Protein AF-A0A1R1Y8M7-F1 (afdb_monomer_lite)

Sequence (628 aa):
MVMDAGKHRSWEFLSMAFDELSNLIESTKLHPQLQSWLAENIANSFAEAFLSSASDVQLNKKPINNNQILTMYQDSESEVVLDIYGILTGHNLQEIHSSLVQTPLSSSGENLNSFKSLSGNVACCLCPLFRFMQTCEKINNCGSLADIDAVLECGVILPSTYPASNNGLEMYQNLPEDYVDNISQHHSSFQTIVCTSLFLVGNWLRELINAFCSQPDEDLLAKCLLRLNQLAKIENSISSITSKIQFDPQELGVATPIGNISSKSIISFQDSYKSSNENYQVSINDIQAEKSITNGSNLDQIISKPNKSRKRVSGGGSSSGSNIWKRYRRELNTSVYGFISSSSLQPDFSQNSNESPSMKISAEALVLILNELYLFAHSDKLGSISMDSEKINTWISDLVIGLMSHLKAVIGFENADESDIIEYTNKDEIIKIILQLLMSFIGSDFSSHLTKISHSNSKVVLKGILIHSKTADLATIESLSVEVLAIRAFDYLFQFTEYFEANSNAIQLIQFLETILSLSNSKSISEIFDNLSGVDKSYIDAKKNLGQVSRQYLKARGSSLLKSEVEFLIQLFIESDINCPYIIIDTLVNDVLENYGEVNSDNDSYYFTLTDDTVAIYLKVSLNNIYT

Organism: NCBI:txid133412

InterPro domains:
  IPR029448 Fanconi anaemia protein FANCD2 [PF14631] (10-340)
  IPR029448 Fanconi anaemia protein FANCD2 [PTHR32086] (12-623)

Structure (mmCIF, N/CA/C/O backbone):
data_AF-A0A1R1Y8M7-F1
#
_entry.id   AF-A0A1R1Y8M7-F1
#
loop_
_atom_site.group_PDB
_atom_site.id
_atom_site.type_symbol
_atom_site.label_atom_id
_atom_site.label_alt_id
_atom_site.label_comp_id
_atom_site.label_asym_id
_atom_site.label_entity_id
_atom_site.label_seq_id
_atom_site.pdbx_PDB_ins_code
_atom_site.Cartn_x
_atom_site.Cartn_y
_atom_site.Cartn_z
_atom_site.occupancy
_atom_site.B_iso_or_equiv
_atom_site.auth_seq_id
_atom_site.auth_comp_id
_atom_site.auth_asym_id
_atom_site.auth_atom_id
_atom_site.pdbx_PDB_model_num
ATOM 1 N N . MET A 1 1 ? 32.542 -9.947 -21.924 1.00 48.72 1 MET A N 1
ATOM 2 C CA . MET A 1 1 ? 33.067 -10.320 -20.583 1.00 48.72 1 MET A CA 1
ATOM 3 C C . MET A 1 1 ? 32.010 -10.954 -19.670 1.00 48.72 1 MET A C 1
ATOM 5 O O . MET A 1 1 ? 32.138 -12.143 -19.422 1.00 48.72 1 MET A O 1
ATOM 9 N N . VAL A 1 2 ? 30.950 -10.253 -19.223 1.00 55.00 2 VAL A N 1
ATOM 10 C CA . VAL A 1 2 ? 29.876 -10.860 -18.383 1.00 55.00 2 VAL A CA 1
ATOM 11 C C . VAL A 1 2 ? 29.165 -12.014 -19.109 1.00 55.00 2 VAL A C 1
ATOM 13 O O . VAL A 1 2 ? 28.995 -13.094 -18.553 1.00 55.00 2 VAL A O 1
ATOM 16 N N . MET A 1 3 ? 28.857 -11.840 -20.397 1.00 57.09 3 MET A N 1
ATOM 17 C CA . MET A 1 3 ? 28.227 -12.890 -21.212 1.00 57.09 3 MET A CA 1
ATOM 18 C C . MET A 1 3 ? 29.165 -14.025 -21.648 1.00 57.09 3 MET A C 1
ATOM 20 O O . MET A 1 3 ? 28.694 -15.101 -22.011 1.00 57.09 3 MET A O 1
ATOM 24 N N . ASP A 1 4 ? 30.484 -13.809 -21.619 1.00 57.69 4 ASP A N 1
ATOM 25 C CA . ASP A 1 4 ? 31.464 -14.858 -21.943 1.00 57.69 4 ASP A CA 1
ATOM 26 C C . ASP A 1 4 ? 31.751 -15.766 -20.739 1.00 57.69 4 ASP A C 1
ATOM 28 O O . ASP A 1 4 ? 32.244 -16.879 -20.913 1.00 57.69 4 ASP A O 1
ATOM 32 N N . ALA A 1 5 ? 31.419 -15.308 -19.525 1.00 51.19 5 ALA A N 1
ATOM 33 C CA . ALA A 1 5 ? 31.598 -16.052 -18.281 1.00 51.19 5 ALA A CA 1
ATOM 34 C C . ALA A 1 5 ? 30.489 -17.097 -18.028 1.00 51.19 5 ALA A C 1
ATOM 36 O O . ALA A 1 5 ? 30.691 -18.038 -17.260 1.00 51.19 5 ALA A O 1
ATOM 37 N N . GLY A 1 6 ? 29.328 -16.967 -18.681 1.00 50.41 6 GLY A N 1
ATOM 38 C CA . GLY A 1 6 ? 28.206 -17.898 -18.557 1.00 50.41 6 GLY A CA 1
ATOM 39 C C . GLY A 1 6 ? 28.245 -19.034 -19.586 1.00 50.41 6 GLY A C 1
ATOM 40 O O . GLY A 1 6 ? 28.404 -18.805 -20.784 1.00 50.41 6 GLY A O 1
ATOM 41 N N . LYS A 1 7 ? 28.003 -20.283 -19.154 1.00 49.56 7 LYS A N 1
ATOM 42 C CA . LYS A 1 7 ? 27.686 -21.400 -20.079 1.00 49.56 7 LYS A CA 1
ATOM 43 C C . LYS A 1 7 ? 26.343 -21.203 -20.803 1.00 49.56 7 LYS A C 1
ATOM 45 O O . LYS A 1 7 ? 26.103 -21.848 -21.821 1.00 49.56 7 LYS A O 1
ATOM 50 N N . HIS A 1 8 ? 25.488 -20.319 -20.286 1.00 60.22 8 HIS A N 1
ATOM 51 C CA . HIS A 1 8 ? 24.160 -20.007 -20.804 1.00 60.22 8 HIS A CA 1
ATOM 52 C C . HIS A 1 8 ? 24.171 -18.610 -21.435 1.00 60.22 8 HIS A C 1
ATOM 54 O O . HIS A 1 8 ? 24.313 -17.610 -20.742 1.00 60.22 8 HIS A O 1
ATOM 60 N N . ARG A 1 9 ? 24.050 -18.550 -22.765 1.00 73.44 9 ARG A N 1
ATOM 61 C CA . ARG A 1 9 ? 23.925 -17.300 -23.526 1.00 73.44 9 ARG A CA 1
ATOM 62 C C . ARG A 1 9 ? 22.449 -16.923 -23.632 1.00 73.44 9 ARG A C 1
ATOM 64 O O . ARG A 1 9 ? 21.823 -17.215 -24.650 1.00 73.44 9 ARG A O 1
ATOM 71 N N . SER A 1 10 ? 21.898 -16.323 -22.581 1.00 83.88 10 SER A N 1
ATOM 72 C CA . SER A 1 10 ? 20.491 -15.919 -22.550 1.00 83.88 10 SER A CA 1
ATOM 73 C C . SER A 1 10 ? 20.299 -14.523 -21.960 1.00 83.88 10 SER A C 1
ATOM 75 O O . SER A 1 10 ? 21.119 -14.062 -21.160 1.00 83.88 10 SER A O 1
ATOM 77 N N . TRP A 1 11 ? 19.221 -13.854 -22.368 1.00 85.50 11 TRP A N 1
ATOM 78 C CA . TRP A 1 11 ? 18.853 -12.535 -21.847 1.00 85.50 11 TRP A CA 1
ATOM 79 C C . TRP A 1 11 ? 18.488 -12.591 -20.363 1.00 85.50 11 TRP A C 1
ATOM 81 O O . TRP A 1 11 ? 18.834 -11.691 -19.606 1.00 85.50 11 TRP A O 1
ATOM 91 N N . GLU A 1 12 ? 17.895 -13.693 -19.912 1.00 85.88 12 GLU A N 1
ATOM 92 C CA . GLU A 1 12 ? 17.520 -13.902 -18.515 1.00 85.88 12 GLU A CA 1
ATOM 93 C C . GLU A 1 12 ? 18.746 -13.983 -17.594 1.00 85.88 12 GLU A C 1
ATOM 95 O O . GLU A 1 12 ? 18.716 -13.479 -16.473 1.00 85.88 12 GLU A O 1
ATOM 100 N N . PHE A 1 13 ? 19.849 -14.575 -18.068 1.00 85.44 13 PHE A N 1
ATOM 101 C CA . PHE A 1 13 ? 21.110 -14.584 -17.322 1.00 85.44 13 PHE A CA 1
ATOM 102 C C . PHE A 1 13 ? 21.704 -13.177 -17.205 1.00 85.44 13 PHE A C 1
ATOM 104 O O . PHE A 1 13 ? 22.183 -12.797 -16.140 1.00 85.44 13 PHE A O 1
ATOM 111 N N . LEU A 1 14 ? 21.662 -12.395 -18.287 1.00 86.38 14 LEU A N 1
ATOM 112 C CA . LEU A 1 14 ? 22.160 -11.020 -18.279 1.00 86.38 14 LEU A CA 1
ATOM 113 C C . LEU A 1 14 ? 21.315 -10.122 -17.363 1.00 86.38 14 LEU A C 1
ATOM 115 O O . LEU A 1 14 ? 21.852 -9.359 -16.570 1.00 86.38 14 LEU A O 1
ATOM 119 N N . SER A 1 15 ? 19.997 -10.279 -17.438 1.00 89.12 15 SER A N 1
ATOM 120 C CA . SER A 1 15 ? 19.012 -9.661 -16.555 1.00 89.12 15 SER A CA 1
ATOM 121 C C . SER A 1 15 ? 19.308 -9.956 -15.075 1.00 89.12 15 SER A C 1
ATOM 123 O O . SER A 1 15 ? 19.438 -9.026 -14.281 1.00 89.12 15 SER A O 1
ATOM 125 N N . MET A 1 16 ? 19.556 -11.225 -14.722 1.00 88.56 16 MET A N 1
ATOM 126 C CA . MET A 1 16 ? 19.988 -11.614 -13.373 1.00 88.56 16 MET A CA 1
ATOM 127 C C . MET A 1 16 ? 21.328 -10.973 -12.979 1.00 88.56 16 MET A C 1
ATOM 129 O O . MET A 1 16 ? 21.484 -10.504 -11.855 1.00 88.56 16 MET A O 1
ATOM 133 N N . ALA A 1 17 ? 22.299 -10.932 -13.896 1.00 89.00 17 ALA A N 1
ATOM 134 C CA . ALA A 1 17 ? 23.603 -10.337 -13.628 1.00 89.00 17 ALA A CA 1
ATOM 135 C C . ALA A 1 17 ? 23.507 -8.834 -13.326 1.00 89.00 17 ALA A C 1
ATOM 137 O O . ALA A 1 17 ? 24.224 -8.358 -12.451 1.00 89.00 17 ALA A O 1
ATOM 138 N N . PHE A 1 18 ? 22.627 -8.090 -14.001 1.00 91.25 18 PHE A N 1
ATOM 139 C CA . PHE A 1 18 ? 22.403 -6.674 -13.700 1.00 91.25 18 PHE A CA 1
ATOM 140 C C . PHE A 1 18 ? 21.795 -6.458 -12.311 1.00 91.25 18 PHE A C 1
ATOM 142 O O . PHE A 1 18 ? 22.246 -5.568 -11.590 1.00 91.25 18 PHE A O 1
ATOM 149 N N . ASP A 1 19 ? 20.839 -7.291 -11.896 1.00 91.56 19 ASP A N 1
ATOM 150 C CA . ASP A 1 19 ? 20.269 -7.217 -10.545 1.00 91.56 19 ASP A CA 1
ATOM 151 C C . ASP A 1 19 ? 21.324 -7.527 -9.467 1.00 91.56 19 ASP A C 1
ATOM 153 O O . ASP A 1 19 ? 21.472 -6.770 -8.508 1.00 91.56 19 ASP A O 1
ATOM 157 N N . GLU A 1 20 ? 22.134 -8.574 -9.653 1.00 90.44 20 GLU A N 1
ATOM 158 C CA . GLU A 1 20 ? 23.220 -8.909 -8.720 1.00 90.44 20 GLU A CA 1
ATOM 159 C C . GLU A 1 20 ? 24.315 -7.839 -8.680 1.00 90.44 20 GLU A C 1
ATOM 161 O O . GLU A 1 20 ? 24.830 -7.512 -7.611 1.00 90.44 20 GLU A O 1
ATOM 166 N N . LEU A 1 21 ? 24.663 -7.251 -9.827 1.00 90.81 21 LEU A N 1
ATOM 167 C CA . LEU A 1 21 ? 25.599 -6.132 -9.877 1.00 90.81 21 LEU A CA 1
ATOM 168 C C . LEU A 1 21 ? 25.033 -4.907 -9.152 1.00 90.81 21 LEU A C 1
ATOM 170 O O . LEU A 1 21 ? 25.763 -4.266 -8.402 1.00 90.81 21 LEU A O 1
ATOM 174 N N . SER A 1 22 ? 23.742 -4.614 -9.312 1.00 91.25 22 SER A N 1
ATOM 175 C CA . SER A 1 22 ? 23.077 -3.527 -8.582 1.00 91.25 22 SER A CA 1
ATOM 176 C C . SER A 1 22 ? 23.178 -3.747 -7.074 1.00 91.25 22 SER A C 1
ATOM 178 O O . SER A 1 22 ? 23.638 -2.865 -6.352 1.00 91.25 22 SER A O 1
ATOM 180 N N . ASN A 1 23 ? 22.841 -4.955 -6.612 1.00 90.12 23 ASN A N 1
ATOM 181 C CA . ASN A 1 23 ? 22.922 -5.334 -5.202 1.00 90.12 23 ASN A CA 1
ATOM 182 C C . ASN A 1 23 ? 24.360 -5.276 -4.674 1.00 90.12 23 ASN A C 1
ATOM 184 O O . ASN A 1 23 ? 24.592 -4.835 -3.548 1.00 90.12 23 ASN A O 1
ATOM 188 N N . LEU A 1 24 ? 25.343 -5.700 -5.472 1.00 90.38 24 LEU A N 1
ATOM 189 C CA . LEU A 1 24 ? 26.756 -5.645 -5.108 1.00 90.38 24 LEU A CA 1
ATOM 190 C C . LEU A 1 24 ? 27.216 -4.201 -4.899 1.00 90.38 24 LEU A C 1
ATOM 192 O O . LEU A 1 24 ? 27.862 -3.916 -3.892 1.00 90.38 24 LEU A O 1
ATOM 196 N N . ILE A 1 25 ? 26.897 -3.299 -5.829 1.00 88.69 25 ILE A N 1
ATOM 197 C CA . ILE A 1 25 ? 27.296 -1.893 -5.721 1.00 88.69 25 ILE A CA 1
ATOM 198 C C . ILE A 1 25 ? 26.567 -1.219 -4.540 1.00 88.69 25 ILE A C 1
ATOM 200 O O . ILE A 1 25 ? 27.191 -0.468 -3.796 1.00 88.69 25 ILE A O 1
ATOM 204 N N . GLU A 1 26 ? 25.285 -1.517 -4.324 1.00 86.44 26 GLU A N 1
ATOM 205 C CA . GLU A 1 26 ? 24.487 -0.937 -3.234 1.00 86.44 26 GLU A CA 1
ATOM 206 C C . GLU A 1 26 ? 24.944 -1.418 -1.843 1.00 86.44 26 GLU A C 1
ATOM 208 O O . GLU A 1 26 ? 25.043 -0.630 -0.903 1.00 86.44 26 GLU A O 1
ATOM 213 N N . SER A 1 27 ? 25.269 -2.708 -1.702 1.00 85.00 27 SER A N 1
ATOM 214 C CA . SER A 1 27 ? 25.636 -3.312 -0.411 1.00 85.00 27 SER A CA 1
ATOM 215 C C . SER A 1 27 ? 27.119 -3.191 -0.054 1.00 85.00 27 SER A C 1
ATOM 217 O O . SER A 1 27 ? 27.472 -3.260 1.127 1.00 85.00 27 SER A O 1
ATOM 219 N N . THR A 1 28 ? 28.010 -3.021 -1.038 1.00 82.06 28 THR A N 1
ATOM 220 C CA . THR A 1 28 ? 29.462 -3.048 -0.810 1.00 82.06 28 THR A CA 1
ATOM 221 C C . THR A 1 28 ? 30.151 -1.743 -1.196 1.00 82.06 28 THR A C 1
ATOM 223 O O . THR A 1 28 ? 29.872 -1.122 -2.218 1.00 82.06 28 THR A O 1
ATOM 226 N N . LYS A 1 29 ? 31.138 -1.334 -0.389 1.00 82.25 29 LYS A N 1
ATOM 227 C CA . LYS A 1 29 ? 32.028 -0.212 -0.719 1.00 82.25 29 LYS A CA 1
ATOM 228 C C . LYS A 1 29 ? 33.089 -0.674 -1.717 1.00 82.25 29 LYS A C 1
ATOM 230 O O . LYS A 1 29 ? 34.192 -1.054 -1.324 1.00 82.25 29 LYS A O 1
ATOM 235 N N . LEU A 1 30 ? 32.739 -0.682 -3.001 1.00 86.38 30 LEU A N 1
ATOM 236 C CA . LEU A 1 30 ? 33.687 -0.960 -4.080 1.00 86.38 30 LEU A CA 1
ATOM 237 C C . LEU A 1 30 ? 34.687 0.191 -4.252 1.00 86.38 30 LEU A C 1
ATOM 239 O O . LEU A 1 30 ? 34.450 1.328 -3.848 1.00 86.38 30 LEU A O 1
ATOM 243 N N . HIS A 1 31 ? 35.828 -0.110 -4.872 1.00 88.25 31 HIS A N 1
ATOM 244 C CA . HIS A 1 31 ? 36.810 0.913 -5.210 1.00 88.25 31 HIS A CA 1
ATOM 245 C C . HIS A 1 31 ? 36.239 1.864 -6.285 1.00 88.25 31 HIS A C 1
ATOM 247 O O . HIS A 1 31 ? 35.747 1.358 -7.299 1.00 88.25 31 HIS A O 1
ATOM 253 N N . PRO A 1 32 ? 36.368 3.200 -6.147 1.00 86.19 32 PRO A N 1
ATOM 254 C CA . PRO A 1 32 ? 35.756 4.169 -7.065 1.00 86.19 32 PRO A CA 1
ATOM 255 C C . PRO A 1 32 ? 36.098 3.933 -8.539 1.00 86.19 32 PRO A C 1
ATOM 257 O O . PRO A 1 32 ? 35.230 3.978 -9.395 1.00 86.19 32 PRO A O 1
ATOM 260 N N . GLN A 1 33 ? 37.346 3.561 -8.841 1.00 88.19 33 GLN A N 1
ATOM 261 C CA . GLN A 1 33 ? 37.761 3.263 -10.219 1.00 88.19 33 GLN A CA 1
ATOM 262 C C . GLN A 1 33 ? 36.979 2.101 -10.857 1.00 88.19 33 GLN A C 1
ATOM 264 O O . GLN A 1 33 ? 36.711 2.127 -12.054 1.00 88.19 33 GLN A O 1
ATOM 269 N N . LEU A 1 34 ? 36.617 1.076 -10.075 1.00 88.00 34 LEU A N 1
ATOM 270 C CA . LEU A 1 34 ? 35.799 -0.031 -10.574 1.00 88.00 34 LEU A CA 1
ATOM 271 C C . LEU A 1 34 ? 34.347 0.418 -10.777 1.00 88.00 34 LEU A C 1
ATOM 273 O O . LEU A 1 34 ? 33.723 0.005 -11.747 1.00 88.00 34 LEU A O 1
ATOM 277 N N . GLN A 1 35 ? 33.830 1.275 -9.893 1.00 85.69 35 GLN A N 1
ATOM 278 C CA . GLN A 1 35 ? 32.482 1.840 -10.009 1.00 85.69 35 GLN A CA 1
ATOM 279 C C . GLN A 1 35 ? 32.350 2.723 -11.254 1.00 85.69 35 GLN A C 1
ATOM 281 O O . GLN A 1 35 ? 31.434 2.507 -12.042 1.00 85.69 35 GLN A O 1
ATOM 286 N N . SER A 1 36 ? 33.298 3.637 -11.490 1.00 87.12 36 SER A N 1
ATOM 287 C CA . SER A 1 36 ? 33.320 4.467 -12.701 1.00 87.12 36 SER A CA 1
ATOM 288 C C . SER A 1 36 ? 33.437 3.612 -13.961 1.00 87.12 36 SER A C 1
ATOM 290 O O . SER A 1 36 ? 32.686 3.813 -14.909 1.00 87.12 36 SER A O 1
ATOM 292 N N . TRP A 1 37 ? 34.298 2.586 -13.952 1.00 89.44 37 TRP A N 1
ATOM 293 C CA . TRP A 1 37 ? 34.417 1.670 -15.087 1.00 89.44 37 TRP A CA 1
ATOM 294 C C . TRP A 1 37 ? 33.102 0.932 -15.379 1.00 89.44 37 TRP A C 1
ATOM 296 O O . TRP A 1 37 ? 32.697 0.828 -16.536 1.00 89.44 37 TRP A O 1
ATOM 306 N N . LEU A 1 38 ? 32.418 0.437 -14.344 1.00 87.88 38 LEU A N 1
ATOM 307 C CA . LEU A 1 38 ? 31.121 -0.229 -14.477 1.00 87.88 38 LEU A CA 1
ATOM 308 C C . LEU A 1 38 ? 30.035 0.719 -15.007 1.00 87.88 38 LEU A C 1
ATOM 310 O O . LEU A 1 38 ? 29.249 0.318 -15.867 1.00 87.88 38 LEU A O 1
ATOM 314 N N . ALA A 1 39 ? 30.020 1.966 -14.538 1.00 86.75 39 ALA A N 1
ATOM 315 C CA . ALA A 1 39 ? 29.084 2.977 -15.011 1.00 86.75 39 ALA A CA 1
ATOM 316 C C . ALA A 1 39 ? 29.302 3.284 -16.506 1.00 86.75 39 ALA A C 1
ATOM 318 O O . ALA A 1 39 ? 28.395 3.122 -17.320 1.00 86.75 39 ALA A O 1
ATOM 319 N N . GLU A 1 40 ? 30.539 3.608 -16.889 1.00 86.06 40 GLU A N 1
ATOM 320 C CA . GLU A 1 40 ? 30.893 3.995 -18.259 1.00 86.06 40 GLU A CA 1
ATOM 321 C C . GLU A 1 40 ? 30.686 2.873 -19.285 1.00 86.06 40 GLU A C 1
ATOM 323 O O . GLU A 1 40 ? 30.288 3.139 -20.416 1.00 86.06 40 GLU A O 1
ATOM 328 N N . ASN A 1 41 ? 30.963 1.618 -18.913 1.00 83.50 41 ASN A N 1
ATOM 329 C CA . ASN A 1 41 ? 30.991 0.501 -19.865 1.00 83.50 41 ASN A CA 1
ATOM 330 C C . ASN A 1 41 ? 29.706 -0.336 -19.882 1.00 83.50 41 ASN A C 1
ATOM 332 O O . ASN A 1 41 ? 29.523 -1.130 -20.804 1.00 83.50 41 ASN A O 1
ATOM 336 N N . ILE A 1 42 ? 28.854 -0.226 -18.857 1.00 83.19 42 ILE A N 1
ATOM 337 C CA . ILE A 1 42 ? 27.639 -1.042 -18.736 1.00 83.19 42 ILE A CA 1
ATOM 338 C C . ILE A 1 42 ? 26.416 -0.160 -18.477 1.00 83.19 42 ILE A C 1
ATOM 340 O O . ILE A 1 42 ? 25.465 -0.237 -19.248 1.00 83.19 42 ILE A O 1
ATOM 344 N N . ALA A 1 43 ? 26.419 0.685 -17.442 1.00 82.25 43 ALA A N 1
ATOM 345 C CA . ALA A 1 43 ? 25.233 1.475 -17.085 1.00 82.25 43 ALA A CA 1
ATOM 346 C C . ALA A 1 43 ? 24.800 2.435 -18.205 1.00 82.25 43 ALA A C 1
ATOM 348 O O . ALA A 1 43 ? 23.628 2.458 -18.576 1.00 82.25 43 ALA A O 1
ATOM 349 N N . ASN A 1 44 ? 25.757 3.148 -18.806 1.00 85.06 44 ASN A N 1
ATOM 350 C CA . ASN A 1 44 ? 25.484 4.143 -19.848 1.00 85.06 44 ASN A CA 1
ATOM 351 C C . ASN A 1 44 ? 24.886 3.541 -21.133 1.00 85.06 44 ASN A C 1
ATOM 353 O O . ASN A 1 44 ? 24.290 4.262 -21.929 1.00 85.06 44 ASN A O 1
ATOM 357 N N . SER A 1 45 ? 24.974 2.217 -21.318 1.00 87.12 45 SER A N 1
ATOM 358 C CA . SER A 1 45 ? 24.350 1.528 -22.457 1.00 87.12 45 SER A CA 1
ATOM 359 C C . SER A 1 45 ? 22.819 1.468 -22.379 1.00 87.12 45 SER A C 1
ATOM 361 O O . SER A 1 45 ? 22.176 1.138 -23.372 1.00 87.12 45 SER A O 1
ATOM 363 N N . PHE A 1 46 ? 22.212 1.792 -21.227 1.00 91.69 46 PHE A N 1
ATOM 364 C CA . PHE A 1 46 ? 20.758 1.750 -21.047 1.00 91.69 46 PHE A CA 1
ATOM 365 C C . PHE A 1 46 ? 20.020 2.688 -22.007 1.00 91.69 46 PHE A C 1
ATOM 367 O O . PHE A 1 46 ? 19.101 2.246 -22.700 1.00 91.69 46 PHE A O 1
ATOM 374 N N . ALA A 1 47 ? 20.422 3.962 -22.054 1.00 88.56 47 ALA A N 1
ATOM 375 C CA . ALA A 1 47 ? 19.748 4.969 -22.868 1.00 88.56 47 ALA A CA 1
ATOM 376 C C . ALA A 1 47 ? 19.829 4.616 -24.361 1.00 88.56 47 ALA A C 1
ATOM 378 O O . ALA A 1 47 ? 18.811 4.619 -25.043 1.00 88.56 47 ALA A O 1
ATOM 379 N N . GLU A 1 48 ? 21.009 4.205 -24.835 1.00 86.88 48 GLU A N 1
ATOM 380 C CA . GLU A 1 48 ? 21.225 3.753 -26.217 1.00 86.88 48 GLU A CA 1
ATOM 381 C C . GLU A 1 48 ? 20.484 2.452 -26.559 1.00 86.88 48 GLU A C 1
ATOM 383 O O . GLU A 1 48 ? 20.230 2.173 -27.728 1.00 86.88 48 GLU A O 1
ATOM 388 N N . ALA A 1 49 ? 20.187 1.607 -25.569 1.00 87.19 49 ALA A N 1
ATOM 389 C CA . ALA A 1 49 ? 19.491 0.346 -25.792 1.00 87.19 49 ALA A CA 1
ATOM 390 C C . ALA A 1 49 ? 17.966 0.520 -25.817 1.00 87.19 49 ALA A C 1
ATOM 392 O O . ALA A 1 49 ? 17.302 -0.031 -26.691 1.00 87.19 49 ALA A O 1
ATOM 393 N N . PHE A 1 50 ? 17.395 1.235 -24.846 1.00 90.62 50 PHE A N 1
ATOM 394 C CA . PHE A 1 50 ? 15.954 1.180 -24.573 1.00 90.62 50 PHE A CA 1
ATOM 395 C C . PHE A 1 50 ? 15.201 2.486 -24.818 1.00 90.62 50 PHE A C 1
ATOM 397 O O . PHE A 1 50 ? 13.973 2.451 -24.919 1.00 90.62 50 PHE A O 1
ATOM 404 N N . LEU A 1 51 ? 15.895 3.619 -24.914 1.00 90.19 51 LEU A N 1
ATOM 405 C CA . LEU A 1 51 ? 15.264 4.921 -25.089 1.00 90.19 51 LEU A CA 1
ATOM 406 C C . LEU A 1 51 ? 15.352 5.370 -26.551 1.00 90.19 51 LEU A C 1
ATOM 408 O O . LEU A 1 51 ? 16.307 5.082 -27.264 1.00 90.19 51 LEU A O 1
ATOM 412 N N . SER A 1 52 ? 14.322 6.062 -27.025 1.00 85.12 52 SER A N 1
ATOM 413 C CA . SER A 1 52 ? 14.270 6.642 -28.370 1.00 85.12 52 SER A CA 1
ATOM 414 C C . SER A 1 52 ? 13.824 8.097 -28.294 1.00 85.12 52 SER A C 1
ATOM 416 O O . SER A 1 52 ? 13.089 8.474 -27.385 1.00 85.12 52 SER A O 1
ATOM 418 N N . SER A 1 53 ? 14.243 8.927 -29.253 1.00 83.25 53 SER A N 1
ATOM 419 C CA . SER A 1 53 ? 13.722 10.294 -29.354 1.00 83.25 53 SER A CA 1
ATOM 420 C C . SER A 1 53 ? 12.267 10.268 -29.823 1.00 83.25 53 SER A C 1
ATOM 422 O O . SER A 1 53 ? 11.949 9.616 -30.823 1.00 83.25 53 SER A O 1
ATOM 424 N N . ALA A 1 54 ? 11.394 11.029 -29.157 1.00 74.19 54 ALA A N 1
ATOM 425 C CA . ALA A 1 54 ? 9.994 11.177 -29.561 1.00 74.19 54 ALA A CA 1
ATOM 426 C C . ALA A 1 54 ? 9.861 11.647 -31.024 1.00 74.19 54 ALA A C 1
ATOM 428 O O . ALA A 1 54 ? 9.007 11.162 -31.769 1.00 74.19 54 ALA A O 1
ATOM 429 N N . SER A 1 55 ? 10.767 12.527 -31.465 1.00 71.44 55 SER A N 1
ATOM 430 C CA . SER A 1 55 ? 10.805 13.046 -32.838 1.00 71.44 55 SER A CA 1
ATOM 431 C C . SER A 1 55 ? 11.137 11.964 -33.871 1.00 71.44 55 SE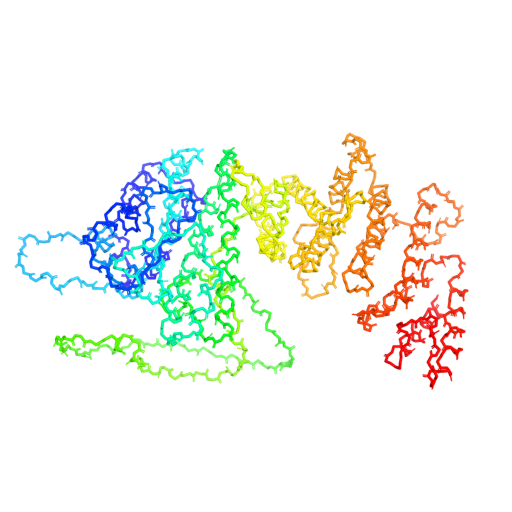R A C 1
ATOM 433 O O . SER A 1 55 ? 10.548 11.934 -34.952 1.00 71.44 55 SER A O 1
ATOM 435 N N . ASP A 1 56 ? 12.056 11.046 -33.557 1.00 70.12 56 ASP A N 1
ATOM 436 C CA . ASP A 1 56 ? 12.440 9.969 -34.479 1.00 70.12 56 ASP A CA 1
ATOM 437 C C . ASP A 1 56 ? 11.334 8.921 -34.648 1.00 70.12 56 ASP A C 1
ATOM 439 O O . ASP A 1 56 ? 11.175 8.367 -35.741 1.00 70.12 56 ASP A O 1
ATOM 443 N N . VAL A 1 57 ? 10.537 8.692 -33.598 1.00 67.31 57 VAL A N 1
ATOM 444 C CA . VAL A 1 57 ? 9.345 7.836 -33.658 1.00 67.31 57 VAL A CA 1
ATOM 445 C C . VAL A 1 57 ? 8.248 8.497 -34.498 1.00 67.31 57 VAL A C 1
ATOM 447 O O . VAL A 1 57 ? 7.691 7.856 -35.387 1.00 67.31 57 VAL A O 1
ATOM 450 N N . GLN A 1 58 ? 7.981 9.791 -34.292 1.00 62.34 58 GLN A N 1
ATOM 451 C CA . GLN A 1 58 ? 6.965 10.538 -35.049 1.00 62.34 58 GLN A CA 1
ATOM 452 C C . GLN A 1 58 ? 7.295 10.674 -36.549 1.00 62.34 58 GLN A C 1
ATOM 454 O O . GLN A 1 58 ? 6.392 10.697 -37.385 1.00 62.34 58 GLN A O 1
ATOM 459 N N . LEU A 1 59 ? 8.581 10.736 -36.916 1.00 54.62 59 LEU A N 1
ATOM 460 C CA . LEU A 1 59 ? 9.042 10.907 -38.301 1.00 54.62 59 LEU A CA 1
ATOM 461 C C . LEU A 1 59 ? 9.087 9.606 -39.134 1.00 54.62 59 LEU A C 1
ATOM 463 O O . LEU A 1 59 ? 9.578 9.637 -40.264 1.00 54.62 59 LEU A O 1
ATOM 467 N N . ASN A 1 60 ? 8.564 8.476 -38.635 1.00 54.00 60 ASN A N 1
ATOM 468 C CA . ASN A 1 60 ? 8.439 7.211 -39.383 1.00 54.00 60 ASN A CA 1
ATOM 469 C C . ASN A 1 60 ? 9.760 6.689 -40.002 1.00 54.00 60 ASN A C 1
ATOM 471 O O . ASN A 1 60 ? 9.761 6.095 -41.082 1.00 54.00 60 ASN A O 1
ATOM 475 N N . LYS A 1 61 ? 10.911 6.869 -39.333 1.00 49.75 61 LYS A N 1
ATOM 476 C CA . LYS A 1 61 ? 12.174 6.230 -39.773 1.00 49.75 61 LYS A CA 1
ATOM 477 C C . LYS A 1 61 ? 12.223 4.724 -39.468 1.00 49.75 61 LYS A C 1
ATOM 479 O O . LYS A 1 61 ? 13.029 4.012 -40.065 1.00 49.75 61 LYS A O 1
ATOM 484 N N . LYS A 1 62 ? 11.357 4.233 -38.575 1.00 47.44 62 LYS A N 1
ATOM 485 C CA . LYS A 1 62 ? 11.110 2.807 -38.308 1.00 47.44 62 LYS A CA 1
ATOM 486 C C . LYS A 1 62 ? 9.703 2.456 -38.828 1.00 47.44 62 LYS A C 1
ATOM 488 O O . LYS A 1 62 ? 8.794 3.258 -38.628 1.00 47.44 62 LYS A O 1
ATOM 493 N N . PRO A 1 63 ? 9.494 1.321 -39.525 1.00 44.59 63 PRO A N 1
ATOM 494 C CA . PRO A 1 63 ? 8.175 0.949 -40.029 1.00 44.59 63 PRO A CA 1
ATOM 495 C C . PRO A 1 63 ? 7.243 0.649 -38.850 1.00 44.59 63 PRO A C 1
ATOM 497 O O . PRO A 1 63 ? 7.304 -0.427 -38.260 1.00 44.59 63 PRO A O 1
ATOM 500 N N . ILE A 1 64 ? 6.397 1.616 -38.500 1.00 50.50 64 ILE A N 1
ATOM 501 C CA . ILE A 1 64 ? 5.319 1.439 -37.532 1.00 50.50 64 ILE A CA 1
ATOM 502 C C . ILE A 1 64 ? 4.287 0.524 -38.192 1.00 50.50 64 ILE A C 1
ATOM 504 O O . ILE A 1 64 ? 3.587 0.926 -39.121 1.00 50.50 64 ILE A O 1
ATOM 508 N N . ASN A 1 65 ? 4.205 -0.731 -37.750 1.00 49.38 65 ASN A N 1
ATOM 509 C CA . ASN A 1 65 ? 3.029 -1.536 -38.047 1.00 49.38 65 ASN A CA 1
ATOM 510 C C . ASN A 1 65 ? 1.844 -0.910 -37.305 1.00 49.38 65 ASN A C 1
ATOM 512 O O . ASN A 1 65 ? 1.905 -0.704 -36.093 1.00 49.38 65 ASN A O 1
ATOM 516 N N . ASN A 1 66 ? 0.811 -0.574 -38.080 1.00 49.09 66 ASN A N 1
ATOM 517 C CA . ASN A 1 66 ? -0.431 0.063 -37.656 1.00 49.09 66 ASN A CA 1
ATOM 518 C C . ASN A 1 66 ? -0.924 -0.507 -36.317 1.00 49.09 66 ASN A C 1
ATOM 520 O O . ASN A 1 66 ? -1.031 -1.728 -36.194 1.00 49.09 66 ASN A O 1
ATOM 524 N N . ASN A 1 67 ? -1.251 0.394 -35.381 1.00 58.66 67 ASN A N 1
ATOM 525 C CA . ASN A 1 67 ? -1.831 0.176 -34.046 1.00 58.66 67 ASN A CA 1
ATOM 526 C C . ASN A 1 67 ? -0.835 0.382 -32.884 1.00 58.66 67 ASN A C 1
ATOM 528 O O . ASN A 1 67 ? -0.572 -0.540 -32.112 1.00 58.66 67 ASN A O 1
ATOM 532 N N . GLN A 1 68 ? -0.339 1.611 -32.698 1.00 63.91 68 GLN A N 1
ATOM 533 C CA . GLN A 1 68 ? 0.403 2.029 -31.497 1.00 63.91 68 GLN A CA 1
ATOM 534 C C . GLN A 1 68 ? -0.253 3.258 -30.858 1.00 63.91 68 GLN A C 1
ATOM 536 O O . GLN A 1 68 ? -0.740 4.138 -31.563 1.00 63.91 68 GLN A O 1
ATOM 541 N N . ILE A 1 69 ? -0.257 3.306 -29.530 1.00 62.84 69 ILE A N 1
ATOM 542 C CA . ILE A 1 69 ? -0.637 4.472 -28.734 1.00 62.84 69 ILE A CA 1
ATOM 543 C C . ILE A 1 69 ? 0.599 4.925 -27.968 1.00 62.84 69 ILE A C 1
ATOM 545 O O . ILE A 1 69 ? 1.262 4.112 -27.328 1.00 62.84 69 ILE A O 1
ATOM 549 N N . LEU A 1 70 ? 0.882 6.222 -27.981 1.00 61.72 70 LEU A N 1
ATOM 550 C CA . LEU A 1 70 ? 1.816 6.826 -27.046 1.00 61.72 70 LEU A CA 1
ATOM 551 C C . LEU A 1 70 ? 1.024 7.385 -25.868 1.00 61.72 70 LEU A C 1
ATOM 553 O O . LEU A 1 70 ? 0.348 8.411 -25.956 1.00 61.72 70 LEU A O 1
ATOM 557 N N . THR A 1 71 ? 1.116 6.677 -24.748 1.00 61.84 71 THR A N 1
ATOM 558 C CA . THR A 1 71 ? 0.678 7.193 -23.456 1.00 61.84 71 THR A CA 1
ATOM 559 C C . THR A 1 71 ? 1.795 8.082 -22.918 1.00 61.84 71 THR A C 1
ATOM 561 O O . THR A 1 71 ? 2.815 7.601 -22.413 1.00 61.84 71 THR A O 1
ATOM 564 N N . MET A 1 72 ? 1.622 9.388 -23.096 1.00 56.69 72 MET A N 1
ATOM 565 C CA . MET A 1 72 ? 2.433 10.427 -22.477 1.00 56.69 72 MET A CA 1
ATOM 566 C C . MET A 1 72 ? 1.968 10.562 -21.053 1.00 56.69 72 MET A C 1
ATOM 568 O O . MET A 1 72 ? 1.006 11.244 -20.751 1.00 56.69 72 MET A O 1
ATOM 572 N N . TYR A 1 73 ? 2.657 9.885 -20.166 1.00 56.59 73 TYR A N 1
ATOM 573 C CA . TYR A 1 73 ? 2.347 9.902 -18.752 1.00 56.59 73 TYR A CA 1
ATOM 574 C C . TYR A 1 73 ? 2.745 11.224 -18.047 1.00 56.59 73 TYR A C 1
ATOM 576 O O . TYR A 1 73 ? 2.824 11.239 -16.820 1.00 56.59 73 TYR A O 1
ATOM 584 N N . GLN A 1 74 ? 3.016 12.304 -18.795 1.00 54.66 74 GLN A N 1
ATOM 585 C CA . GLN A 1 74 ? 3.290 13.675 -18.335 1.00 54.66 74 GLN A CA 1
ATOM 586 C C . GLN A 1 74 ? 3.125 14.685 -19.491 1.00 54.66 74 GLN A C 1
ATOM 588 O O . GLN A 1 74 ? 2.813 14.271 -20.611 1.00 54.66 74 GLN A O 1
ATOM 593 N N . ASP A 1 75 ? 3.270 15.985 -19.187 1.00 51.81 75 ASP A N 1
ATOM 594 C CA . ASP A 1 75 ? 3.034 17.130 -20.080 1.00 51.81 75 ASP A CA 1
ATOM 595 C C . ASP A 1 75 ? 3.599 16.944 -21.500 1.00 51.81 75 ASP A C 1
ATOM 597 O O . ASP A 1 75 ? 4.557 16.213 -21.739 1.00 51.81 75 ASP A O 1
ATOM 601 N N . SER A 1 76 ? 2.954 17.610 -22.458 1.00 52.44 76 SER A N 1
ATOM 602 C CA . SER A 1 76 ? 2.934 17.369 -23.911 1.00 52.44 76 SER A CA 1
ATOM 603 C C . SER A 1 76 ? 4.271 17.336 -24.683 1.00 52.44 76 SER A C 1
ATOM 605 O O . SER A 1 76 ? 4.239 17.258 -25.910 1.00 52.44 76 SER A O 1
ATOM 607 N N . GLU A 1 77 ? 5.431 17.362 -24.024 1.00 56.81 77 GLU A N 1
ATOM 608 C CA . GLU A 1 77 ? 6.753 17.537 -24.644 1.00 56.81 77 GLU A CA 1
ATOM 609 C C . GLU A 1 77 ? 7.838 16.593 -24.082 1.00 56.81 77 GLU A C 1
ATOM 611 O O . GLU A 1 77 ? 8.987 16.991 -23.923 1.00 56.81 77 GLU A O 1
ATOM 616 N N . SER A 1 78 ? 7.524 15.322 -23.796 1.00 65.69 78 SER A N 1
ATOM 617 C CA . SER A 1 78 ? 8.588 14.355 -23.462 1.00 65.69 78 SER A CA 1
ATOM 618 C C . SER A 1 78 ? 9.534 14.168 -24.656 1.00 65.69 78 SER A C 1
ATOM 620 O O . SER A 1 78 ? 9.124 13.701 -25.722 1.00 65.69 78 SER A O 1
ATOM 622 N N . GLU A 1 79 ? 10.808 14.525 -24.485 1.00 76.12 79 GLU A N 1
ATOM 623 C CA . GLU A 1 79 ? 11.840 14.368 -25.520 1.00 76.12 79 GLU A CA 1
ATOM 624 C C . GLU A 1 79 ? 12.188 12.892 -25.773 1.00 76.12 79 GLU A C 1
ATOM 626 O O . GLU A 1 79 ? 12.620 12.515 -26.872 1.00 76.12 79 GLU A O 1
ATOM 631 N N . VAL A 1 80 ? 11.970 12.049 -24.759 1.00 84.69 80 VAL A N 1
ATOM 632 C CA . VAL A 1 80 ? 12.424 10.662 -24.704 1.00 84.69 80 VAL A CA 1
ATOM 633 C C . VAL A 1 80 ? 11.246 9.715 -24.488 1.00 84.69 80 VAL A C 1
ATOM 635 O O . VAL A 1 80 ? 10.393 9.929 -23.630 1.00 84.69 80 VAL A O 1
ATOM 638 N N . VAL A 1 81 ? 11.209 8.632 -25.262 1.00 86.81 81 VAL A N 1
ATOM 639 C CA . VAL A 1 81 ? 10.147 7.624 -25.205 1.00 86.81 81 VAL A CA 1
ATOM 640 C C . VAL A 1 81 ? 10.703 6.214 -25.052 1.00 86.81 81 VAL A C 1
ATOM 642 O O . VAL A 1 81 ? 11.741 5.861 -25.616 1.00 86.81 81 VAL A O 1
ATOM 645 N N . LEU A 1 82 ? 9.966 5.390 -24.311 1.00 90.00 82 LEU A N 1
ATOM 646 C CA . LEU A 1 82 ? 10.211 3.968 -24.123 1.00 90.00 82 LEU A CA 1
ATOM 647 C C . LEU A 1 82 ? 9.265 3.153 -25.013 1.00 90.00 82 LEU A C 1
ATOM 649 O O . LEU A 1 82 ? 8.057 3.073 -24.767 1.00 90.00 82 LEU A O 1
ATOM 653 N N . ASP A 1 83 ? 9.824 2.520 -26.042 1.00 88.06 83 ASP A N 1
ATOM 654 C CA . ASP A 1 83 ? 9.068 1.737 -27.023 1.00 88.06 83 ASP A CA 1
ATOM 655 C C . ASP A 1 83 ? 8.863 0.277 -26.584 1.00 88.06 83 ASP A C 1
ATOM 657 O O . ASP A 1 83 ? 9.515 -0.646 -27.080 1.00 88.06 83 ASP A O 1
ATOM 661 N N . ILE A 1 84 ? 7.949 0.053 -25.633 1.00 89.75 84 ILE A N 1
ATOM 662 C CA . ILE A 1 84 ? 7.642 -1.292 -25.113 1.00 89.75 84 ILE A CA 1
ATOM 663 C C . ILE A 1 84 ? 7.127 -2.213 -26.220 1.00 89.75 84 ILE A C 1
ATOM 665 O O . ILE A 1 84 ? 7.519 -3.382 -26.296 1.00 89.75 84 ILE A O 1
ATOM 669 N N . TYR A 1 85 ? 6.273 -1.695 -27.102 1.00 85.19 85 TYR A N 1
ATOM 670 C CA . TYR A 1 85 ? 5.733 -2.479 -28.204 1.00 85.19 85 TYR A CA 1
ATOM 671 C C . TYR A 1 85 ? 6.829 -2.908 -29.196 1.00 85.19 85 TYR A C 1
ATOM 673 O O . TYR A 1 85 ? 6.888 -4.080 -29.581 1.00 85.19 85 TYR A O 1
ATOM 681 N N . GLY A 1 86 ? 7.746 -2.009 -29.562 1.00 83.00 86 GLY A N 1
ATOM 682 C CA . GLY A 1 86 ? 8.896 -2.306 -30.421 1.00 83.00 86 GLY A CA 1
ATOM 683 C C . GLY A 1 86 ? 9.910 -3.263 -29.793 1.00 83.00 86 GLY A C 1
ATOM 684 O O . GLY A 1 86 ? 10.485 -4.100 -30.498 1.00 83.00 86 GLY A O 1
ATOM 685 N N . ILE A 1 87 ? 10.094 -3.205 -28.468 1.00 87.31 87 ILE A N 1
ATOM 686 C CA . ILE A 1 87 ? 10.909 -4.173 -27.717 1.00 87.31 87 ILE A CA 1
ATOM 687 C C . ILE A 1 87 ? 10.292 -5.578 -27.820 1.00 87.31 87 ILE A C 1
ATOM 689 O O . ILE A 1 87 ? 10.995 -6.537 -28.138 1.00 87.31 87 ILE A O 1
ATOM 693 N N . LEU A 1 88 ? 8.978 -5.708 -27.605 1.00 85.56 88 LEU A N 1
ATOM 694 C CA . LEU A 1 88 ? 8.283 -7.003 -27.610 1.00 85.56 88 LEU A CA 1
ATOM 695 C C . LEU A 1 88 ? 8.152 -7.633 -28.998 1.00 85.56 88 LEU A C 1
ATOM 697 O O . LEU A 1 88 ? 8.246 -8.850 -29.142 1.00 85.56 88 LEU A O 1
ATOM 701 N N . THR A 1 89 ? 7.937 -6.814 -30.023 1.00 81.31 89 THR A N 1
ATOM 702 C CA . THR A 1 89 ? 7.827 -7.262 -31.422 1.00 81.31 89 THR A CA 1
ATOM 703 C C . THR A 1 89 ? 9.187 -7.529 -32.072 1.00 81.31 89 THR A C 1
ATOM 705 O O . THR A 1 89 ? 9.252 -8.108 -33.157 1.00 81.31 89 THR A O 1
ATOM 708 N N . GLY A 1 90 ? 10.284 -7.144 -31.410 1.00 77.50 90 GLY A N 1
ATOM 709 C CA . GLY A 1 90 ? 11.651 -7.362 -31.876 1.00 77.50 90 GLY A CA 1
ATOM 710 C C . GLY A 1 90 ? 12.141 -6.341 -32.905 1.00 77.50 90 GLY A C 1
ATOM 711 O O . GLY A 1 90 ? 13.237 -6.515 -33.439 1.00 77.50 90 GLY A O 1
ATOM 712 N N . HIS A 1 91 ? 11.386 -5.267 -33.166 1.00 75.44 91 HIS A N 1
ATOM 713 C CA . HIS A 1 91 ? 11.802 -4.192 -34.075 1.00 75.44 91 HIS A CA 1
ATOM 714 C C . HIS A 1 91 ? 13.094 -3.503 -33.609 1.00 75.44 91 HIS A C 1
ATOM 716 O O . HIS A 1 91 ? 13.939 -3.171 -34.438 1.00 75.44 91 HIS A O 1
ATOM 722 N N . ASN A 1 92 ? 13.288 -3.376 -32.292 1.00 77.44 92 ASN A N 1
ATOM 723 C CA . ASN A 1 92 ? 14.467 -2.732 -31.699 1.00 77.44 92 ASN A CA 1
ATOM 724 C C . ASN A 1 92 ? 15.580 -3.730 -31.315 1.00 77.44 92 ASN A C 1
ATOM 726 O O . ASN A 1 92 ? 16.610 -3.338 -30.774 1.00 77.44 92 ASN A O 1
ATOM 730 N N . LEU A 1 93 ? 15.422 -5.030 -31.605 1.00 80.69 93 LEU A N 1
ATOM 731 C CA . LEU A 1 93 ? 16.327 -6.072 -31.099 1.00 80.69 93 LEU A CA 1
ATOM 732 C C . LEU A 1 93 ? 17.776 -5.914 -31.586 1.00 80.69 93 LEU A C 1
ATOM 734 O O . LEU A 1 93 ? 18.703 -6.199 -30.832 1.00 80.69 93 LEU A O 1
ATOM 738 N N . GLN A 1 94 ? 17.984 -5.491 -32.837 1.00 78.06 94 GLN A N 1
ATOM 739 C CA . GLN A 1 94 ? 19.335 -5.317 -33.385 1.00 78.06 94 GLN A CA 1
ATOM 740 C C . GLN A 1 94 ? 20.086 -4.176 -32.695 1.00 78.06 94 GLN A C 1
ATOM 742 O O . GLN A 1 94 ? 21.247 -4.354 -32.343 1.00 78.06 94 GLN A O 1
ATOM 747 N N . GLU A 1 95 ? 19.402 -3.055 -32.473 1.00 79.69 95 GLU A N 1
ATOM 748 C CA . GLU A 1 95 ? 19.928 -1.871 -31.790 1.00 79.69 95 GLU A CA 1
ATOM 749 C C . GLU A 1 95 ? 20.267 -2.199 -30.331 1.00 79.69 95 GLU A C 1
ATOM 751 O O . GLU A 1 95 ? 21.416 -2.052 -29.917 1.00 79.69 95 GLU A O 1
ATOM 756 N N . ILE A 1 96 ? 19.323 -2.810 -29.604 1.00 82.94 96 ILE A N 1
ATOM 757 C CA . ILE A 1 96 ? 19.546 -3.267 -28.226 1.00 82.94 96 ILE A CA 1
ATOM 758 C C . ILE A 1 96 ? 20.731 -4.240 -28.157 1.00 82.94 96 ILE A C 1
ATOM 760 O O . ILE A 1 96 ? 21.585 -4.138 -27.277 1.00 82.94 96 ILE A O 1
ATOM 764 N N . HIS A 1 97 ? 20.816 -5.192 -29.090 1.00 81.44 97 HIS A N 1
ATOM 765 C CA . HIS A 1 97 ? 21.923 -6.140 -29.111 1.00 81.44 97 HIS A CA 1
ATOM 766 C C . HIS A 1 97 ? 23.259 -5.446 -29.399 1.00 81.44 97 HIS A C 1
ATOM 768 O O . HIS A 1 97 ? 24.254 -5.809 -28.780 1.00 81.44 97 HIS A O 1
ATOM 774 N N . SER A 1 98 ? 23.326 -4.466 -30.305 1.00 80.75 98 SER A N 1
ATOM 775 C CA . SER A 1 98 ? 24.574 -3.730 -30.549 1.00 80.75 98 SER A CA 1
ATOM 776 C C . SER A 1 98 ? 25.024 -2.907 -29.344 1.00 80.75 98 SER A C 1
ATOM 778 O O . SER A 1 98 ? 26.221 -2.894 -29.058 1.00 80.75 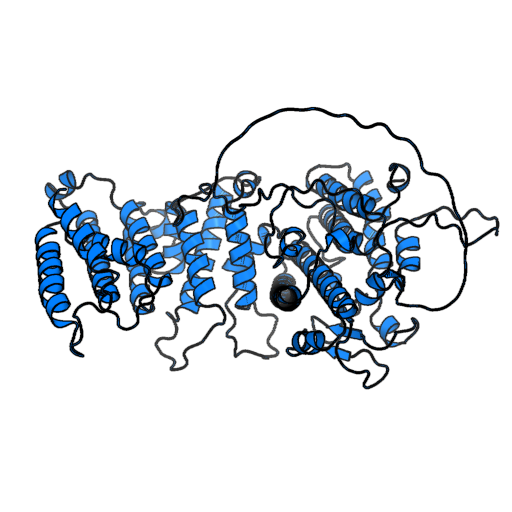98 SER A O 1
ATOM 780 N N . SER A 1 99 ? 24.089 -2.291 -28.617 1.00 82.31 99 SER A N 1
ATOM 781 C CA . SER A 1 99 ? 24.396 -1.455 -27.451 1.00 82.31 99 SER A CA 1
ATOM 782 C C . SER A 1 99 ? 24.836 -2.301 -26.250 1.00 82.31 99 SER A C 1
ATOM 784 O O . SER A 1 99 ? 25.820 -1.984 -25.585 1.00 82.31 99 SER A O 1
ATOM 786 N N . LEU A 1 100 ? 24.163 -3.431 -25.996 1.00 79.38 100 LEU A N 1
ATOM 787 C CA . LEU A 1 100 ? 24.441 -4.286 -24.832 1.00 79.38 100 LEU A CA 1
ATOM 788 C C . LEU A 1 100 ? 25.546 -5.326 -25.072 1.00 79.38 100 LEU A C 1
ATOM 790 O O . LEU A 1 100 ? 26.176 -5.810 -24.128 1.00 79.38 100 LEU A O 1
ATOM 794 N N . VAL A 1 101 ? 25.778 -5.716 -26.328 1.00 73.69 101 VAL A N 1
ATOM 795 C CA . VAL A 1 101 ? 26.713 -6.784 -26.695 1.00 73.69 101 VAL A CA 1
ATOM 796 C C . VAL A 1 101 ? 27.789 -6.233 -27.618 1.00 73.69 101 VAL A C 1
ATOM 798 O O . VAL A 1 101 ? 27.711 -6.323 -28.843 1.00 73.69 101 VAL A O 1
ATOM 801 N N . GLN A 1 102 ? 28.869 -5.746 -27.011 1.00 63.69 102 GLN A N 1
ATOM 802 C CA . GLN A 1 102 ? 30.092 -5.396 -27.729 1.00 63.69 102 GLN A CA 1
ATOM 803 C C . GLN A 1 102 ? 30.814 -6.671 -28.204 1.00 63.69 102 GLN A C 1
ATOM 805 O O . GLN A 1 102 ? 31.768 -7.150 -27.588 1.00 63.69 102 GLN A O 1
ATOM 810 N N . THR A 1 103 ? 30.349 -7.278 -29.297 1.00 53.16 103 THR A N 1
ATOM 811 C CA . THR A 1 103 ? 31.143 -8.279 -30.024 1.00 53.16 103 THR A CA 1
ATOM 812 C C . THR A 1 103 ? 32.196 -7.565 -30.873 1.00 53.16 103 THR A C 1
ATOM 814 O O . THR A 1 103 ? 31.815 -6.724 -31.688 1.00 53.16 103 THR A O 1
ATOM 817 N N . PRO A 1 104 ? 33.499 -7.888 -30.755 1.00 40.25 104 PRO A N 1
ATOM 818 C CA . PRO A 1 104 ? 34.505 -7.310 -31.635 1.00 40.25 104 PRO A CA 1
ATOM 819 C C . PRO A 1 104 ? 34.191 -7.717 -33.078 1.00 40.25 104 PRO A C 1
ATOM 821 O O . PRO A 1 104 ? 34.218 -8.905 -33.414 1.00 40.25 104 PRO A O 1
ATOM 824 N N . LEU A 1 105 ? 33.871 -6.733 -33.928 1.00 39.06 105 LEU A N 1
ATOM 825 C CA . LEU A 1 105 ? 33.751 -6.943 -35.367 1.00 39.06 105 LEU A CA 1
ATOM 826 C C . LEU A 1 105 ? 35.103 -7.449 -35.871 1.00 39.06 105 LEU A C 1
ATOM 828 O O . LEU A 1 105 ? 36.077 -6.704 -35.967 1.00 39.06 105 LEU A O 1
ATOM 832 N N . SER A 1 106 ? 35.164 -8.738 -36.184 1.00 36.56 106 SER A N 1
ATOM 833 C CA . SER A 1 106 ? 36.278 -9.286 -36.944 1.00 36.56 106 SER A CA 1
ATOM 834 C C . SER A 1 106 ? 36.203 -8.669 -38.338 1.00 36.56 106 SER A C 1
ATOM 836 O O . SER A 1 106 ? 35.197 -8.804 -39.029 1.00 36.56 106 SER A O 1
ATOM 838 N N . SER A 1 107 ? 37.251 -7.953 -38.727 1.00 34.69 107 SER A N 1
ATOM 839 C CA . SER A 1 107 ? 37.404 -7.193 -39.972 1.00 34.69 107 SER A CA 1
ATOM 840 C C . SER A 1 107 ? 37.555 -8.069 -41.228 1.00 34.69 107 SER A C 1
ATOM 842 O O . SER A 1 107 ? 38.303 -7.743 -42.146 1.00 34.69 107 SER A O 1
ATOM 844 N N . SER A 1 108 ? 36.824 -9.179 -41.302 1.00 35.53 108 SER A N 1
ATOM 845 C CA . SER A 1 108 ? 36.693 -9.999 -42.504 1.00 35.53 108 SER A CA 1
ATOM 846 C C . SER A 1 108 ? 35.211 -10.160 -42.807 1.00 35.53 108 SER A C 1
ATOM 848 O O . SER A 1 108 ? 34.483 -10.759 -42.019 1.00 35.53 108 SER A O 1
ATOM 850 N N . GLY A 1 109 ? 34.773 -9.591 -43.932 1.00 38.78 109 GLY A N 1
ATOM 851 C CA . GLY A 1 109 ? 33.390 -9.567 -44.408 1.00 38.78 109 GLY A CA 1
ATOM 852 C C . GLY A 1 109 ? 32.831 -10.935 -44.804 1.00 38.78 109 GLY A C 1
ATOM 853 O O . GLY A 1 109 ? 32.390 -11.116 -45.933 1.00 38.78 109 GLY A O 1
ATOM 854 N N . GLU A 1 110 ? 32.807 -11.883 -43.872 1.00 34.16 110 GLU A N 1
ATOM 855 C CA . GLU A 1 110 ? 32.164 -13.178 -44.037 1.00 34.16 110 GLU A CA 1
ATOM 856 C C . GLU A 1 110 ? 31.041 -13.331 -43.000 1.00 34.16 110 GLU A C 1
ATOM 858 O O . GLU A 1 110 ? 31.267 -13.545 -41.814 1.00 34.16 110 GLU A O 1
ATOM 863 N N . ASN A 1 111 ? 29.807 -13.234 -43.505 1.00 34.06 111 ASN A N 1
ATOM 864 C CA . ASN A 1 111 ? 28.536 -13.593 -42.871 1.00 34.06 111 ASN A CA 1
ATOM 865 C C . ASN A 1 111 ? 28.086 -12.761 -41.653 1.00 34.06 111 ASN A C 1
ATOM 867 O O . ASN A 1 111 ? 28.128 -13.210 -40.510 1.00 34.06 111 ASN A O 1
ATOM 871 N N . LEU A 1 112 ? 27.423 -11.634 -41.947 1.00 38.38 112 LEU A N 1
ATOM 872 C CA . LEU A 1 112 ? 26.548 -10.856 -41.045 1.00 38.38 112 LEU A CA 1
ATOM 873 C C . LEU A 1 112 ? 25.415 -11.667 -40.354 1.00 38.38 112 LEU A C 1
ATOM 875 O O . LEU A 1 112 ? 24.664 -11.119 -39.556 1.00 38.38 112 LEU A O 1
ATOM 879 N N . ASN A 1 113 ? 25.279 -12.967 -40.638 1.00 36.97 113 ASN A N 1
ATOM 880 C CA . ASN A 1 113 ? 24.172 -13.822 -40.193 1.00 36.97 113 ASN A CA 1
ATOM 881 C C . ASN A 1 113 ? 24.531 -14.767 -39.030 1.00 36.97 113 ASN A C 1
ATOM 883 O O . ASN A 1 113 ? 23.792 -15.714 -38.768 1.00 36.97 113 ASN A O 1
ATOM 887 N N . SER A 1 114 ? 25.653 -14.558 -38.331 1.00 41.22 114 SER A N 1
ATOM 888 C CA . SER A 1 114 ? 26.020 -15.374 -37.163 1.00 41.22 114 SER A CA 1
ATOM 889 C C . SER A 1 114 ? 26.201 -14.572 -35.875 1.00 41.22 114 SER A C 1
ATOM 891 O O . SER A 1 114 ? 27.110 -14.862 -35.090 1.00 41.22 114 SER A O 1
ATOM 893 N N . PHE A 1 115 ? 25.312 -13.615 -35.596 1.00 48.03 115 PHE A N 1
ATOM 894 C CA . PHE A 1 115 ? 25.044 -13.303 -34.193 1.00 48.03 115 PHE A CA 1
ATOM 895 C C . PHE A 1 115 ? 24.668 -14.631 -33.527 1.00 48.03 115 PHE A C 1
ATOM 897 O O . PHE A 1 115 ? 23.701 -15.283 -33.926 1.00 48.03 115 PHE A O 1
ATOM 904 N N . LYS A 1 116 ? 25.475 -15.106 -32.571 1.00 53.88 116 LYS A N 1
ATOM 905 C CA . LYS A 1 116 ? 25.075 -16.224 -31.707 1.00 53.88 116 LYS A CA 1
ATOM 906 C C . LYS A 1 116 ? 23.926 -15.693 -30.854 1.00 53.88 116 LYS A C 1
ATOM 908 O O . LYS A 1 116 ? 24.180 -15.194 -29.765 1.00 53.88 116 LYS A O 1
ATOM 913 N N . SER A 1 117 ? 22.717 -15.731 -31.420 1.00 63.75 117 SER A N 1
ATOM 914 C CA . SER A 1 117 ? 21.490 -15.176 -30.856 1.00 63.75 117 SER A CA 1
ATOM 915 C C . SER A 1 117 ? 21.375 -15.615 -29.409 1.00 63.75 117 SER A C 1
ATOM 917 O O . SER A 1 117 ? 21.318 -16.814 -29.130 1.00 63.75 117 SER A O 1
ATOM 919 N N . LEU A 1 118 ? 21.368 -14.642 -28.503 1.00 73.44 118 LEU A N 1
ATOM 920 C CA . LEU A 1 118 ? 20.946 -14.871 -27.131 1.00 73.44 118 LEU A CA 1
ATOM 921 C C . LEU A 1 118 ? 19.537 -15.471 -27.178 1.00 73.44 118 LEU A C 1
ATOM 923 O O . LEU A 1 118 ? 18.702 -15.040 -27.978 1.00 73.44 118 LEU A O 1
ATOM 927 N N . SER A 1 119 ? 19.300 -16.512 -26.386 1.00 80.12 119 SER A N 1
ATOM 928 C CA . SER A 1 119 ? 17.951 -17.049 -26.209 1.00 80.12 119 SER A CA 1
ATOM 929 C C . SER A 1 119 ? 17.166 -16.179 -25.227 1.00 80.12 119 SER A C 1
ATOM 931 O O . SER A 1 119 ? 17.772 -15.533 -24.371 1.00 80.12 119 SER A O 1
ATOM 933 N N . GLY A 1 120 ? 15.837 -16.213 -25.314 1.00 81.00 120 GLY A N 1
ATOM 934 C CA . GLY A 1 120 ? 14.957 -15.488 -24.393 1.00 81.00 120 GLY A CA 1
ATOM 935 C C . GLY A 1 120 ? 14.457 -14.157 -24.942 1.00 81.00 120 GLY A C 1
ATOM 936 O O . GLY A 1 120 ? 14.702 -13.819 -26.102 1.00 81.00 120 GLY A O 1
ATOM 937 N N . ASN A 1 121 ? 13.749 -13.407 -24.100 1.00 85.44 121 ASN A N 1
ATOM 938 C CA . ASN A 1 121 ? 13.200 -12.101 -24.449 1.00 85.44 121 ASN A CA 1
ATOM 939 C C . ASN A 1 121 ? 14.062 -10.982 -23.852 1.00 85.44 121 ASN A C 1
ATOM 941 O O . ASN A 1 121 ? 14.237 -10.910 -22.642 1.00 85.44 121 ASN A O 1
ATOM 945 N N . VAL A 1 122 ? 14.568 -10.078 -24.692 1.00 88.69 122 VAL A N 1
ATOM 946 C CA . VAL A 1 122 ? 15.418 -8.958 -24.253 1.00 88.69 122 VAL A CA 1
ATOM 947 C C . VAL A 1 122 ? 14.708 -7.997 -23.292 1.00 88.69 122 VAL A C 1
ATOM 949 O O . VAL A 1 122 ? 15.360 -7.328 -22.491 1.00 88.69 122 VAL A O 1
ATOM 952 N N . ALA A 1 123 ? 13.371 -7.967 -23.309 1.00 89.94 123 ALA A N 1
ATOM 953 C CA . ALA A 1 123 ? 12.574 -7.132 -22.420 1.00 89.94 123 ALA A CA 1
ATOM 954 C C . ALA A 1 123 ? 12.842 -7.401 -20.928 1.00 89.94 123 ALA A C 1
ATOM 956 O O . ALA A 1 123 ? 12.709 -6.487 -20.117 1.00 89.94 123 ALA A O 1
ATOM 957 N N . CYS A 1 124 ? 13.278 -8.613 -20.550 1.00 90.12 124 CYS A N 1
ATOM 958 C CA . CYS A 1 124 ? 13.615 -8.919 -19.157 1.00 90.12 124 CYS A CA 1
ATOM 959 C C . CYS A 1 124 ? 14.823 -8.118 -18.637 1.00 90.12 124 CYS A C 1
ATOM 961 O O . CYS A 1 124 ? 15.036 -8.053 -17.428 1.00 90.12 124 CYS A O 1
ATOM 963 N N . CYS A 1 125 ? 15.640 -7.526 -19.517 1.00 91.56 125 CYS A N 1
ATOM 964 C CA . CYS A 1 125 ? 16.788 -6.701 -19.138 1.00 91.56 125 CYS A CA 1
ATOM 965 C C . CYS A 1 125 ? 16.427 -5.238 -18.846 1.00 91.56 125 CYS A C 1
ATOM 967 O O . CYS A 1 125 ? 17.245 -4.557 -18.235 1.00 91.56 125 CYS A O 1
ATOM 969 N N . LEU A 1 126 ? 15.231 -4.771 -19.231 1.00 93.50 126 LEU A N 1
ATOM 970 C CA . LEU A 1 126 ? 14.819 -3.367 -19.111 1.00 93.50 126 LEU A CA 1
ATOM 971 C C . LEU A 1 126 ? 14.957 -2.840 -17.671 1.00 93.50 126 LEU A C 1
ATOM 973 O O . LEU A 1 126 ? 15.746 -1.939 -17.401 1.00 93.50 126 LEU A O 1
ATOM 977 N N . CYS A 1 127 ? 14.208 -3.424 -16.735 1.00 94.69 127 CYS A N 1
ATOM 978 C CA . CYS A 1 127 ? 14.183 -2.966 -15.345 1.00 94.69 127 CYS A CA 1
ATOM 979 C C . CYS A 1 127 ? 15.499 -3.235 -14.583 1.00 94.69 127 CYS A C 1
ATOM 981 O O . CYS A 1 127 ? 15.959 -2.322 -13.900 1.00 94.69 127 CYS A O 1
ATOM 983 N N . PRO A 1 128 ? 16.146 -4.418 -14.694 1.00 93.62 128 PRO A N 1
ATOM 984 C CA . PRO A 1 128 ? 17.437 -4.667 -14.044 1.00 93.62 128 PRO A CA 1
ATOM 985 C C . PRO A 1 128 ? 18.553 -3.732 -14.501 1.00 93.62 128 PRO A C 1
ATOM 987 O O . PRO A 1 128 ? 19.331 -3.261 -13.677 1.00 93.62 128 PRO A O 1
ATOM 990 N N . LEU A 1 129 ? 18.646 -3.449 -15.807 1.00 93.75 129 LEU A N 1
ATOM 991 C CA . LEU A 1 129 ? 19.685 -2.556 -16.314 1.00 93.75 129 LEU A CA 1
ATOM 992 C C . LEU A 1 129 ? 19.436 -1.114 -15.867 1.00 93.75 129 LEU A C 1
ATOM 994 O O . LEU A 1 129 ? 20.383 -0.427 -15.495 1.00 93.75 129 LEU A O 1
ATOM 998 N N . PHE A 1 130 ? 18.175 -0.675 -15.838 1.00 95.31 130 PHE A N 1
ATOM 999 C CA . PHE A 1 130 ? 17.840 0.623 -15.264 1.00 95.31 130 PHE A CA 1
ATOM 1000 C C . PHE A 1 130 ? 18.197 0.695 -13.779 1.00 95.31 130 PHE A C 1
ATOM 1002 O O . PHE A 1 130 ? 18.861 1.644 -13.375 1.00 95.31 130 PHE A O 1
ATOM 1009 N N . ARG A 1 131 ? 17.832 -0.323 -12.979 1.00 94.62 131 ARG A N 1
ATOM 1010 C CA . ARG A 1 131 ? 18.228 -0.425 -11.564 1.00 94.62 131 ARG A CA 1
ATOM 1011 C C . ARG A 1 131 ? 19.742 -0.315 -11.403 1.00 94.62 131 ARG A C 1
ATOM 1013 O O . ARG A 1 131 ? 20.218 0.427 -10.554 1.00 94.62 131 ARG A O 1
ATOM 1020 N N . PHE A 1 132 ? 20.497 -1.000 -12.251 1.00 94.06 132 PHE A N 1
ATOM 1021 C CA . PHE A 1 132 ? 21.949 -0.917 -12.235 1.00 94.06 132 PHE A CA 1
ATOM 1022 C C . PHE A 1 132 ? 22.451 0.498 -12.534 1.00 94.06 132 PHE A C 1
ATOM 1024 O O . PHE A 1 132 ? 23.281 1.027 -11.793 1.00 94.06 132 PHE A O 1
ATOM 1031 N N . MET A 1 133 ? 21.896 1.135 -13.567 1.00 94.31 133 MET A N 1
ATOM 1032 C CA . MET A 1 133 ? 22.238 2.500 -13.952 1.00 94.31 133 MET A CA 1
ATOM 1033 C C . MET A 1 133 ? 21.955 3.506 -12.835 1.00 94.31 133 MET A C 1
ATOM 1035 O O . MET A 1 133 ? 22.869 4.225 -12.439 1.00 94.31 133 MET A O 1
ATOM 1039 N N . GLN A 1 134 ? 20.746 3.518 -12.264 1.00 94.00 134 GLN A N 1
ATOM 1040 C CA . GLN A 1 134 ? 20.414 4.448 -11.178 1.00 94.00 134 GLN A CA 1
ATOM 1041 C C . GLN A 1 134 ? 21.269 4.220 -9.918 1.00 94.00 134 GLN A C 1
ATOM 1043 O O . GLN A 1 134 ? 21.574 5.175 -9.208 1.00 94.00 134 GLN A O 1
ATOM 1048 N N . THR A 1 135 ? 21.689 2.983 -9.628 1.00 92.38 135 THR A N 1
ATOM 1049 C CA . THR A 1 135 ? 22.566 2.694 -8.484 1.00 92.38 135 THR A CA 1
ATOM 1050 C C . THR A 1 135 ? 23.978 3.227 -8.720 1.00 92.38 135 THR A C 1
ATOM 1052 O O . THR A 1 135 ? 24.555 3.842 -7.821 1.00 92.38 135 THR A O 1
ATOM 1055 N N . CYS A 1 136 ? 24.533 3.032 -9.922 1.00 92.12 136 CYS A N 1
ATOM 1056 C CA . CYS A 1 136 ? 25.808 3.635 -10.313 1.00 92.12 136 CYS A CA 1
ATOM 1057 C C . CYS A 1 136 ? 25.756 5.162 -10.211 1.00 92.12 136 CYS A C 1
ATOM 1059 O O . CYS A 1 136 ? 26.658 5.769 -9.634 1.00 92.12 136 CYS A O 1
ATOM 1061 N N . GLU A 1 137 ? 24.680 5.755 -10.717 1.00 92.19 137 GLU A N 1
ATOM 1062 C CA . GLU A 1 137 ? 24.455 7.195 -10.733 1.00 92.19 137 GLU A CA 1
ATOM 1063 C C . GLU A 1 137 ? 24.408 7.783 -9.318 1.00 92.19 137 GLU A C 1
ATOM 1065 O O . GLU A 1 137 ? 25.221 8.640 -8.970 1.00 92.19 137 GLU A O 1
ATOM 1070 N N . LYS A 1 138 ? 23.569 7.215 -8.437 1.00 91.38 138 LYS A N 1
ATOM 1071 C CA . LYS A 1 138 ? 23.500 7.600 -7.017 1.00 91.38 138 LYS A CA 1
ATOM 1072 C C . LYS A 1 138 ? 24.867 7.559 -6.348 1.00 91.38 138 LYS A C 1
ATOM 1074 O O . LYS A 1 138 ? 25.179 8.413 -5.528 1.00 91.38 138 LYS A O 1
ATOM 1079 N N . ILE A 1 139 ? 25.695 6.566 -6.643 1.00 88.12 139 ILE A N 1
ATOM 1080 C CA . ILE A 1 139 ? 26.980 6.419 -5.954 1.00 88.12 139 ILE A CA 1
ATOM 1081 C C . ILE A 1 139 ? 28.026 7.391 -6.488 1.00 88.12 139 ILE A C 1
ATOM 1083 O O . ILE A 1 139 ? 28.776 7.961 -5.694 1.00 88.12 139 ILE A O 1
ATOM 1087 N N . ASN A 1 140 ? 28.047 7.624 -7.798 1.00 88.19 140 ASN A N 1
ATOM 1088 C CA . ASN A 1 140 ? 28.967 8.574 -8.415 1.00 88.19 140 ASN A CA 1
ATOM 1089 C C . ASN A 1 140 ? 28.611 10.029 -8.065 1.00 88.19 140 ASN A C 1
ATOM 1091 O O . ASN A 1 140 ? 29.514 10.839 -7.861 1.00 88.19 140 ASN A O 1
ATOM 1095 N N . ASN A 1 141 ? 27.317 10.328 -7.909 1.00 89.50 141 ASN A N 1
ATOM 1096 C CA . ASN A 1 141 ? 26.792 11.677 -7.708 1.00 89.50 141 ASN A CA 1
ATOM 1097 C C . ASN A 1 141 ? 26.227 11.924 -6.296 1.00 89.50 141 ASN A C 1
ATOM 1099 O O . ASN A 1 141 ? 25.305 12.716 -6.104 1.00 89.50 141 ASN A O 1
ATOM 1103 N N . CYS A 1 142 ? 26.799 11.280 -5.270 1.00 87.56 142 CYS A N 1
ATOM 1104 C CA . CYS A 1 142 ? 26.482 11.533 -3.851 1.00 87.56 142 CYS A CA 1
ATOM 1105 C C . CYS A 1 142 ? 24.982 11.425 -3.495 1.00 87.56 142 CYS A C 1
ATOM 1107 O O . CYS A 1 142 ? 24.480 12.142 -2.632 1.00 87.56 142 CYS A O 1
ATOM 1109 N N . GLY A 1 143 ? 24.270 10.518 -4.154 1.00 88.19 143 GLY A N 1
ATOM 1110 C CA . GLY A 1 143 ? 22.846 10.234 -3.996 1.00 88.19 143 GLY A CA 1
ATOM 1111 C C . GLY A 1 143 ? 21.942 10.976 -4.982 1.00 88.19 143 GLY A C 1
ATOM 1112 O O . GLY A 1 143 ? 20.757 10.648 -5.053 1.00 88.19 143 GLY A O 1
ATOM 1113 N N . SER A 1 144 ? 22.482 11.933 -5.740 1.00 92.31 144 SER A N 1
ATOM 1114 C CA . SER A 1 144 ? 21.740 12.694 -6.747 1.00 92.31 144 SER A CA 1
ATOM 1115 C C . SER A 1 144 ? 21.454 11.853 -7.991 1.00 92.31 144 SER A C 1
ATOM 1117 O O . SER A 1 144 ? 22.290 11.053 -8.407 1.00 92.31 144 SER A O 1
ATOM 1119 N N . LEU A 1 145 ? 20.278 12.066 -8.584 1.00 93.69 145 LEU A N 1
ATOM 1120 C CA . LEU A 1 145 ? 19.871 11.516 -9.882 1.00 93.69 145 LEU A CA 1
ATOM 1121 C C . LEU A 1 145 ? 19.605 12.605 -10.937 1.00 93.69 145 LEU A C 1
ATOM 1123 O O . LEU A 1 145 ? 18.915 12.342 -11.918 1.00 93.69 145 LEU A O 1
ATOM 1127 N N . ALA A 1 146 ? 20.121 13.819 -10.733 1.00 89.81 146 ALA A N 1
ATOM 1128 C CA . ALA A 1 146 ? 19.861 14.955 -11.620 1.00 89.81 146 ALA A CA 1
ATOM 1129 C C . ALA A 1 146 ? 20.241 14.688 -13.091 1.00 89.81 146 ALA A C 1
ATOM 1131 O O . ALA A 1 146 ? 19.551 15.160 -13.981 1.00 89.81 146 ALA A O 1
ATOM 1132 N N . ASP A 1 147 ? 21.279 13.889 -13.366 1.00 89.25 147 ASP A N 1
ATOM 1133 C CA . ASP A 1 147 ? 21.714 13.619 -14.748 1.00 89.25 147 ASP A CA 1
ATOM 1134 C C . ASP A 1 147 ? 20.783 12.641 -15.498 1.00 89.25 147 ASP A C 1
ATOM 1136 O O . ASP A 1 147 ? 20.892 12.490 -16.716 1.00 89.25 147 ASP A O 1
ATOM 1140 N N . ILE A 1 148 ? 19.865 11.967 -14.790 1.00 90.69 148 ILE A N 1
ATOM 1141 C CA . ILE A 1 148 ? 18.923 10.993 -15.368 1.00 90.69 148 ILE A CA 1
ATOM 1142 C C . ILE A 1 148 ? 17.452 11.314 -15.064 1.00 90.69 148 ILE A C 1
ATOM 1144 O O . ILE A 1 148 ? 16.584 10.469 -15.297 1.00 90.69 148 ILE A O 1
ATOM 1148 N N . ASP A 1 149 ? 17.145 12.500 -14.539 1.00 89.69 149 ASP A N 1
ATOM 1149 C CA . ASP A 1 149 ? 15.794 12.892 -14.116 1.00 89.69 149 ASP A CA 1
ATOM 1150 C C . ASP A 1 149 ? 14.776 12.933 -15.268 1.00 89.69 149 ASP A C 1
ATOM 1152 O O . ASP A 1 149 ? 13.624 12.541 -15.079 1.00 89.69 149 ASP A O 1
ATOM 1156 N N . ALA A 1 150 ? 15.220 13.245 -16.488 1.00 87.56 150 ALA A N 1
ATOM 1157 C CA . ALA A 1 150 ? 14.417 13.193 -17.709 1.00 87.56 150 ALA A CA 1
ATOM 1158 C C . ALA A 1 150 ? 13.774 11.812 -17.947 1.00 87.56 150 ALA A C 1
ATOM 1160 O O . ALA A 1 150 ? 12.717 11.696 -18.568 1.00 87.56 150 ALA A O 1
ATOM 1161 N N . VAL A 1 151 ? 14.368 10.736 -17.414 1.00 90.25 151 VAL A N 1
ATOM 1162 C CA . VAL A 1 151 ? 13.821 9.376 -17.523 1.00 90.25 151 VAL A CA 1
ATOM 1163 C C . VAL A 1 151 ? 12.528 9.214 -16.707 1.00 90.25 151 VAL A C 1
ATOM 1165 O O . VAL A 1 151 ? 11.667 8.413 -17.079 1.00 90.25 151 VAL A O 1
ATOM 1168 N N . LEU A 1 152 ? 12.333 10.007 -15.645 1.00 89.44 152 LEU A N 1
ATOM 1169 C CA . LEU A 1 152 ? 11.077 10.064 -14.887 1.00 89.44 152 LEU A CA 1
ATOM 1170 C C . LEU A 1 152 ? 9.928 10.647 -15.721 1.00 89.44 152 LEU A C 1
ATOM 1172 O O . LEU A 1 152 ? 8.768 10.305 -15.484 1.00 89.44 152 LEU A O 1
ATOM 1176 N N . GLU A 1 153 ? 10.240 11.472 -16.719 1.00 85.19 153 GLU A N 1
ATOM 1177 C CA . GLU A 1 153 ? 9.281 12.114 -17.629 1.00 85.19 153 GLU A CA 1
ATOM 1178 C C . GLU A 1 153 ? 9.095 11.345 -18.941 1.00 85.19 153 GLU A C 1
ATOM 1180 O O . GLU A 1 153 ? 8.332 11.750 -19.817 1.00 85.19 153 GLU A O 1
ATOM 1185 N N . CYS A 1 154 ? 9.757 10.194 -19.070 1.00 86.69 154 CYS A N 1
ATOM 1186 C CA . CYS A 1 154 ? 9.738 9.377 -20.274 1.00 86.69 154 CYS A CA 1
ATOM 1187 C C . CYS A 1 154 ? 8.307 8.942 -20.646 1.00 86.69 154 CYS A C 1
ATOM 1189 O O . CYS A 1 154 ? 7.566 8.371 -19.825 1.00 86.69 154 CYS A O 1
ATOM 1191 N N . GLY A 1 155 ? 7.919 9.212 -21.895 1.00 86.00 155 GLY A N 1
ATOM 1192 C CA . GLY A 1 155 ? 6.687 8.701 -22.492 1.00 86.00 155 GLY A CA 1
ATOM 1193 C C . GLY A 1 155 ? 6.784 7.200 -22.773 1.00 86.00 155 GLY A C 1
ATOM 1194 O O . GLY A 1 155 ? 7.874 6.643 -22.876 1.00 86.00 155 GLY A O 1
ATOM 1195 N N . VAL A 1 156 ? 5.652 6.510 -22.911 1.00 88.38 156 VAL A N 1
ATOM 1196 C CA . VAL A 1 156 ? 5.648 5.059 -23.162 1.00 88.38 156 VAL A CA 1
ATOM 1197 C C . VAL A 1 156 ? 4.767 4.726 -24.354 1.00 88.38 156 VAL A C 1
ATOM 1199 O O . VAL A 1 156 ? 3.599 5.112 -24.400 1.00 88.38 156 VAL A O 1
ATOM 1202 N N . ILE A 1 157 ? 5.313 3.953 -25.291 1.00 85.62 157 ILE A N 1
ATOM 1203 C CA . ILE A 1 157 ? 4.578 3.461 -26.457 1.00 85.62 157 ILE A CA 1
ATOM 1204 C C . ILE A 1 157 ? 4.015 2.073 -26.148 1.00 85.62 157 ILE A C 1
ATOM 1206 O O . ILE A 1 157 ? 4.745 1.129 -25.833 1.00 85.62 157 ILE A O 1
ATOM 1210 N N . LEU A 1 158 ? 2.698 1.961 -26.263 1.00 86.75 158 LEU A N 1
ATOM 1211 C CA . LEU A 1 158 ? 1.901 0.762 -26.048 1.00 86.75 158 LEU A CA 1
ATOM 1212 C C . LEU A 1 158 ? 1.204 0.330 -27.351 1.00 86.75 158 LEU A C 1
ATOM 1214 O O . LEU A 1 158 ? 1.014 1.140 -28.260 1.00 86.75 158 LEU A O 1
ATOM 1218 N N . PRO A 1 159 ? 0.784 -0.940 -27.470 1.00 83.81 159 PRO A N 1
ATOM 1219 C CA . PRO A 1 159 ? -0.103 -1.363 -28.554 1.00 83.81 159 PRO A CA 1
ATOM 1220 C C . PRO A 1 159 ? -1.435 -0.592 -28.525 1.00 83.81 159 PRO A C 1
ATOM 1222 O O . PRO A 1 159 ? -2.053 -0.461 -27.465 1.00 83.81 159 PRO A O 1
ATOM 1225 N N . SER A 1 160 ? -1.902 -0.123 -29.687 1.00 80.69 160 SER A N 1
ATOM 1226 C CA . SER A 1 160 ? -3.225 0.498 -29.833 1.00 80.69 160 SER A CA 1
ATOM 1227 C C . SER A 1 160 ? -4.322 -0.550 -29.871 1.00 80.69 160 SER A C 1
ATOM 1229 O O . SER A 1 160 ? -4.215 -1.555 -30.573 1.00 80.69 160 SER A O 1
ATOM 1231 N N . THR A 1 161 ? -5.397 -0.283 -29.140 1.00 73.81 161 THR A N 1
ATOM 1232 C CA . THR A 1 161 ? -6.615 -1.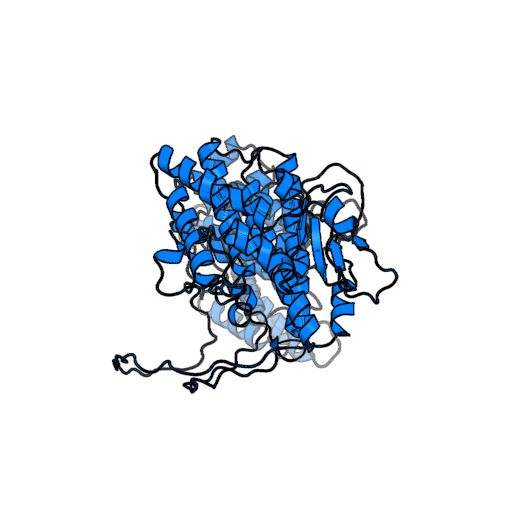096 -29.124 1.00 73.81 161 THR A CA 1
ATOM 1233 C C . THR A 1 161 ? -7.673 -0.567 -30.093 1.00 73.81 161 THR A C 1
ATOM 1235 O O . THR A 1 161 ? -8.653 -1.271 -30.351 1.00 73.81 161 THR A O 1
ATOM 1238 N N . TYR A 1 162 ? -7.455 0.620 -30.669 1.00 73.44 162 TYR A N 1
ATOM 1239 C CA . TYR A 1 162 ? -8.368 1.270 -31.602 1.00 73.44 162 TYR A CA 1
ATOM 1240 C C . TYR A 1 162 ? -8.129 0.817 -33.045 1.00 73.44 162 TYR A C 1
ATOM 1242 O O . TYR A 1 162 ? -6.991 0.530 -33.437 1.00 73.44 162 TYR A O 1
ATOM 1250 N N . PRO A 1 163 ? -9.189 0.746 -33.871 1.00 61.16 163 PRO A N 1
ATOM 1251 C CA . PRO A 1 163 ? -9.028 0.539 -35.303 1.00 61.16 163 PRO A CA 1
ATOM 1252 C C . PRO A 1 163 ? -8.187 1.678 -35.891 1.00 61.16 163 PRO A C 1
ATOM 1254 O O . PRO A 1 163 ? -8.381 2.827 -35.516 1.00 61.16 163 PRO A O 1
ATOM 1257 N N . ALA A 1 164 ? -7.276 1.358 -36.816 1.00 57.22 164 ALA A N 1
ATOM 1258 C CA . ALA A 1 164 ? -6.344 2.302 -37.435 1.00 57.22 164 ALA A CA 1
ATOM 1259 C C . ALA A 1 164 ? -7.061 3.457 -38.167 1.00 57.22 164 ALA A C 1
ATOM 1261 O O . ALA A 1 164 ? -7.235 3.434 -39.388 1.00 57.22 164 ALA A O 1
ATOM 1262 N N . SER A 1 165 ? -7.485 4.483 -37.432 1.00 50.06 165 SER A N 1
ATOM 1263 C CA . SER A 1 165 ? -7.952 5.745 -37.983 1.00 50.06 165 SER A CA 1
ATOM 1264 C C . SER A 1 165 ? -6.764 6.694 -38.067 1.00 50.06 165 SER A C 1
ATOM 1266 O O . SER A 1 165 ? -6.498 7.458 -37.150 1.00 50.06 165 SER A O 1
ATOM 1268 N N . ASN A 1 166 ? -6.085 6.644 -39.216 1.00 51.44 166 ASN A N 1
ATOM 1269 C CA . ASN A 1 166 ? -4.892 7.411 -39.601 1.00 51.44 166 ASN A CA 1
ATOM 1270 C C . ASN A 1 166 ? -3.558 6.768 -39.180 1.00 51.44 166 ASN A C 1
ATOM 1272 O O . ASN A 1 166 ? -3.400 6.269 -38.075 1.00 51.44 166 ASN A O 1
ATOM 1276 N N . ASN A 1 167 ? -2.581 6.790 -40.094 1.00 52.53 167 ASN A N 1
ATOM 1277 C CA . ASN A 1 167 ? -1.236 6.204 -39.955 1.00 52.53 167 ASN A CA 1
ATOM 1278 C C . ASN A 1 167 ? -0.332 6.995 -38.975 1.00 52.53 167 ASN A C 1
ATOM 1280 O O . ASN A 1 167 ? 0.821 7.282 -39.296 1.00 52.53 167 ASN A O 1
ATOM 1284 N N . GLY A 1 168 ? -0.870 7.426 -37.834 1.00 56.78 168 GLY A N 1
ATOM 1285 C CA . GLY A 1 168 ? -0.196 8.279 -36.859 1.00 56.78 168 GLY A CA 1
ATOM 1286 C C . GLY A 1 168 ? -0.180 7.671 -35.461 1.00 56.78 168 GLY A C 1
ATOM 1287 O O . GLY A 1 168 ? -0.999 6.821 -35.125 1.00 56.78 168 GLY A O 1
ATOM 1288 N N . LEU A 1 169 ? 0.777 8.126 -34.656 1.00 66.25 169 LEU A N 1
ATOM 1289 C CA . LEU A 1 169 ? 0.871 7.825 -33.234 1.00 66.25 169 LEU A CA 1
ATOM 1290 C C . LEU A 1 169 ? -0.167 8.665 -32.479 1.00 66.25 169 LEU A C 1
ATOM 1292 O O . LEU A 1 169 ? -0.097 9.894 -32.505 1.00 66.25 169 LEU A O 1
ATOM 1296 N N . GLU A 1 170 ? -1.133 8.021 -31.827 1.00 69.56 170 GLU A N 1
ATOM 1297 C CA . GLU A 1 170 ? -2.100 8.731 -30.986 1.00 69.56 170 GLU A CA 1
ATOM 1298 C C . GLU A 1 170 ? -1.473 9.086 -29.636 1.00 69.56 170 GLU A C 1
ATOM 1300 O O . GLU A 1 170 ? -0.804 8.260 -29.015 1.00 69.56 170 GLU A O 1
ATOM 1305 N N . MET A 1 171 ? -1.688 10.324 -29.198 1.00 71.25 171 MET A N 1
ATOM 1306 C CA . MET A 1 171 ? -1.077 10.905 -28.005 1.00 71.25 171 MET A CA 1
ATOM 1307 C C . MET A 1 171 ? -2.134 11.035 -26.910 1.00 71.25 171 MET A C 1
ATOM 1309 O O . MET A 1 171 ? -3.081 11.804 -27.068 1.00 71.25 171 MET A O 1
ATOM 1313 N N . TYR A 1 172 ? -1.967 10.322 -25.797 1.00 74.00 172 TYR A N 1
ATOM 1314 C CA . TYR A 1 172 ? -2.858 10.431 -24.636 1.00 74.00 172 TYR A CA 1
ATOM 1315 C C . TYR A 1 172 ? -2.067 10.777 -23.377 1.00 74.00 172 TYR A C 1
ATOM 1317 O O . TYR A 1 172 ? -0.991 10.228 -23.170 1.00 74.00 172 TYR A O 1
ATOM 1325 N N . GLN A 1 173 ? -2.619 11.636 -22.514 1.00 70.25 173 GLN A N 1
ATOM 1326 C CA . GLN A 1 173 ? -2.010 11.997 -21.221 1.00 70.25 173 GLN A CA 1
ATOM 1327 C C . GLN A 1 173 ? -2.047 10.854 -20.188 1.00 70.25 173 GLN A C 1
ATOM 1329 O O . GLN A 1 173 ? -1.265 10.797 -19.246 1.00 70.25 173 GLN A O 1
ATOM 1334 N N . ASN A 1 174 ? -3.007 9.946 -20.329 1.00 73.38 174 ASN A N 1
ATOM 1335 C CA . ASN A 1 174 ? -3.173 8.769 -19.487 1.00 73.38 174 ASN A CA 1
ATOM 1336 C C . ASN A 1 174 ? -3.722 7.626 -20.341 1.00 73.38 174 ASN A C 1
ATOM 1338 O O . ASN A 1 174 ? -4.170 7.844 -21.467 1.00 73.38 174 ASN A O 1
ATOM 1342 N N . LEU A 1 175 ? -3.699 6.406 -19.802 1.00 78.06 175 LEU A N 1
ATOM 1343 C CA . LEU A 1 175 ? -4.356 5.273 -20.447 1.00 78.06 175 LEU A CA 1
ATOM 1344 C C . LEU A 1 175 ? -5.864 5.583 -20.595 1.00 78.06 175 LEU A C 1
ATOM 1346 O O . LEU A 1 175 ? -6.485 5.908 -19.578 1.00 78.06 175 LEU A O 1
ATOM 1350 N N . PRO A 1 176 ? -6.445 5.523 -21.810 1.00 78.75 176 PRO A N 1
ATOM 1351 C CA . PRO A 1 176 ? -7.874 5.771 -22.012 1.00 78.75 176 PRO A CA 1
ATOM 1352 C C . PRO A 1 176 ? -8.739 4.843 -21.153 1.00 78.75 176 PRO A C 1
ATOM 1354 O O . PRO A 1 176 ? -8.390 3.674 -20.977 1.00 78.75 176 PRO A O 1
ATOM 1357 N N . GLU A 1 177 ? -9.864 5.339 -20.638 1.00 76.88 177 GLU A N 1
ATOM 1358 C CA . GLU A 1 177 ? -10.748 4.563 -19.749 1.00 76.88 177 GLU A CA 1
ATOM 1359 C C . GLU A 1 177 ? -11.298 3.304 -20.439 1.00 76.88 177 GLU A C 1
ATOM 1361 O O . GLU A 1 177 ? -11.353 2.231 -19.842 1.00 76.88 177 GLU A O 1
ATOM 1366 N N . ASP A 1 178 ? -11.596 3.397 -21.733 1.00 79.88 178 ASP A N 1
ATOM 1367 C CA . ASP A 1 178 ? -12.087 2.306 -22.572 1.00 79.88 178 ASP A CA 1
ATOM 1368 C C . ASP A 1 178 ? -10.967 1.419 -23.151 1.00 79.88 178 ASP A C 1
ATOM 1370 O O . ASP A 1 178 ? -11.247 0.443 -23.854 1.00 79.88 178 ASP A O 1
ATOM 1374 N N . TYR A 1 179 ? -9.690 1.691 -22.837 1.00 82.38 179 TYR A N 1
ATOM 1375 C CA . TYR A 1 179 ? -8.556 0.913 -23.351 1.00 82.38 179 TYR A CA 1
ATOM 1376 C C . TYR A 1 179 ? -8.719 -0.579 -23.044 1.00 82.38 179 TYR A C 1
ATOM 1378 O O . TYR A 1 179 ? -8.564 -1.411 -23.937 1.00 82.38 179 TYR A O 1
ATOM 1386 N N . VAL A 1 180 ? -9.088 -0.921 -21.803 1.00 76.94 180 VAL A N 1
ATOM 1387 C CA . VAL A 1 180 ? -9.264 -2.312 -21.349 1.00 76.94 180 VAL A CA 1
ATOM 1388 C C . VAL A 1 180 ? -10.500 -2.975 -21.958 1.00 76.94 180 VAL A C 1
ATOM 1390 O O . VAL A 1 180 ? -10.458 -4.155 -22.331 1.00 76.94 180 VAL A O 1
ATOM 1393 N N . ASP A 1 181 ? -11.587 -2.224 -22.108 1.00 81.25 181 ASP A N 1
ATOM 1394 C CA . ASP A 1 181 ? -12.829 -2.729 -22.691 1.00 81.25 181 ASP A CA 1
ATOM 1395 C C . ASP A 1 181 ? -12.640 -3.091 -24.165 1.00 81.25 181 ASP A C 1
ATOM 1397 O O . ASP A 1 181 ? -13.074 -4.161 -24.610 1.00 81.25 181 ASP A O 1
ATOM 1401 N N . ASN A 1 182 ? -11.881 -2.273 -24.896 1.00 80.38 182 ASN A N 1
ATOM 1402 C CA . ASN A 1 182 ? -11.534 -2.530 -26.288 1.00 80.38 182 ASN A CA 1
ATOM 1403 C C . ASN A 1 182 ? -10.641 -3.777 -26.446 1.00 80.38 182 ASN A C 1
ATOM 1405 O O . ASN A 1 182 ? -10.846 -4.550 -27.382 1.00 80.38 182 ASN A O 1
ATOM 1409 N N . ILE A 1 183 ? -9.721 -4.069 -25.508 1.00 79.00 183 ILE A N 1
ATOM 1410 C CA . ILE A 1 183 ? -8.877 -5.292 -25.534 1.00 79.00 183 ILE A CA 1
ATOM 1411 C C . ILE A 1 183 ? -9.721 -6.566 -25.570 1.00 79.00 183 ILE A C 1
ATOM 1413 O O . ILE A 1 183 ? -9.367 -7.523 -26.262 1.00 79.00 183 ILE A O 1
ATOM 1417 N N . SER A 1 184 ? -10.841 -6.585 -24.843 1.00 76.00 184 SER A N 1
ATOM 1418 C CA . SER A 1 184 ? -11.694 -7.776 -24.726 1.00 76.00 184 SER A CA 1
ATOM 1419 C C . SER A 1 184 ? -12.284 -8.221 -26.072 1.00 76.00 184 SER A C 1
ATOM 1421 O O . SER A 1 184 ? -12.683 -9.376 -26.209 1.00 76.00 184 SER A O 1
ATOM 1423 N N . GLN A 1 185 ? -12.320 -7.327 -27.065 1.00 77.81 185 GLN A N 1
ATOM 1424 C CA . GLN A 1 185 ? -12.843 -7.581 -28.410 1.00 77.81 185 GLN A CA 1
ATOM 1425 C C . GLN A 1 185 ? -11.782 -8.152 -29.371 1.00 77.81 185 GLN A C 1
ATOM 1427 O O . GLN A 1 185 ? -12.122 -8.625 -30.455 1.00 77.81 185 GLN A O 1
ATOM 1432 N N . HIS A 1 186 ? -10.503 -8.141 -28.981 1.00 80.75 186 HIS A N 1
ATOM 1433 C CA . HIS A 1 186 ? -9.382 -8.616 -29.798 1.00 80.75 186 HIS A CA 1
ATOM 1434 C C . HIS A 1 186 ? -9.039 -10.091 -29.541 1.00 80.75 186 HIS A C 1
ATOM 1436 O O . HIS A 1 186 ? -9.422 -10.680 -28.531 1.00 80.75 186 HIS A O 1
ATOM 1442 N N . HIS A 1 187 ? -8.269 -10.703 -30.448 1.00 83.62 187 HIS A N 1
ATOM 1443 C CA . HIS A 1 187 ? -7.807 -12.092 -30.318 1.00 83.62 187 HIS A CA 1
ATOM 1444 C C . HIS A 1 187 ? -6.915 -12.314 -29.084 1.00 83.62 187 HIS A C 1
ATOM 1446 O O . HIS A 1 187 ? -6.119 -11.451 -28.718 1.00 83.62 187 HIS A O 1
ATOM 1452 N N . SER A 1 188 ? -6.965 -13.519 -28.500 1.00 81.81 188 SER A N 1
ATOM 1453 C CA . SER A 1 188 ? -6.215 -13.875 -27.280 1.00 81.81 188 SER A CA 1
ATOM 1454 C C . SER A 1 188 ? -4.707 -13.601 -27.362 1.00 81.81 188 SER A C 1
ATOM 1456 O O . SER A 1 188 ? -4.122 -13.224 -26.355 1.00 81.81 188 SER A O 1
ATOM 1458 N N . SER A 1 189 ? -4.072 -13.760 -28.528 1.00 83.12 189 SER A N 1
ATOM 1459 C CA . SER A 1 189 ? -2.644 -13.457 -28.713 1.00 83.12 189 SER A CA 1
ATOM 1460 C C . SER A 1 189 ? -2.339 -11.965 -28.562 1.00 83.12 189 SER A C 1
ATOM 1462 O O . SER A 1 189 ? -1.338 -11.600 -27.950 1.00 83.12 189 SER A O 1
ATOM 1464 N N . PHE A 1 190 ? -3.218 -11.098 -29.070 1.00 84.94 190 PHE A N 1
ATOM 1465 C CA . PHE A 1 190 ? -3.107 -9.655 -28.887 1.00 84.94 190 PHE A CA 1
ATOM 1466 C C . PHE A 1 190 ? -3.343 -9.269 -27.426 1.00 84.94 190 PHE A C 1
ATOM 1468 O O . PHE A 1 190 ? -2.564 -8.500 -26.872 1.00 84.94 190 PHE A O 1
ATOM 1475 N N . GLN A 1 191 ? -4.338 -9.873 -26.767 1.00 86.81 191 GLN A N 1
ATOM 1476 C CA . GLN A 1 191 ? -4.565 -9.670 -25.331 1.00 86.81 191 GLN A CA 1
ATOM 1477 C C . GLN A 1 191 ? -3.318 -10.034 -24.507 1.00 86.81 191 GLN A C 1
ATOM 1479 O O . GLN A 1 191 ? -2.933 -9.279 -23.618 1.00 86.81 191 GLN A O 1
ATOM 1484 N N . THR A 1 192 ? -2.629 -11.133 -24.849 1.00 88.44 192 THR A N 1
ATOM 1485 C CA . THR A 1 192 ? -1.347 -11.497 -24.227 1.00 88.44 192 THR A CA 1
ATOM 1486 C C . THR A 1 192 ? -0.281 -10.427 -24.453 1.00 88.44 192 THR A C 1
ATOM 1488 O O . THR A 1 192 ? 0.361 -10.035 -23.486 1.00 88.44 192 THR A O 1
ATOM 1491 N N . ILE A 1 193 ? -0.119 -9.902 -25.675 1.00 87.31 193 ILE A N 1
ATOM 1492 C CA . ILE A 1 193 ? 0.848 -8.825 -25.966 1.00 87.31 193 ILE A CA 1
ATOM 1493 C C . ILE A 1 193 ? 0.539 -7.577 -25.137 1.00 87.31 193 ILE A C 1
ATOM 1495 O O . ILE A 1 193 ? 1.456 -6.994 -24.556 1.00 87.31 193 ILE A O 1
ATOM 1499 N N . VAL A 1 194 ? -0.730 -7.174 -25.036 1.00 88.62 194 VAL A N 1
ATOM 1500 C CA . VAL A 1 194 ? -1.113 -6.004 -24.238 1.00 88.62 194 VAL A CA 1
ATOM 1501 C C . VAL A 1 194 ? -0.829 -6.250 -22.755 1.00 88.62 194 VAL A C 1
ATOM 1503 O O . VAL A 1 194 ? -0.188 -5.419 -22.118 1.00 88.62 194 VAL A O 1
ATOM 1506 N N . CYS A 1 195 ? -1.195 -7.416 -22.213 1.00 90.69 195 CYS A N 1
ATOM 1507 C CA . CYS A 1 195 ? -0.858 -7.794 -20.838 1.00 90.69 195 CYS A CA 1
ATOM 1508 C C . CYS A 1 195 ? 0.649 -7.798 -20.570 1.00 90.69 195 CYS A C 1
ATOM 1510 O O . CYS A 1 195 ? 1.082 -7.274 -19.547 1.00 90.69 195 CYS A O 1
ATOM 1512 N N . THR A 1 196 ? 1.458 -8.352 -21.477 1.00 91.81 196 THR A N 1
ATOM 1513 C CA . THR A 1 196 ? 2.923 -8.317 -21.378 1.00 91.81 196 THR A CA 1
ATOM 1514 C C . THR A 1 196 ? 3.443 -6.884 -21.394 1.00 91.81 196 THR A C 1
ATOM 1516 O O . THR A 1 196 ? 4.321 -6.550 -20.601 1.00 91.81 196 THR A O 1
ATOM 1519 N N . SER A 1 197 ? 2.887 -6.035 -22.263 1.00 91.94 197 SER A N 1
ATOM 1520 C CA . SER A 1 197 ? 3.265 -4.623 -22.370 1.00 91.94 197 SER A CA 1
ATOM 1521 C C . SER A 1 197 ? 2.985 -3.895 -21.056 1.00 91.94 197 SER A C 1
ATOM 1523 O O . SER A 1 197 ? 3.893 -3.319 -20.466 1.00 91.94 197 SER A O 1
ATOM 1525 N N . LEU A 1 198 ? 1.757 -4.001 -20.543 1.00 92.69 198 LEU A N 1
ATOM 1526 C CA . LEU A 1 198 ? 1.350 -3.404 -19.270 1.00 92.69 198 LEU A CA 1
ATOM 1527 C C . LEU A 1 198 ? 2.175 -3.941 -18.092 1.00 92.69 198 LEU A C 1
ATOM 1529 O O . LEU A 1 198 ? 2.554 -3.171 -17.218 1.00 92.69 198 LEU A O 1
ATOM 1533 N N . PHE A 1 199 ? 2.505 -5.236 -18.075 1.00 94.06 199 PHE A N 1
ATOM 1534 C CA . PHE A 1 199 ? 3.362 -5.828 -17.045 1.00 94.06 199 PHE A CA 1
ATOM 1535 C C . PHE A 1 199 ? 4.772 -5.218 -17.036 1.00 94.06 199 PHE A C 1
ATOM 1537 O O . PHE A 1 199 ? 5.287 -4.871 -15.971 1.00 94.06 199 PHE A O 1
ATOM 1544 N N . LEU A 1 200 ? 5.385 -5.045 -18.213 1.00 93.56 200 LEU A N 1
ATOM 1545 C CA . LEU A 1 200 ? 6.684 -4.381 -18.334 1.00 93.56 200 LEU A CA 1
ATOM 1546 C C . LEU A 1 200 ? 6.611 -2.921 -17.887 1.00 93.56 200 LEU A C 1
ATOM 1548 O O . LEU A 1 200 ? 7.490 -2.480 -17.151 1.00 93.56 200 LEU A O 1
ATOM 1552 N N . VAL A 1 201 ? 5.550 -2.198 -18.259 1.00 93.94 201 VAL A N 1
ATOM 1553 C CA . VAL A 1 201 ? 5.345 -0.817 -17.800 1.00 93.94 201 VAL A CA 1
ATOM 1554 C C . VAL A 1 201 ? 5.142 -0.756 -16.289 1.00 93.94 201 VAL A C 1
ATOM 1556 O O . VAL A 1 201 ? 5.736 0.095 -15.640 1.00 93.94 201 VAL A O 1
ATOM 1559 N N . GLY A 1 202 ? 4.377 -1.671 -15.695 1.00 94.38 202 GLY A N 1
ATOM 1560 C CA . GLY A 1 202 ? 4.205 -1.729 -14.242 1.00 94.38 202 GLY A CA 1
ATOM 1561 C C . GLY A 1 202 ? 5.540 -1.902 -13.510 1.00 94.38 202 GLY A C 1
ATOM 1562 O O . GLY A 1 202 ? 5.836 -1.173 -12.565 1.00 94.38 202 GLY A O 1
ATOM 1563 N N . ASN A 1 203 ? 6.398 -2.808 -13.984 1.00 95.31 203 ASN A N 1
ATOM 1564 C CA . ASN A 1 203 ? 7.738 -2.988 -13.417 1.00 95.31 203 ASN A CA 1
ATOM 1565 C C . ASN A 1 203 ? 8.680 -1.807 -13.698 1.00 95.31 203 ASN A C 1
ATOM 1567 O O . ASN A 1 203 ? 9.501 -1.470 -12.845 1.00 95.31 203 ASN A O 1
ATOM 1571 N N . TRP A 1 204 ? 8.548 -1.160 -14.856 1.00 95.44 204 TRP A N 1
ATOM 1572 C CA . TRP A 1 204 ? 9.260 0.072 -15.187 1.00 95.44 204 TRP A CA 1
ATOM 1573 C C . TRP A 1 204 ? 8.895 1.210 -14.228 1.00 95.44 204 TRP A C 1
ATOM 1575 O O . TRP A 1 204 ? 9.783 1.800 -13.619 1.00 95.44 204 TRP A O 1
ATOM 1585 N N . LEU A 1 205 ? 7.599 1.457 -14.014 1.00 94.88 205 LEU A N 1
ATOM 1586 C CA . LEU A 1 205 ? 7.116 2.467 -13.072 1.00 94.88 205 LEU A CA 1
ATOM 1587 C C . LEU A 1 205 ? 7.566 2.168 -11.639 1.00 94.88 205 LEU A C 1
ATOM 1589 O O . LEU A 1 205 ? 7.979 3.084 -10.938 1.00 94.88 205 LEU A O 1
ATOM 1593 N N . ARG A 1 206 ? 7.546 0.901 -11.205 1.00 95.50 206 ARG A N 1
ATOM 1594 C CA . ARG A 1 206 ? 8.061 0.502 -9.882 1.00 95.50 206 ARG A CA 1
ATOM 1595 C C . ARG A 1 206 ? 9.532 0.875 -9.706 1.00 95.50 206 ARG A C 1
ATOM 1597 O O . ARG A 1 206 ? 9.891 1.437 -8.675 1.00 95.50 206 ARG A O 1
ATOM 1604 N N . GLU A 1 207 ? 10.373 0.620 -10.706 1.00 95.06 207 GLU A N 1
ATOM 1605 C CA . GLU A 1 207 ? 11.786 1.006 -10.639 1.00 95.06 207 GLU A CA 1
ATOM 1606 C C . GLU A 1 207 ? 12.004 2.523 -10.743 1.00 95.06 207 GLU A C 1
ATOM 1608 O O . GLU A 1 207 ? 12.862 3.044 -10.033 1.00 95.06 207 GLU A O 1
ATOM 1613 N N . LEU A 1 208 ? 11.208 3.250 -11.539 1.00 94.69 208 LEU A N 1
ATOM 1614 C CA . LEU A 1 208 ? 11.221 4.720 -11.550 1.00 94.69 208 LEU A CA 1
ATOM 1615 C C . LEU A 1 208 ? 10.883 5.291 -10.169 1.00 94.69 208 LEU A C 1
ATOM 1617 O O . LEU A 1 208 ? 11.625 6.108 -9.630 1.00 94.69 208 LEU A O 1
ATOM 1621 N N . ILE A 1 209 ? 9.791 4.825 -9.562 1.00 95.81 209 ILE A N 1
ATOM 1622 C CA . ILE A 1 209 ? 9.366 5.269 -8.233 1.00 95.81 209 ILE A CA 1
ATOM 1623 C C . ILE A 1 209 ? 10.465 4.950 -7.210 1.00 95.81 209 ILE A C 1
ATOM 1625 O O . ILE A 1 209 ? 10.861 5.828 -6.449 1.00 95.81 209 ILE A O 1
ATOM 1629 N N . ASN A 1 210 ? 11.034 3.741 -7.234 1.00 94.69 210 ASN A N 1
ATOM 1630 C CA . ASN A 1 210 ? 12.162 3.363 -6.373 1.00 94.69 210 ASN A CA 1
ATOM 1631 C C . ASN A 1 210 ? 13.395 4.253 -6.558 1.00 94.69 210 ASN A C 1
ATOM 1633 O O . ASN A 1 210 ? 14.145 4.471 -5.601 1.00 94.69 210 ASN A O 1
ATOM 1637 N N . ALA A 1 211 ? 13.624 4.742 -7.776 1.00 94.31 211 ALA A N 1
ATOM 1638 C CA . ALA A 1 211 ? 14.757 5.591 -8.085 1.00 94.31 211 ALA A CA 1
ATOM 1639 C C . ALA A 1 211 ? 14.613 6.982 -7.482 1.00 94.31 211 ALA A C 1
ATOM 1641 O O . ALA A 1 211 ? 15.511 7.427 -6.759 1.00 94.31 211 ALA A O 1
ATOM 1642 N N . PHE A 1 212 ? 13.476 7.621 -7.748 1.00 94.88 212 PHE A N 1
ATOM 1643 C CA . PHE A 1 212 ? 13.293 9.051 -7.543 1.00 94.88 212 PHE A CA 1
ATOM 1644 C C . PHE A 1 212 ? 12.537 9.412 -6.252 1.00 94.88 212 PHE A C 1
ATOM 1646 O O . PHE A 1 212 ? 12.680 10.535 -5.782 1.00 94.88 212 PHE A O 1
ATOM 1653 N N . CYS A 1 213 ? 11.827 8.480 -5.597 1.00 92.50 213 CYS A N 1
ATOM 1654 C CA . CYS A 1 213 ? 11.074 8.771 -4.360 1.00 92.50 213 CYS A CA 1
ATOM 1655 C C . CYS A 1 213 ? 11.940 9.176 -3.153 1.00 92.50 213 CYS A C 1
ATOM 1657 O O . CYS A 1 213 ? 11.410 9.633 -2.146 1.00 92.50 213 CYS A O 1
ATOM 1659 N N . SER A 1 214 ? 13.257 8.967 -3.218 1.00 89.25 214 SER A N 1
ATOM 1660 C CA . SER A 1 214 ? 14.200 9.381 -2.175 1.00 89.25 214 SER A CA 1
ATOM 1661 C C . SER A 1 214 ? 14.930 10.686 -2.503 1.00 89.25 214 SER A C 1
ATOM 1663 O O . SER A 1 214 ? 15.804 11.087 -1.736 1.00 89.25 214 SER A O 1
ATOM 1665 N N . GLN A 1 215 ? 14.657 11.303 -3.659 1.00 92.12 215 GLN A N 1
ATOM 1666 C CA . GLN A 1 215 ? 15.251 12.589 -4.020 1.00 92.12 215 GLN A CA 1
ATOM 1667 C C . GLN A 1 215 ? 14.588 13.709 -3.197 1.00 92.12 215 GLN A C 1
ATOM 1669 O O . GLN A 1 215 ? 13.390 13.637 -2.931 1.00 92.12 215 GLN A O 1
ATOM 1674 N N . PRO A 1 216 ? 15.343 14.735 -2.771 1.00 88.06 216 PRO A N 1
ATOM 1675 C CA . PRO A 1 216 ? 14.825 15.803 -1.912 1.00 88.06 216 PRO A CA 1
ATOM 1676 C C . PRO A 1 216 ? 13.964 16.840 -2.651 1.00 88.06 216 PRO A C 1
ATOM 1678 O O . PRO A 1 216 ? 13.396 17.715 -2.007 1.00 88.06 216 PRO A O 1
ATOM 1681 N N . ASP A 1 217 ? 13.915 16.783 -3.981 1.00 90.19 217 ASP A N 1
ATOM 1682 C CA . ASP A 1 217 ? 13.182 17.727 -4.823 1.00 90.19 217 ASP A CA 1
ATOM 1683 C C . ASP A 1 217 ? 11.669 17.442 -4.783 1.00 90.19 217 ASP A C 1
ATOM 1685 O O . ASP A 1 217 ? 11.220 16.353 -5.153 1.00 90.19 217 ASP A O 1
ATOM 1689 N N . GLU A 1 218 ? 10.885 18.429 -4.337 1.00 89.31 218 GLU A N 1
ATOM 1690 C CA . GLU A 1 218 ? 9.425 18.333 -4.240 1.00 89.31 218 GLU A CA 1
ATOM 1691 C C . GLU A 1 218 ? 8.759 18.087 -5.602 1.00 89.31 218 GLU A C 1
ATOM 1693 O O . GLU A 1 218 ? 7.806 17.305 -5.672 1.00 89.31 218 GLU A O 1
ATOM 1698 N N . ASP A 1 219 ? 9.289 18.656 -6.690 1.00 88.50 219 ASP A N 1
ATOM 1699 C CA . ASP A 1 219 ? 8.752 18.453 -8.037 1.00 88.50 219 ASP A CA 1
ATOM 1700 C C . ASP A 1 219 ? 8.984 17.006 -8.494 1.00 88.50 219 ASP A C 1
ATOM 1702 O O . ASP A 1 219 ? 8.085 16.370 -9.056 1.00 88.50 219 ASP A O 1
ATOM 1706 N N . LEU A 1 220 ? 10.160 16.434 -8.204 1.00 90.00 220 LEU A N 1
ATOM 1707 C CA . LEU A 1 220 ? 10.445 15.021 -8.490 1.00 90.00 220 LEU A CA 1
ATOM 1708 C C . LEU A 1 220 ? 9.560 14.087 -7.661 1.00 90.00 220 LEU A C 1
ATOM 1710 O O . LEU A 1 220 ? 9.067 13.083 -8.183 1.00 90.00 220 LEU A O 1
ATOM 1714 N N . LEU A 1 221 ? 9.319 14.410 -6.389 1.00 91.62 221 LEU A N 1
ATOM 1715 C CA . LEU A 1 221 ? 8.428 13.632 -5.527 1.00 91.62 221 LEU A CA 1
ATOM 1716 C C . LEU A 1 221 ? 6.982 13.660 -6.034 1.00 91.62 221 LEU A C 1
ATOM 1718 O O . LEU A 1 221 ? 6.324 12.617 -6.072 1.00 91.62 221 LEU A O 1
ATOM 1722 N N . ALA A 1 222 ? 6.500 14.815 -6.488 1.00 89.88 222 ALA A N 1
ATOM 1723 C CA . ALA A 1 222 ? 5.152 14.935 -7.022 1.00 89.88 222 ALA A CA 1
ATOM 1724 C C . ALA A 1 222 ? 5.007 14.191 -8.365 1.00 89.88 222 ALA A C 1
ATOM 1726 O O . ALA A 1 222 ? 4.011 13.499 -8.596 1.00 89.88 222 ALA A O 1
ATOM 1727 N N . LYS A 1 223 ? 6.046 14.209 -9.212 1.00 90.06 223 LYS A N 1
ATOM 1728 C CA . LYS A 1 223 ? 6.127 13.364 -10.417 1.00 90.06 223 LYS A CA 1
ATOM 1729 C C . LYS A 1 223 ? 6.142 11.871 -10.072 1.00 90.06 223 LYS A C 1
ATOM 1731 O O . LYS A 1 223 ? 5.455 11.093 -10.732 1.00 90.06 223 LYS A O 1
ATOM 1736 N N . CYS A 1 224 ? 6.857 11.453 -9.024 1.00 93.19 224 CYS A N 1
ATOM 1737 C CA . CYS A 1 224 ? 6.829 10.067 -8.539 1.00 93.19 224 CYS A CA 1
ATOM 1738 C C . CYS A 1 224 ? 5.433 9.646 -8.081 1.00 93.19 224 CYS A C 1
ATOM 1740 O O . CYS A 1 224 ? 4.993 8.538 -8.390 1.00 93.19 224 CYS A O 1
ATOM 1742 N N . LEU A 1 225 ? 4.723 10.526 -7.376 1.00 92.31 225 LEU A N 1
ATOM 1743 C CA . LEU A 1 225 ? 3.358 10.265 -6.937 1.00 92.31 225 LEU A CA 1
ATOM 1744 C C . LEU A 1 225 ? 2.397 10.135 -8.128 1.00 92.31 225 LEU A C 1
ATOM 1746 O O . LEU A 1 225 ? 1.551 9.241 -8.154 1.00 92.31 225 LEU A O 1
ATOM 1750 N N . LEU A 1 226 ? 2.581 10.947 -9.172 1.00 90.12 226 LEU A N 1
ATOM 1751 C CA . LEU A 1 226 ? 1.855 10.777 -10.430 1.00 90.12 226 LEU A CA 1
ATOM 1752 C C . LEU A 1 226 ? 2.152 9.413 -11.080 1.00 90.12 226 LEU A C 1
ATOM 1754 O O . LEU A 1 226 ? 1.223 8.720 -11.502 1.00 90.12 226 LEU A O 1
ATOM 1758 N N . ARG A 1 227 ? 3.421 8.979 -11.104 1.00 91.38 227 ARG A N 1
ATOM 1759 C CA . ARG A 1 227 ? 3.799 7.637 -11.590 1.00 91.38 227 ARG A CA 1
ATOM 1760 C C . ARG A 1 227 ? 3.180 6.518 -10.755 1.00 91.38 227 ARG A C 1
ATOM 1762 O O . ARG A 1 227 ? 2.802 5.489 -11.310 1.00 91.38 227 ARG A O 1
ATOM 1769 N N . LEU A 1 228 ? 3.023 6.713 -9.450 1.00 93.88 228 LEU A N 1
ATOM 1770 C CA . LEU A 1 228 ? 2.328 5.767 -8.581 1.00 93.88 228 LEU A CA 1
ATOM 1771 C C . LEU A 1 228 ? 0.831 5.669 -8.921 1.00 93.88 228 LEU A C 1
ATOM 1773 O O . LEU A 1 228 ? 0.299 4.563 -9.026 1.00 93.88 228 LEU A O 1
ATOM 1777 N N . ASN A 1 229 ? 0.163 6.801 -9.155 1.00 92.00 229 ASN A N 1
ATOM 1778 C CA . ASN A 1 229 ? -1.231 6.824 -9.613 1.00 92.00 229 ASN A CA 1
ATOM 1779 C C . ASN A 1 229 ? -1.400 6.063 -10.938 1.00 92.00 229 ASN A C 1
ATOM 1781 O O . ASN A 1 229 ? -2.343 5.292 -11.118 1.00 92.00 229 ASN A O 1
ATOM 1785 N N . GLN A 1 230 ? -0.445 6.212 -11.853 1.00 89.81 230 GLN A N 1
ATOM 1786 C CA . GLN A 1 230 ? -0.428 5.469 -13.114 1.00 89.81 230 GLN A CA 1
ATOM 1787 C C . GLN A 1 230 ? -0.170 3.975 -12.906 1.00 89.81 230 GLN A C 1
ATOM 1789 O O . GLN A 1 230 ? -0.839 3.149 -13.526 1.00 89.81 230 GLN A O 1
ATOM 1794 N N . LEU A 1 231 ? 0.754 3.615 -12.011 1.00 93.75 231 LEU A N 1
ATOM 1795 C CA . LEU A 1 231 ? 1.037 2.224 -11.662 1.00 93.75 231 LEU A CA 1
ATOM 1796 C C . LEU A 1 231 ? -0.229 1.510 -11.177 1.00 93.75 231 LEU A C 1
ATOM 1798 O O . LEU A 1 231 ? -0.511 0.403 -11.633 1.00 93.75 231 LEU A O 1
ATOM 1802 N N . ALA A 1 232 ? -1.019 2.155 -10.316 1.00 92.62 232 ALA A N 1
ATOM 1803 C CA . ALA A 1 232 ? -2.272 1.593 -9.822 1.00 92.62 232 ALA A CA 1
ATOM 1804 C C . ALA A 1 232 ? -3.271 1.311 -10.957 1.00 92.62 232 ALA A C 1
ATOM 1806 O O . ALA A 1 232 ? -3.805 0.204 -11.057 1.00 92.62 232 ALA A O 1
ATOM 1807 N N . LYS A 1 233 ? -3.447 2.263 -11.884 1.00 89.38 233 LYS A N 1
ATOM 1808 C CA . LYS A 1 233 ? -4.299 2.085 -13.075 1.00 89.38 233 LYS A CA 1
ATOM 1809 C C . LYS A 1 233 ? -3.824 0.935 -13.966 1.00 89.38 233 LYS A C 1
ATOM 1811 O O . LYS A 1 233 ? -4.638 0.144 -14.451 1.00 89.38 233 LYS A O 1
ATOM 1816 N N . ILE A 1 234 ? -2.512 0.802 -14.161 1.00 91.06 234 ILE A N 1
ATOM 1817 C CA . ILE A 1 234 ? -1.922 -0.284 -14.952 1.00 91.06 234 ILE A CA 1
ATOM 1818 C C . ILE A 1 234 ? -2.140 -1.641 -14.274 1.00 91.06 234 ILE A C 1
ATOM 1820 O O . ILE A 1 234 ? -2.568 -2.587 -14.935 1.00 91.06 234 ILE A O 1
ATOM 1824 N N . GLU A 1 235 ? -1.911 -1.760 -12.964 1.00 91.94 235 GLU A N 1
ATOM 1825 C CA . GLU A 1 235 ? -2.120 -3.020 -12.237 1.00 91.94 235 GLU A CA 1
ATOM 1826 C C . GLU A 1 235 ? -3.600 -3.438 -12.193 1.00 91.94 235 GLU A C 1
ATOM 1828 O O . GLU A 1 235 ? -3.910 -4.631 -12.321 1.00 91.94 235 GLU A O 1
ATOM 1833 N N . ASN A 1 236 ? -4.521 -2.476 -12.108 1.00 89.50 236 ASN A N 1
ATOM 1834 C CA . ASN A 1 236 ? -5.959 -2.725 -12.232 1.00 89.50 236 ASN A CA 1
ATOM 1835 C C . ASN A 1 236 ? -6.338 -3.180 -13.648 1.00 89.50 236 ASN A C 1
ATOM 1837 O O . ASN A 1 236 ? -7.120 -4.122 -13.810 1.00 89.50 236 ASN A O 1
ATOM 1841 N N . SER A 1 237 ? -5.719 -2.591 -14.674 1.00 88.94 237 SER A N 1
ATOM 1842 C CA . SER A 1 237 ? -5.904 -2.997 -16.073 1.00 88.94 237 SER A CA 1
ATOM 1843 C C . SER A 1 237 ? -5.427 -4.434 -16.309 1.00 88.94 237 SER A C 1
ATOM 1845 O O . SER A 1 237 ? -6.156 -5.247 -16.878 1.00 88.94 237 SER A O 1
ATOM 1847 N N . ILE A 1 238 ? -4.243 -4.802 -15.801 1.00 90.94 238 ILE A N 1
ATOM 1848 C CA . ILE A 1 238 ? -3.732 -6.180 -15.885 1.00 90.94 238 ILE A CA 1
ATOM 1849 C C . ILE A 1 238 ? -4.658 -7.139 -15.129 1.00 90.94 238 ILE A C 1
ATOM 1851 O O . ILE A 1 238 ? -5.009 -8.190 -15.664 1.00 90.94 238 ILE A O 1
ATOM 1855 N N . SER A 1 239 ? -5.089 -6.795 -13.911 1.00 90.50 239 SER A N 1
ATOM 1856 C CA . SER A 1 239 ? -6.015 -7.627 -13.122 1.00 90.50 239 SER A CA 1
ATOM 1857 C C . SER A 1 239 ? -7.322 -7.884 -13.881 1.00 90.50 239 SER A C 1
ATOM 1859 O O . SER A 1 239 ? -7.786 -9.021 -13.963 1.00 90.50 239 SER A O 1
ATOM 1861 N N . SER A 1 240 ? -7.863 -6.847 -14.523 1.00 87.81 240 SER A N 1
ATOM 1862 C CA . SER A 1 240 ? -9.092 -6.928 -15.315 1.00 87.81 240 SER A CA 1
ATOM 1863 C C . SER A 1 240 ? -8.945 -7.856 -16.521 1.00 87.81 240 SER A C 1
ATOM 1865 O O . SER A 1 240 ? -9.804 -8.709 -16.747 1.00 87.81 240 SER A O 1
ATOM 1867 N N . ILE A 1 241 ? -7.838 -7.771 -17.266 1.00 86.69 241 ILE A N 1
ATOM 1868 C CA . ILE A 1 241 ? -7.608 -8.633 -18.439 1.00 86.69 241 ILE A CA 1
ATOM 1869 C C . ILE A 1 241 ? -7.296 -10.076 -18.007 1.00 86.69 241 ILE A C 1
ATOM 1871 O O . ILE A 1 241 ? -7.860 -11.030 -18.545 1.00 86.69 241 ILE A O 1
ATOM 1875 N N . THR A 1 242 ? -6.445 -10.259 -16.993 1.00 88.94 242 THR A N 1
ATOM 1876 C CA . THR A 1 242 ? -6.023 -11.585 -16.495 1.00 88.94 242 THR A CA 1
ATOM 1877 C C . THR A 1 242 ? -7.117 -12.346 -15.746 1.00 88.94 242 THR A C 1
ATOM 1879 O O . THR A 1 242 ? -6.990 -13.549 -15.537 1.00 88.94 242 THR A O 1
ATOM 1882 N N . SER A 1 243 ? -8.237 -11.697 -15.415 1.00 85.75 243 SER A N 1
ATOM 1883 C CA . SER A 1 243 ? -9.455 -12.399 -14.991 1.00 85.75 243 SER A CA 1
ATOM 1884 C C . SER A 1 243 ? -10.068 -13.259 -16.112 1.00 85.75 243 SER A C 1
ATOM 1886 O O . SER A 1 243 ? -10.766 -14.233 -15.829 1.00 85.75 243 SER A O 1
ATOM 1888 N N . LYS A 1 244 ? -9.787 -12.926 -17.383 1.00 83.56 244 LYS A N 1
ATOM 1889 C CA . LYS A 1 244 ? -10.353 -13.571 -18.581 1.00 83.56 244 LYS A CA 1
ATOM 1890 C C . LYS A 1 244 ? -9.354 -14.467 -19.320 1.00 83.56 244 LYS A C 1
ATOM 1892 O O . LYS A 1 244 ? -9.778 -15.375 -20.032 1.00 83.56 244 LYS A O 1
ATOM 1897 N N . ILE A 1 245 ? -8.049 -14.230 -19.162 1.00 84.56 245 ILE A N 1
ATOM 1898 C CA . ILE A 1 245 ? -6.983 -14.988 -19.838 1.00 84.56 245 ILE A CA 1
ATOM 1899 C C . ILE A 1 245 ? -5.985 -15.592 -18.852 1.00 84.56 245 ILE A C 1
ATOM 1901 O O . ILE A 1 245 ? -5.690 -15.017 -17.808 1.00 84.56 245 ILE A O 1
ATOM 1905 N N . GLN A 1 246 ? -5.388 -16.724 -19.225 1.00 85.56 246 GLN A N 1
ATOM 1906 C CA . GLN A 1 246 ? -4.222 -17.242 -18.518 1.00 85.56 246 GLN A CA 1
ATOM 1907 C C . GLN A 1 246 ? -2.981 -16.447 -18.942 1.00 85.56 246 GLN A C 1
ATOM 1909 O O . GLN A 1 246 ? -2.623 -16.426 -20.118 1.00 85.56 246 GLN A O 1
ATOM 1914 N N . PHE A 1 247 ? -2.325 -15.803 -17.979 1.00 88.38 247 PHE A N 1
ATOM 1915 C CA . PHE A 1 247 ? -1.138 -14.986 -18.213 1.00 88.38 247 PHE A CA 1
ATOM 1916 C C . PHE A 1 247 ? -0.037 -15.340 -17.212 1.00 88.38 247 PHE A C 1
ATOM 1918 O O . PHE A 1 247 ? -0.218 -15.185 -16.001 1.00 88.38 247 PHE A O 1
ATOM 1925 N N . ASP A 1 248 ? 1.104 -15.795 -17.732 1.00 89.69 248 ASP A N 1
ATOM 1926 C CA . ASP A 1 248 ? 2.308 -16.085 -16.955 1.00 89.69 248 ASP A CA 1
ATOM 1927 C C . ASP A 1 248 ? 3.526 -15.354 -17.563 1.00 89.69 248 ASP A C 1
ATOM 1929 O O . ASP A 1 248 ? 4.026 -15.749 -18.622 1.00 89.69 248 ASP A O 1
ATOM 1933 N N . PRO A 1 249 ? 4.028 -14.286 -16.909 1.00 88.88 249 PRO A N 1
ATOM 1934 C CA . PRO A 1 249 ? 5.228 -13.568 -17.340 1.00 88.88 249 PRO A CA 1
ATOM 1935 C C . PRO A 1 249 ? 6.481 -14.443 -17.489 1.00 88.88 249 PRO A C 1
ATOM 1937 O O . PRO A 1 249 ? 7.359 -14.124 -18.297 1.00 88.88 249 PRO A O 1
ATOM 1940 N N . GLN A 1 250 ? 6.585 -15.535 -16.725 1.00 87.56 250 GLN A N 1
ATOM 1941 C CA . GLN A 1 250 ? 7.729 -16.439 -16.784 1.00 87.56 250 GLN A CA 1
ATOM 1942 C C . GLN A 1 250 ? 7.722 -17.270 -18.068 1.00 87.56 250 GLN A C 1
ATOM 1944 O O . GLN A 1 250 ? 8.769 -17.424 -18.696 1.00 87.56 250 GLN A O 1
ATOM 1949 N N . GLU A 1 251 ? 6.557 -17.768 -18.495 1.00 86.38 251 GLU A N 1
ATOM 1950 C CA . GLU A 1 251 ? 6.425 -18.510 -19.759 1.00 86.38 251 GLU A CA 1
ATOM 1951 C C . GLU A 1 251 ? 6.754 -17.635 -20.977 1.00 86.38 251 GLU A C 1
ATOM 1953 O O . GLU A 1 251 ? 7.247 -18.130 -21.990 1.00 86.38 251 GLU A O 1
ATOM 1958 N N . LEU A 1 252 ? 6.540 -16.324 -20.853 1.00 85.44 252 LEU A N 1
ATOM 1959 C CA . LEU A 1 252 ? 6.827 -15.329 -21.888 1.00 85.44 252 LEU A CA 1
ATOM 1960 C C . LEU A 1 252 ? 8.279 -14.816 -21.859 1.00 85.44 252 LEU A C 1
ATOM 1962 O O . LEU A 1 252 ? 8.658 -14.006 -22.707 1.00 85.44 252 LEU A O 1
ATOM 1966 N N . GLY A 1 253 ? 9.092 -15.269 -20.896 1.00 83.56 253 GLY A N 1
ATOM 1967 C CA . GLY A 1 253 ? 10.504 -14.893 -20.764 1.00 83.56 253 GLY A CA 1
ATOM 1968 C C . GLY A 1 253 ? 10.737 -13.423 -20.406 1.00 83.56 253 GLY A C 1
ATOM 1969 O O . GLY A 1 253 ? 11.837 -12.920 -20.604 1.00 83.56 253 GLY A O 1
ATOM 1970 N N . VAL A 1 254 ? 9.713 -12.715 -19.918 1.00 85.44 254 VAL A N 1
ATOM 1971 C CA . VAL A 1 254 ? 9.798 -11.287 -19.553 1.00 85.44 254 VAL A CA 1
ATOM 1972 C C . VAL A 1 254 ? 9.997 -11.066 -18.055 1.00 85.44 254 VAL A C 1
ATOM 1974 O O . VAL A 1 254 ? 10.316 -9.957 -17.635 1.00 85.44 254 VAL A O 1
ATOM 1977 N N . ALA A 1 255 ? 9.814 -12.108 -17.244 1.00 83.12 255 ALA A N 1
ATOM 1978 C CA . ALA A 1 255 ? 10.142 -12.079 -15.827 1.00 83.12 255 ALA A CA 1
ATOM 1979 C C . ALA A 1 255 ? 11.640 -12.324 -15.603 1.00 83.12 255 ALA A C 1
ATOM 1981 O O . ALA A 1 255 ? 12.239 -13.215 -16.208 1.00 83.12 255 ALA A O 1
ATOM 1982 N N . THR A 1 256 ? 12.230 -11.580 -14.671 1.00 69.00 256 THR A N 1
ATOM 1983 C CA . THR A 1 256 ? 13.536 -11.914 -14.103 1.00 69.00 256 THR A CA 1
ATOM 1984 C C . THR A 1 256 ? 13.458 -13.268 -13.383 1.00 69.00 256 THR A C 1
ATOM 1986 O O . THR A 1 256 ? 12.544 -13.477 -12.583 1.00 69.00 256 THR A O 1
ATOM 1989 N N . PRO A 1 257 ? 14.421 -14.190 -13.584 1.00 59.06 257 PRO A N 1
ATOM 1990 C CA . PRO A 1 257 ? 14.471 -15.463 -12.854 1.00 59.06 257 PRO A CA 1
ATOM 1991 C C . PRO A 1 257 ? 14.641 -15.305 -11.339 1.00 59.06 257 PRO A C 1
ATOM 1993 O O . PRO A 1 257 ? 14.438 -16.264 -10.597 1.00 59.06 257 PRO A O 1
ATOM 1996 N N . ILE A 1 258 ? 14.997 -14.104 -10.876 1.00 52.53 258 ILE A N 1
ATOM 1997 C CA . ILE A 1 258 ? 15.070 -13.733 -9.463 1.00 52.53 258 ILE A CA 1
ATOM 1998 C C . ILE A 1 258 ? 13.667 -13.353 -8.965 1.00 52.53 258 ILE A C 1
ATOM 2000 O O . ILE A 1 258 ? 13.426 -12.273 -8.434 1.00 52.53 258 ILE A O 1
ATOM 2004 N N . GLY A 1 259 ? 12.697 -14.244 -9.158 1.00 41.91 259 GLY A N 1
ATOM 2005 C CA . GLY A 1 259 ? 11.517 -14.212 -8.310 1.00 41.91 259 GLY A CA 1
ATOM 2006 C C . GLY A 1 259 ? 11.980 -14.577 -6.907 1.00 41.91 259 GLY A C 1
ATOM 2007 O O . GLY A 1 259 ? 12.596 -15.627 -6.721 1.00 41.91 259 GLY A O 1
ATOM 2008 N N . ASN A 1 260 ? 11.696 -13.734 -5.917 1.00 40.62 260 ASN A N 1
ATOM 2009 C CA . ASN A 1 260 ? 11.763 -14.127 -4.518 1.00 40.62 260 ASN A CA 1
ATOM 2010 C C . ASN A 1 260 ? 10.889 -15.384 -4.326 1.00 40.62 260 ASN A C 1
ATOM 2012 O O . ASN A 1 260 ? 9.694 -15.306 -4.049 1.00 40.62 260 ASN A O 1
ATOM 2016 N N . ILE A 1 261 ? 11.505 -16.571 -4.395 1.00 35.88 261 ILE A N 1
ATOM 2017 C CA . ILE A 1 261 ? 10.936 -17.846 -3.918 1.00 35.88 261 ILE A CA 1
ATOM 2018 C C . ILE A 1 261 ? 10.802 -17.814 -2.372 1.00 35.88 261 ILE A C 1
ATOM 2020 O O . ILE A 1 261 ? 10.425 -18.791 -1.736 1.00 35.88 261 ILE A O 1
ATOM 2024 N N . SER A 1 262 ? 11.028 -16.656 -1.743 1.00 30.55 262 SER A N 1
ATOM 2025 C CA . SER A 1 262 ? 10.627 -16.345 -0.373 1.00 30.55 262 SER A CA 1
ATOM 2026 C C . SER A 1 262 ? 9.270 -15.630 -0.297 1.00 30.55 262 SER A C 1
ATOM 2028 O O . SER A 1 262 ? 9.058 -14.758 0.538 1.00 30.55 262 SER A O 1
ATOM 2030 N N . SER A 1 263 ? 8.310 -16.019 -1.130 1.00 30.66 263 SER A N 1
ATOM 2031 C CA . SER A 1 263 ? 6.927 -16.072 -0.663 1.00 30.66 263 SER A CA 1
ATOM 2032 C C . SER A 1 263 ? 6.596 -17.546 -0.510 1.00 30.66 263 SER A C 1
ATOM 2034 O O . SER A 1 263 ? 6.298 -18.24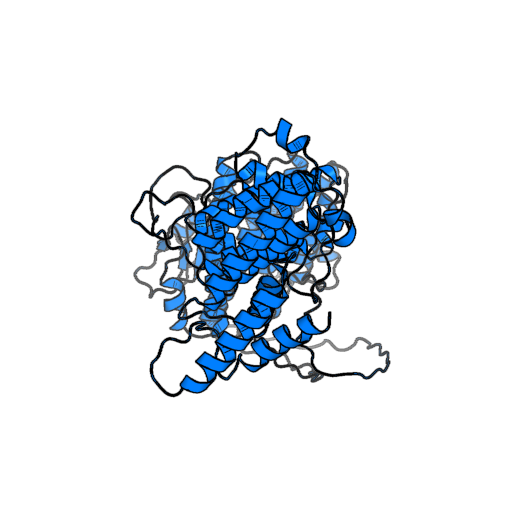6 -1.477 1.00 30.66 263 SER A O 1
ATOM 2036 N N . LYS A 1 264 ? 6.690 -18.056 0.725 1.00 26.09 264 LYS A N 1
ATOM 2037 C CA . LYS A 1 264 ? 5.955 -19.274 1.059 1.00 26.09 264 LYS A CA 1
ATOM 2038 C C . LYS A 1 264 ? 4.520 -18.981 0.668 1.00 26.09 264 LYS A C 1
ATOM 2040 O O . LYS A 1 264 ? 3.867 -18.121 1.249 1.00 26.09 264 LYS A O 1
ATOM 2045 N N . SER A 1 265 ? 4.073 -19.658 -0.372 1.00 26.97 265 SER A N 1
ATOM 2046 C CA . SER A 1 265 ? 2.686 -19.672 -0.758 1.00 26.97 265 SER A CA 1
ATOM 2047 C C . SER A 1 265 ? 1.886 -20.063 0.483 1.00 26.97 265 SER A C 1
ATOM 2049 O O . SER A 1 265 ? 2.023 -21.190 0.966 1.00 26.97 265 SER A O 1
ATOM 2051 N N . ILE A 1 266 ? 1.073 -19.148 1.007 1.00 26.88 266 ILE A N 1
ATOM 2052 C CA . ILE A 1 266 ? -0.044 -19.510 1.875 1.00 26.88 266 ILE A CA 1
ATOM 2053 C C . ILE A 1 266 ? -1.034 -20.212 0.941 1.00 26.88 266 ILE A C 1
ATOM 2055 O O . ILE A 1 266 ? -1.957 -19.620 0.392 1.00 26.88 266 ILE A O 1
ATOM 2059 N N . ILE A 1 267 ? -0.721 -21.469 0.626 1.00 25.12 267 ILE A N 1
ATOM 2060 C CA . ILE A 1 267 ? -1.644 -22.394 -0.007 1.00 25.12 267 ILE A CA 1
ATOM 2061 C C . ILE A 1 267 ? -2.647 -22.741 1.082 1.00 25.12 267 ILE A C 1
ATOM 2063 O O . ILE A 1 267 ? -2.282 -23.158 2.179 1.00 25.12 267 ILE A O 1
ATOM 2067 N N . SER A 1 268 ? -3.913 -22.535 0.750 1.00 29.86 268 SER A N 1
ATOM 2068 C CA . SER A 1 268 ? -5.057 -23.163 1.390 1.00 29.86 268 SER A CA 1
ATOM 2069 C C . SER A 1 268 ? -4.761 -24.637 1.681 1.00 29.86 268 SER A C 1
ATOM 2071 O O . SER A 1 268 ? -4.642 -25.430 0.747 1.00 29.86 268 SER A O 1
ATOM 2073 N N . PHE A 1 269 ? -4.659 -25.015 2.952 1.00 29.97 269 PHE A N 1
ATOM 2074 C CA . PHE A 1 269 ? -4.521 -26.415 3.334 1.00 29.97 269 PHE A CA 1
ATOM 2075 C C . PHE A 1 269 ? -5.652 -26.837 4.263 1.00 29.97 269 PHE A C 1
ATOM 2077 O O . PHE A 1 269 ? -5.701 -26.4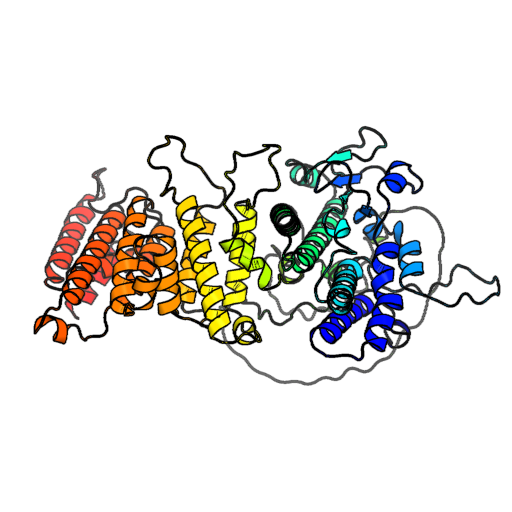54 5.429 1.00 29.97 269 PHE A O 1
ATOM 2084 N N . GLN A 1 270 ? -6.508 -27.702 3.723 1.00 25.59 270 GLN A N 1
ATOM 2085 C CA . GLN A 1 270 ? -6.953 -28.882 4.446 1.00 25.59 270 GLN A CA 1
ATOM 2086 C C . GLN A 1 270 ? -6.057 -30.071 4.051 1.00 25.59 270 GLN A C 1
ATOM 2088 O O . GLN A 1 270 ? -5.713 -30.248 2.883 1.00 25.59 270 GLN A O 1
ATOM 2093 N N . ASP A 1 271 ? -5.724 -30.848 5.082 1.00 21.84 271 ASP A N 1
ATOM 2094 C CA . ASP A 1 271 ? -5.391 -32.277 5.106 1.00 21.84 271 ASP A CA 1
ATOM 2095 C C . ASP A 1 271 ? -3.938 -32.776 4.899 1.00 21.84 271 ASP A C 1
ATOM 2097 O O . ASP A 1 271 ? -3.473 -33.127 3.821 1.00 21.84 271 ASP A O 1
ATOM 2101 N N . SER A 1 272 ? -3.277 -32.919 6.058 1.00 22.16 272 SER A N 1
ATOM 2102 C CA . SER A 1 272 ? -2.659 -34.137 6.631 1.00 22.16 272 SER A CA 1
ATOM 2103 C C . SER A 1 272 ? -1.605 -34.974 5.868 1.00 22.16 272 SER A C 1
ATOM 2105 O O . SER A 1 272 ? -1.899 -35.699 4.926 1.00 22.16 272 SER A O 1
ATOM 2107 N N . TYR A 1 273 ? -0.404 -34.999 6.474 1.00 24.03 273 TYR A N 1
ATOM 2108 C CA . TYR A 1 273 ? 0.575 -36.094 6.648 1.00 24.03 273 TYR A CA 1
ATOM 2109 C C . TYR A 1 273 ? 0.820 -37.123 5.519 1.00 24.03 273 TYR A C 1
ATOM 2111 O O . TYR A 1 273 ? 0.034 -38.050 5.337 1.00 24.03 273 TYR A O 1
ATOM 2119 N N . LYS A 1 274 ? 2.059 -37.143 4.987 1.00 21.58 274 LYS A N 1
ATOM 2120 C CA . LYS A 1 274 ? 3.002 -38.288 5.098 1.00 21.58 274 LYS A CA 1
ATOM 2121 C C . LYS A 1 274 ? 4.385 -37.982 4.506 1.00 21.58 274 LYS A C 1
ATOM 2123 O O . LYS A 1 274 ? 4.518 -37.276 3.516 1.00 21.58 274 LYS A O 1
ATOM 2128 N N . SER A 1 275 ? 5.403 -38.538 5.159 1.00 22.19 275 SER A N 1
ATOM 2129 C CA . SER A 1 275 ? 6.827 -38.423 4.839 1.00 22.19 275 SER A CA 1
ATOM 2130 C C . SER A 1 275 ? 7.254 -39.431 3.760 1.00 22.19 275 SER A C 1
ATOM 2132 O O . SER A 1 275 ? 6.662 -40.508 3.666 1.00 22.19 275 SER A O 1
ATOM 2134 N N . SER A 1 276 ? 8.295 -39.119 2.979 1.00 22.11 276 SER A N 1
ATOM 2135 C CA . SER A 1 276 ? 9.433 -40.025 2.707 1.00 22.11 276 SER A CA 1
ATOM 2136 C C . SER A 1 276 ? 10.468 -39.406 1.754 1.00 22.11 276 SER A C 1
ATOM 2138 O O . SER A 1 276 ? 10.140 -38.663 0.834 1.00 22.11 276 SER A O 1
ATOM 2140 N N . ASN A 1 277 ? 11.732 -39.721 2.050 1.00 23.03 277 ASN A N 1
ATOM 2141 C CA . ASN A 1 277 ? 12.955 -39.472 1.283 1.00 23.03 277 ASN A CA 1
ATOM 2142 C C . ASN A 1 277 ? 12.879 -39.987 -0.165 1.00 23.03 277 ASN A C 1
ATOM 2144 O O . ASN A 1 277 ? 12.269 -41.027 -0.379 1.00 23.03 277 ASN A O 1
ATOM 2148 N N . GLU A 1 278 ? 13.629 -39.370 -1.091 1.00 23.23 278 GLU A N 1
ATOM 2149 C CA . GLU A 1 278 ? 14.694 -40.049 -1.864 1.00 23.23 278 GLU A CA 1
ATOM 2150 C C . GLU A 1 278 ? 15.449 -39.109 -2.835 1.00 23.23 278 GLU A C 1
ATOM 2152 O O . GLU A 1 278 ? 14.879 -38.245 -3.497 1.00 23.23 278 GLU A O 1
ATOM 2157 N N . ASN A 1 279 ? 16.772 -39.306 -2.884 1.00 22.95 279 ASN A N 1
ATOM 2158 C CA . ASN A 1 279 ? 17.766 -38.659 -3.746 1.00 22.95 279 ASN A CA 1
ATOM 2159 C C . ASN A 1 279 ? 17.684 -39.169 -5.189 1.00 22.95 279 ASN A C 1
ATOM 2161 O O . ASN A 1 279 ? 17.704 -40.382 -5.331 1.00 22.95 279 ASN A O 1
ATOM 2165 N N . TYR A 1 280 ? 17.823 -38.326 -6.226 1.00 22.58 280 TYR A N 1
ATOM 2166 C CA . TYR A 1 280 ? 18.407 -38.770 -7.509 1.00 22.58 280 TYR A CA 1
ATOM 2167 C C . TYR A 1 280 ? 19.139 -37.653 -8.280 1.00 22.58 280 TYR A C 1
ATOM 2169 O O . TYR A 1 280 ? 18.569 -36.627 -8.642 1.00 22.58 280 TYR A O 1
ATOM 2177 N N . GLN A 1 281 ? 20.424 -37.913 -8.554 1.00 23.69 281 GLN A N 1
ATOM 2178 C CA . GLN A 1 281 ? 21.278 -37.249 -9.546 1.00 23.69 281 GLN A CA 1
ATOM 2179 C C . GLN A 1 281 ? 20.830 -37.615 -10.974 1.00 23.69 281 GLN A C 1
ATOM 2181 O O . GLN A 1 281 ? 20.468 -38.767 -11.212 1.00 23.69 281 GLN A O 1
ATOM 2186 N N . VAL A 1 282 ? 20.942 -36.698 -11.948 1.00 21.69 282 VAL A N 1
ATOM 2187 C CA . VAL A 1 282 ? 20.805 -37.031 -13.382 1.00 21.69 282 VAL A CA 1
ATOM 2188 C C . VAL A 1 282 ? 21.932 -36.410 -14.212 1.00 21.69 282 VAL A C 1
ATOM 2190 O O . VAL A 1 282 ? 22.201 -35.212 -14.146 1.00 21.69 282 VAL A O 1
ATOM 2193 N N . SER A 1 283 ? 22.573 -37.286 -14.990 1.00 21.12 283 SER A N 1
ATOM 2194 C CA . SER A 1 283 ? 23.667 -37.056 -15.934 1.00 21.12 283 SER A CA 1
ATOM 2195 C C . SER A 1 283 ? 23.204 -36.413 -17.245 1.00 21.12 283 SER A C 1
ATOM 2197 O O . SER A 1 283 ? 22.120 -36.685 -17.753 1.00 21.12 283 SER A O 1
ATOM 2199 N N . ILE A 1 284 ? 24.107 -35.611 -17.803 1.00 25.70 284 ILE A N 1
ATOM 2200 C CA . ILE A 1 284 ? 24.095 -34.979 -19.124 1.00 25.70 284 ILE A CA 1
ATOM 2201 C C . ILE A 1 284 ? 24.344 -36.038 -20.208 1.00 25.70 284 ILE A C 1
ATOM 2203 O O . ILE A 1 284 ? 25.258 -36.844 -20.041 1.00 25.70 284 ILE A O 1
ATOM 2207 N N . ASN A 1 285 ? 23.560 -36.022 -21.293 1.00 21.52 285 ASN A N 1
ATOM 2208 C CA . ASN A 1 285 ? 24.011 -36.152 -22.689 1.00 21.52 285 ASN A CA 1
ATOM 2209 C C . ASN A 1 285 ? 22.824 -36.051 -23.668 1.00 21.52 285 ASN A C 1
ATOM 2211 O O . ASN A 1 285 ? 21.697 -36.391 -23.321 1.00 21.52 285 ASN A O 1
ATOM 2215 N N . ASP A 1 286 ? 23.143 -35.582 -24.878 1.00 22.16 286 ASP A N 1
ATOM 2216 C CA . ASP A 1 286 ? 22.355 -35.569 -26.126 1.00 22.16 286 ASP A CA 1
ATOM 2217 C C . ASP A 1 286 ? 21.686 -34.242 -26.535 1.00 22.16 286 ASP A C 1
ATOM 2219 O O . ASP A 1 286 ? 20.478 -34.032 -26.449 1.00 22.16 286 ASP A O 1
ATOM 2223 N N . ILE A 1 287 ? 22.527 -33.361 -27.095 1.00 24.78 287 ILE A N 1
ATOM 2224 C CA . ILE A 1 287 ? 22.162 -32.331 -28.077 1.00 24.78 287 ILE A CA 1
ATOM 2225 C C . ILE A 1 287 ? 22.926 -32.666 -29.361 1.00 24.78 287 ILE A C 1
ATOM 2227 O O . ILE A 1 287 ? 24.152 -32.584 -29.345 1.00 24.78 287 ILE A O 1
ATOM 2231 N N . GLN A 1 288 ? 22.235 -32.982 -30.462 1.00 23.84 288 GLN A N 1
ATOM 2232 C CA . GLN A 1 288 ? 22.732 -32.750 -31.827 1.00 23.84 288 GLN A CA 1
ATOM 2233 C C . GLN A 1 288 ? 21.623 -32.898 -32.889 1.00 23.84 288 GLN A C 1
ATOM 2235 O O . GLN A 1 288 ? 20.798 -33.802 -32.801 1.00 23.84 288 GLN A O 1
ATOM 2240 N N . ALA A 1 289 ? 21.716 -32.028 -33.910 1.00 21.78 289 ALA A N 1
ATOM 2241 C CA . ALA A 1 289 ? 20.967 -31.963 -35.181 1.00 21.78 289 ALA A CA 1
ATOM 2242 C C . ALA A 1 289 ? 19.545 -31.337 -35.079 1.00 21.78 289 ALA A C 1
ATOM 2244 O O . ALA A 1 289 ? 18.791 -31.659 -34.175 1.00 21.78 289 ALA A O 1
ATOM 2245 N N . GLU A 1 290 ? 19.098 -30.375 -35.901 1.00 24.73 290 GLU A N 1
ATOM 2246 C CA . GLU A 1 290 ? 19.392 -30.053 -37.306 1.00 24.73 290 GLU A CA 1
ATOM 2247 C C . GLU A 1 290 ? 19.169 -28.557 -37.638 1.00 24.73 290 GLU A C 1
ATOM 2249 O O . GLU A 1 290 ? 18.401 -27.851 -36.984 1.00 24.73 290 GLU A O 1
ATOM 2254 N N . LYS A 1 291 ? 19.824 -28.102 -38.716 1.00 24.58 291 LYS A N 1
ATOM 2255 C CA . LYS A 1 291 ? 19.578 -26.847 -39.445 1.00 24.58 291 LYS A CA 1
ATOM 2256 C C . LYS A 1 291 ? 18.678 -27.129 -40.656 1.00 24.58 291 LYS A C 1
ATOM 2258 O O . LYS A 1 291 ? 18.993 -28.048 -41.404 1.00 24.58 291 LYS A O 1
ATOM 2263 N N . SER A 1 292 ? 17.678 -26.281 -40.915 1.00 24.39 292 SER A N 1
ATOM 2264 C CA . SER A 1 292 ? 17.384 -25.625 -42.216 1.00 24.39 292 SER A CA 1
ATOM 2265 C C . SER A 1 292 ? 15.910 -25.199 -42.340 1.00 24.39 292 SER A C 1
ATOM 2267 O O . SER A 1 292 ? 15.015 -25.965 -42.004 1.00 24.39 292 SER A O 1
ATOM 2269 N N . ILE A 1 293 ? 15.687 -23.961 -42.809 1.00 25.23 293 ILE A N 1
ATOM 2270 C CA . ILE A 1 293 ? 14.745 -23.507 -43.863 1.00 25.23 293 ILE A CA 1
ATOM 2271 C C . ILE A 1 293 ? 14.510 -21.990 -43.701 1.00 25.23 293 ILE A C 1
ATOM 2273 O O . ILE A 1 293 ? 14.233 -21.495 -42.611 1.00 25.23 293 ILE A O 1
ATOM 2277 N N . THR A 1 294 ? 14.658 -21.265 -44.810 1.00 24.61 294 THR A N 1
ATOM 2278 C CA . THR A 1 294 ? 14.501 -19.816 -44.985 1.00 24.61 294 THR A CA 1
ATOM 2279 C C . THR A 1 294 ? 13.190 -19.449 -45.702 1.00 24.61 294 THR A C 1
ATOM 2281 O O . THR A 1 294 ? 12.712 -20.204 -46.545 1.00 24.61 294 THR A O 1
ATOM 2284 N N . ASN A 1 295 ? 12.739 -18.214 -45.427 1.00 23.88 295 ASN A N 1
ATOM 2285 C CA . ASN A 1 295 ? 11.845 -17.307 -46.177 1.00 23.88 295 ASN A CA 1
ATOM 2286 C C . ASN A 1 295 ? 10.314 -17.363 -45.973 1.00 23.88 295 ASN A C 1
ATOM 2288 O O . ASN A 1 295 ? 9.651 -18.322 -46.349 1.00 23.88 295 ASN A O 1
ATOM 2292 N N . GLY A 1 296 ? 9.773 -16.203 -45.559 1.00 22.73 296 GLY A N 1
ATOM 2293 C CA . GLY A 1 296 ? 8.469 -15.679 -45.993 1.00 22.73 296 GLY A CA 1
ATOM 2294 C C . GLY A 1 296 ? 7.327 -15.722 -44.973 1.00 22.73 296 GLY A C 1
ATOM 2295 O O . GLY A 1 296 ? 6.687 -16.753 -44.826 1.00 22.73 296 GLY A O 1
ATOM 2296 N N . SER A 1 297 ? 7.066 -14.572 -44.332 1.00 35.25 297 SER A N 1
ATOM 2297 C CA . SER A 1 297 ? 5.789 -14.118 -43.738 1.00 35.25 297 SER A CA 1
ATOM 2298 C C . SER A 1 297 ? 4.828 -15.189 -43.195 1.00 35.25 297 SER A C 1
ATOM 2300 O O . SER A 1 297 ? 4.019 -15.722 -43.948 1.00 35.25 297 SER A O 1
ATOM 2302 N N . ASN A 1 298 ? 4.839 -15.414 -41.877 1.00 24.03 298 ASN A N 1
ATOM 2303 C CA . ASN A 1 298 ? 3.668 -15.897 -41.137 1.00 24.03 298 ASN A CA 1
ATOM 2304 C C . ASN A 1 298 ? 3.807 -15.576 -39.641 1.00 24.03 298 ASN A C 1
ATOM 2306 O O . ASN A 1 298 ? 4.630 -16.162 -38.937 1.00 24.03 298 ASN A O 1
ATOM 2310 N N . LEU A 1 299 ? 2.977 -14.637 -39.184 1.00 35.03 299 LEU A N 1
ATOM 2311 C CA . LEU A 1 299 ? 2.868 -14.152 -37.805 1.00 35.03 299 LEU A CA 1
ATOM 2312 C C . LEU A 1 299 ? 2.330 -15.230 -36.835 1.00 35.03 299 LEU A C 1
ATOM 2314 O O . LEU A 1 299 ? 2.460 -15.089 -35.625 1.00 35.03 299 LEU A O 1
ATOM 2318 N N . ASP A 1 300 ? 1.821 -16.353 -37.348 1.00 28.75 300 ASP A N 1
ATOM 2319 C CA . ASP A 1 300 ? 1.246 -17.432 -36.534 1.00 28.75 300 ASP A CA 1
ATOM 2320 C C . ASP A 1 300 ? 2.283 -18.406 -35.941 1.00 28.75 300 ASP A C 1
ATOM 2322 O O . ASP A 1 300 ? 1.977 -19.141 -35.006 1.00 28.75 300 ASP A O 1
ATOM 2326 N N . GLN A 1 301 ? 3.535 -18.420 -36.419 1.00 33.00 301 GLN A N 1
ATOM 2327 C CA . GLN A 1 301 ? 4.500 -19.464 -36.030 1.00 33.00 301 GLN A CA 1
ATOM 2328 C C . GLN A 1 301 ? 5.372 -19.156 -34.805 1.00 33.00 301 GLN A C 1
ATOM 2330 O O . GLN A 1 301 ? 6.053 -20.063 -34.322 1.00 33.00 301 GLN A O 1
ATOM 2335 N N . ILE A 1 302 ? 5.347 -17.930 -34.272 1.00 34.22 302 ILE A N 1
ATOM 2336 C CA . ILE A 1 302 ? 6.092 -17.598 -33.041 1.00 34.22 302 ILE A CA 1
ATOM 2337 C C . ILE A 1 302 ? 5.325 -18.072 -31.791 1.00 34.22 302 ILE A C 1
ATOM 2339 O O . ILE A 1 302 ? 5.948 -18.400 -30.786 1.00 34.22 302 ILE A O 1
ATOM 2343 N N . ILE A 1 303 ? 3.996 -18.228 -31.875 1.00 36.31 303 ILE A N 1
ATOM 2344 C CA . ILE A 1 303 ? 3.145 -18.683 -30.756 1.00 36.31 303 ILE A CA 1
ATOM 2345 C C . ILE A 1 303 ? 2.694 -20.154 -30.923 1.00 36.31 303 ILE A C 1
ATOM 2347 O O . ILE A 1 303 ? 2.268 -20.790 -29.962 1.00 36.31 303 ILE A O 1
ATOM 2351 N N . SER A 1 304 ? 2.866 -20.774 -32.099 1.00 28.39 304 SER A N 1
ATOM 2352 C CA . SER A 1 304 ? 2.421 -22.153 -32.360 1.00 28.39 304 SER A CA 1
ATOM 2353 C C . SER A 1 304 ? 3.563 -23.175 -32.515 1.00 28.39 304 SER A C 1
ATOM 2355 O O . SER A 1 304 ? 3.675 -23.842 -33.546 1.00 28.39 304 SER A O 1
ATOM 2357 N N . LYS A 1 305 ? 4.411 -23.370 -31.498 1.00 23.84 305 LYS A N 1
ATOM 2358 C CA . LYS A 1 305 ? 5.181 -24.625 -31.366 1.00 23.84 305 LYS A CA 1
ATOM 2359 C C . LYS A 1 305 ? 5.222 -25.075 -29.903 1.00 23.84 305 LYS A C 1
ATOM 2361 O O . LYS A 1 305 ? 5.942 -24.469 -29.114 1.00 23.84 305 LYS A O 1
ATOM 2366 N N . PRO A 1 306 ? 4.515 -26.158 -29.522 1.00 24.91 306 PRO A N 1
ATOM 2367 C CA . PRO A 1 306 ? 4.732 -26.769 -28.223 1.00 24.91 306 PRO A CA 1
ATOM 2368 C C . PRO A 1 306 ? 6.124 -27.403 -28.248 1.00 24.91 306 PRO A C 1
ATOM 2370 O O . PRO A 1 306 ? 6.359 -28.406 -28.929 1.00 24.91 306 PRO A O 1
ATOM 2373 N N . ASN A 1 307 ? 7.073 -26.815 -27.521 1.00 25.41 307 ASN A N 1
ATOM 2374 C CA . ASN A 1 307 ? 8.302 -27.521 -27.186 1.00 25.41 307 ASN A CA 1
ATOM 2375 C C . ASN A 1 307 ? 7.911 -28.841 -26.508 1.00 25.41 307 ASN A C 1
ATOM 2377 O O . ASN A 1 307 ? 7.071 -28.853 -25.608 1.00 25.41 307 ASN A O 1
ATOM 2381 N N . LYS A 1 308 ? 8.484 -29.952 -26.996 1.00 26.41 308 LYS A N 1
ATOM 2382 C CA . LYS A 1 308 ? 8.216 -31.324 -26.539 1.00 26.41 308 LYS A CA 1
ATOM 2383 C C . LYS A 1 308 ? 8.015 -31.352 -25.025 1.00 26.41 308 LYS A C 1
ATOM 2385 O O . LYS A 1 308 ? 8.927 -31.024 -24.269 1.00 26.41 308 LYS A O 1
ATOM 2390 N N . SER A 1 309 ? 6.824 -31.772 -24.610 1.00 24.02 309 SER A N 1
ATOM 2391 C CA . SER A 1 309 ? 6.436 -31.945 -23.217 1.00 24.02 309 SER A CA 1
ATOM 2392 C C . SER A 1 309 ? 7.496 -32.751 -22.462 1.00 24.02 309 SER A C 1
ATOM 2394 O O . SER A 1 309 ? 7.577 -33.975 -22.605 1.00 24.02 309 SER A O 1
ATOM 2396 N N . ARG A 1 310 ? 8.295 -32.086 -21.620 1.00 27.16 310 ARG A N 1
ATOM 2397 C CA . ARG A 1 310 ? 8.919 -32.767 -20.485 1.00 27.16 310 ARG A CA 1
ATOM 2398 C C . ARG A 1 310 ? 7.770 -33.254 -19.609 1.00 27.16 310 ARG A C 1
ATOM 2400 O O . ARG A 1 310 ? 6.930 -32.464 -19.189 1.00 27.16 310 ARG A O 1
ATOM 2407 N N . LYS A 1 311 ? 7.700 -34.573 -19.427 1.00 24.06 311 LYS A N 1
ATOM 2408 C CA . LYS A 1 311 ? 6.693 -35.279 -18.627 1.00 24.06 311 LYS A CA 1
ATOM 2409 C C . LYS A 1 311 ? 6.479 -34.537 -17.301 1.00 24.06 311 LYS A C 1
ATOM 2411 O O . LYS A 1 311 ? 7.387 -34.489 -16.474 1.00 24.06 311 LYS A O 1
ATOM 2416 N N . ARG A 1 312 ? 5.286 -33.960 -17.121 1.00 28.05 312 ARG A N 1
ATOM 2417 C CA . ARG A 1 312 ? 4.812 -33.456 -15.829 1.00 28.05 312 ARG A CA 1
ATOM 2418 C C . ARG A 1 312 ? 4.845 -34.616 -14.831 1.00 28.05 312 ARG A C 1
ATOM 2420 O O . ARG A 1 312 ? 4.215 -35.644 -15.073 1.00 28.05 312 ARG A O 1
ATOM 2427 N N . VAL A 1 313 ? 5.538 -34.434 -13.708 1.00 24.61 313 VAL A N 1
ATOM 2428 C CA . VAL A 1 313 ? 5.150 -35.102 -12.463 1.00 24.61 313 VAL A CA 1
ATOM 2429 C C . VAL A 1 313 ? 3.881 -34.385 -12.025 1.00 24.61 313 VAL A C 1
ATOM 2431 O O . VAL A 1 313 ? 3.911 -33.232 -11.605 1.00 24.61 313 VAL A O 1
ATOM 2434 N N . SER A 1 314 ? 2.744 -35.028 -12.258 1.00 30.53 314 SER A N 1
ATOM 2435 C CA . SER A 1 314 ? 1.431 -34.557 -11.839 1.00 30.53 314 SER A CA 1
ATOM 2436 C C . SER A 1 314 ? 1.311 -34.662 -10.316 1.00 30.53 314 SER A C 1
ATOM 2438 O O . SER A 1 314 ? 0.864 -35.683 -9.800 1.00 30.53 314 SER A O 1
ATOM 2440 N N . GLY A 1 315 ? 1.726 -33.613 -9.608 1.00 23.36 315 GLY A N 1
ATOM 2441 C CA . GLY A 1 315 ? 1.216 -33.275 -8.280 1.00 23.36 315 GLY A CA 1
ATOM 2442 C C . GLY A 1 315 ? 0.109 -32.243 -8.460 1.00 23.36 315 GLY A C 1
ATOM 2443 O O . GLY A 1 315 ? 0.382 -31.123 -8.880 1.00 23.36 315 GLY A O 1
ATOM 2444 N N . GLY A 1 316 ? -1.140 -32.665 -8.270 1.00 25.89 316 GLY A N 1
ATOM 2445 C CA . GLY A 1 316 ? -2.332 -31.862 -8.526 1.00 25.89 316 GLY A CA 1
ATOM 2446 C C . GLY A 1 316 ? -2.497 -30.695 -7.554 1.00 25.89 316 GLY A C 1
ATOM 2447 O O . GLY A 1 316 ? -2.216 -30.809 -6.367 1.00 25.89 316 GLY A O 1
ATOM 2448 N N . GLY A 1 317 ? -3.003 -29.591 -8.096 1.00 25.88 317 GLY A N 1
ATOM 2449 C CA . GLY A 1 317 ? -3.404 -28.395 -7.371 1.00 25.88 317 GLY A CA 1
ATOM 2450 C C . GLY A 1 317 ? -3.862 -27.345 -8.374 1.00 25.88 317 GLY A C 1
ATOM 2451 O O . GLY A 1 317 ? -3.083 -26.487 -8.772 1.00 25.88 317 GLY A O 1
ATOM 2452 N N . SER A 1 318 ? -5.109 -27.449 -8.837 1.00 32.72 318 SER A N 1
ATOM 2453 C CA . SER A 1 318 ? -5.769 -26.393 -9.609 1.00 32.72 318 SER A CA 1
ATOM 2454 C C . SER A 1 318 ? -6.031 -25.196 -8.693 1.00 32.72 318 SER A C 1
ATOM 2456 O O . SER A 1 318 ? -7.136 -25.027 -8.189 1.00 32.72 318 SER A O 1
ATOM 2458 N N . SER A 1 319 ? -5.015 -24.371 -8.443 1.00 35.00 319 SER A N 1
ATOM 2459 C CA . SER A 1 319 ? -5.239 -23.015 -7.948 1.00 35.00 319 SER A CA 1
ATOM 2460 C C . SER A 1 319 ? -5.703 -22.168 -9.128 1.00 35.00 319 SER A C 1
ATOM 2462 O O . SER A 1 319 ? -4.966 -22.016 -10.103 1.00 35.00 319 SER A O 1
ATOM 2464 N N . SER A 1 320 ? -6.934 -21.669 -9.050 1.00 37.84 320 SER A N 1
ATOM 2465 C CA . SER A 1 320 ? -7.525 -20.722 -9.998 1.00 37.84 320 SER A CA 1
ATOM 2466 C C . SER A 1 320 ? -6.503 -19.650 -10.414 1.00 37.84 320 SER A C 1
ATOM 2468 O O . SER A 1 320 ? -5.921 -18.986 -9.559 1.00 37.84 320 SER A O 1
ATOM 2470 N N . GLY A 1 321 ? -6.239 -19.523 -11.719 1.00 44.38 321 GLY A N 1
ATOM 2471 C CA . GLY A 1 321 ? -5.119 -18.773 -12.316 1.00 44.38 321 GLY A CA 1
ATOM 2472 C C . GLY A 1 321 ? -5.181 -17.242 -12.223 1.00 44.38 321 GLY A C 1
ATOM 2473 O O . GLY A 1 321 ? -4.483 -16.560 -12.967 1.00 44.38 321 GLY A O 1
ATOM 2474 N N . SER A 1 322 ? -5.992 -16.686 -11.328 1.00 54.19 322 SER A N 1
ATOM 2475 C CA . SER A 1 322 ? -6.145 -15.243 -11.153 1.00 54.19 322 SER A CA 1
ATOM 2476 C C . SER A 1 322 ? -4.956 -14.690 -10.352 1.00 54.19 322 SER A C 1
ATOM 2478 O O . SER A 1 322 ? -4.871 -14.919 -9.148 1.00 54.19 322 SER A O 1
ATOM 2480 N N . ASN A 1 323 ? -4.071 -13.923 -11.000 1.00 70.81 323 ASN A N 1
ATOM 2481 C CA . ASN A 1 323 ? -2.978 -13.124 -10.404 1.00 70.81 323 ASN A CA 1
ATOM 2482 C C . ASN A 1 323 ? -1.602 -13.784 -10.181 1.00 70.81 323 ASN A C 1
ATOM 2484 O O . ASN A 1 323 ? -0.817 -13.291 -9.369 1.00 70.81 323 ASN A O 1
ATOM 2488 N N . ILE A 1 324 ? -1.240 -14.829 -10.934 1.00 85.81 324 ILE A N 1
ATOM 2489 C CA . ILE A 1 324 ? 0.129 -15.397 -10.907 1.00 85.81 324 ILE A CA 1
ATOM 2490 C C . ILE A 1 324 ? 1.194 -14.314 -11.175 1.00 85.81 324 ILE A C 1
ATOM 2492 O O . ILE A 1 324 ? 2.221 -14.263 -10.497 1.00 85.81 324 ILE A O 1
ATOM 2496 N N . TRP A 1 325 ? 0.901 -13.390 -12.093 1.00 88.69 325 TRP A N 1
ATOM 2497 C CA . TRP A 1 325 ? 1.779 -12.283 -12.475 1.00 88.69 325 TRP A CA 1
ATOM 2498 C C . TRP A 1 325 ? 2.194 -11.370 -11.310 1.00 88.69 325 TRP A C 1
ATOM 2500 O O . TRP A 1 325 ? 3.296 -10.822 -11.344 1.00 88.69 325 TRP A O 1
ATOM 2510 N N . LYS A 1 326 ? 1.378 -11.246 -10.246 1.00 89.44 326 LYS A N 1
ATOM 2511 C CA . LYS A 1 326 ? 1.693 -10.393 -9.083 1.00 89.44 326 LYS A CA 1
ATOM 2512 C C . LYS A 1 326 ? 2.976 -10.823 -8.362 1.00 89.44 326 LYS A C 1
ATOM 2514 O O . LYS A 1 326 ? 3.612 -9.983 -7.730 1.00 89.44 326 LYS A O 1
ATOM 2519 N N . ARG A 1 327 ? 3.368 -12.101 -8.482 1.00 88.19 327 ARG A N 1
ATOM 2520 C CA . ARG A 1 327 ? 4.602 -12.671 -7.903 1.00 88.19 327 ARG A CA 1
ATOM 2521 C C . ARG A 1 327 ? 5.877 -12.236 -8.625 1.00 88.19 327 ARG A C 1
ATOM 2523 O O . ARG A 1 327 ? 6.953 -12.343 -8.052 1.00 88.19 327 ARG A O 1
ATOM 2530 N N . TYR A 1 328 ? 5.752 -11.767 -9.865 1.00 90.31 328 TYR A N 1
ATOM 2531 C CA . TYR A 1 328 ? 6.870 -11.307 -10.692 1.00 90.31 328 TYR A CA 1
ATOM 2532 C C . TYR A 1 328 ? 6.958 -9.774 -10.748 1.00 90.31 328 TYR A C 1
ATOM 2534 O O . TYR A 1 328 ? 7.689 -9.223 -11.573 1.00 90.31 328 TYR A O 1
ATOM 2542 N N . ARG A 1 329 ? 6.193 -9.073 -9.899 1.00 91.56 329 ARG A N 1
ATOM 2543 C CA . ARG A 1 329 ? 6.322 -7.624 -9.727 1.00 91.56 329 ARG A CA 1
ATOM 2544 C C . ARG A 1 329 ? 7.639 -7.315 -9.025 1.00 91.56 329 ARG A C 1
ATOM 2546 O O . ARG A 1 329 ? 8.034 -8.029 -8.104 1.00 91.56 329 ARG A O 1
ATOM 2553 N N . ARG A 1 330 ? 8.293 -6.232 -9.432 1.00 91.81 330 ARG A N 1
ATOM 2554 C CA . ARG A 1 330 ? 9.458 -5.708 -8.716 1.00 91.81 330 ARG A CA 1
ATOM 2555 C C . ARG A 1 330 ? 9.020 -5.070 -7.398 1.00 91.81 330 ARG A C 1
ATOM 2557 O O . ARG A 1 330 ? 7.925 -4.519 -7.287 1.00 91.81 330 ARG A O 1
ATOM 2564 N N . GLU A 1 331 ? 9.844 -5.202 -6.373 1.00 90.50 331 GLU A N 1
ATOM 2565 C CA . GLU A 1 331 ? 9.495 -4.749 -5.026 1.00 90.50 331 GLU A CA 1
ATOM 2566 C C . GLU A 1 331 ? 9.634 -3.231 -4.912 1.00 90.50 331 GLU A C 1
ATOM 2568 O O . GLU A 1 331 ? 10.547 -2.649 -5.496 1.00 90.50 331 GLU A O 1
ATOM 2573 N N . LEU A 1 332 ? 8.731 -2.590 -4.170 1.00 93.12 332 LEU A N 1
ATOM 2574 C CA . LEU A 1 332 ? 8.862 -1.174 -3.837 1.00 93.12 332 LEU A CA 1
ATOM 2575 C C . LEU A 1 332 ? 9.809 -1.004 -2.643 1.00 93.12 332 LEU A C 1
ATOM 2577 O O . LEU A 1 332 ? 9.771 -1.781 -1.686 1.00 93.12 332 LEU A O 1
ATOM 2581 N N . ASN A 1 333 ? 10.649 0.024 -2.702 1.00 90.19 333 ASN A N 1
ATOM 2582 C CA . ASN A 1 333 ? 11.574 0.386 -1.637 1.00 90.19 333 ASN A CA 1
ATOM 2583 C C . ASN A 1 333 ? 10.826 0.986 -0.438 1.00 90.19 333 ASN A C 1
ATOM 2585 O O . ASN A 1 333 ? 9.768 1.595 -0.579 1.00 90.19 333 ASN A O 1
ATOM 2589 N N . THR A 1 334 ? 11.428 0.902 0.749 1.00 89.88 334 THR A N 1
ATOM 2590 C CA . THR A 1 334 ? 10.829 1.403 1.997 1.00 89.88 334 THR A CA 1
ATOM 2591 C C . THR A 1 334 ? 10.508 2.902 1.965 1.00 89.88 334 THR A C 1
ATOM 2593 O O . THR A 1 334 ? 9.566 3.347 2.616 1.00 89.88 334 THR A O 1
ATOM 2596 N N . SER A 1 335 ? 11.265 3.687 1.191 1.00 90.69 335 SER A N 1
ATOM 2597 C CA . SER A 1 335 ? 11.041 5.126 1.003 1.00 90.69 335 SER A CA 1
ATOM 2598 C C . SER A 1 335 ? 9.701 5.445 0.337 1.00 90.69 335 SER A C 1
ATOM 2600 O O . SER A 1 335 ? 9.123 6.489 0.618 1.00 90.69 335 SER A O 1
ATOM 2602 N N . VAL A 1 336 ? 9.164 4.535 -0.484 1.00 94.19 336 VAL A N 1
ATOM 2603 C CA . VAL A 1 336 ? 7.888 4.726 -1.191 1.00 94.19 336 VAL A CA 1
ATOM 2604 C C . VAL A 1 336 ? 6.716 4.826 -0.213 1.00 94.19 336 VAL A C 1
ATOM 2606 O O . VAL A 1 336 ? 5.774 5.578 -0.450 1.00 94.19 336 VAL A O 1
ATOM 2609 N N . TYR A 1 337 ? 6.792 4.142 0.934 1.00 94.50 337 TYR A N 1
ATOM 2610 C CA . TYR A 1 337 ? 5.764 4.227 1.976 1.00 94.50 337 TYR A CA 1
ATOM 2611 C C . TYR A 1 337 ? 5.668 5.621 2.611 1.00 94.50 337 TYR A C 1
ATOM 2613 O O . TYR A 1 337 ? 4.646 5.937 3.213 1.00 94.50 337 TYR A O 1
ATOM 2621 N N . GLY A 1 338 ? 6.678 6.482 2.427 1.00 92.25 338 GLY A N 1
ATOM 2622 C CA . GLY A 1 338 ? 6.617 7.889 2.826 1.00 92.25 338 GLY A CA 1
ATOM 2623 C C . GLY A 1 338 ? 5.485 8.666 2.145 1.00 92.25 338 GLY A C 1
ATOM 2624 O O . GLY A 1 338 ? 4.990 9.630 2.718 1.00 92.25 338 GLY A O 1
ATOM 2625 N N . PHE A 1 339 ? 4.988 8.218 0.985 1.00 94.62 339 PHE A N 1
ATOM 2626 C CA . PHE A 1 339 ? 3.822 8.844 0.355 1.00 94.62 339 PHE A CA 1
ATOM 2627 C C . PHE A 1 339 ? 2.543 8.734 1.195 1.00 94.62 339 PHE A C 1
ATOM 2629 O O . PHE A 1 339 ? 1.670 9.583 1.054 1.00 94.62 339 PHE A O 1
ATOM 2636 N N . ILE A 1 340 ? 2.435 7.762 2.108 1.00 95.25 340 ILE A N 1
ATOM 2637 C CA . ILE A 1 340 ? 1.294 7.668 3.036 1.00 95.25 340 ILE A CA 1
ATOM 2638 C C . ILE A 1 340 ? 1.246 8.887 3.969 1.00 95.25 340 ILE A C 1
ATOM 2640 O O . ILE A 1 340 ? 0.168 9.322 4.353 1.00 95.25 340 ILE A O 1
ATOM 2644 N N . SER A 1 341 ? 2.396 9.441 4.362 1.00 92.50 341 SER A N 1
ATOM 2645 C CA . SER A 1 341 ? 2.442 10.594 5.267 1.00 92.50 341 SER A CA 1
ATOM 2646 C C . SER A 1 341 ? 2.475 11.935 4.539 1.00 92.50 341 SER A C 1
ATOM 2648 O O . SER A 1 341 ? 1.986 12.924 5.082 1.00 92.50 341 SER A O 1
ATOM 2650 N N . SER A 1 342 ? 3.028 11.986 3.324 1.00 90.25 342 SER A N 1
ATOM 2651 C CA . SER A 1 342 ? 3.202 13.235 2.573 1.00 90.25 342 SER A CA 1
ATOM 2652 C C . SER A 1 342 ? 2.077 13.566 1.588 1.00 90.25 342 SER A C 1
ATOM 2654 O O . SER A 1 342 ? 2.026 14.697 1.105 1.00 90.25 342 SER A O 1
ATOM 2656 N N . SER A 1 343 ? 1.182 12.623 1.275 1.00 92.06 343 SER A N 1
ATOM 2657 C CA . SER A 1 343 ? 0.127 12.824 0.275 1.00 92.06 343 SER A CA 1
ATOM 2658 C C . SER A 1 343 ? -1.261 13.061 0.871 1.00 92.06 343 SER A C 1
ATOM 2660 O O . SER A 1 343 ? -1.575 12.680 1.997 1.00 92.06 343 SER A O 1
ATOM 2662 N N . SER A 1 344 ? -2.117 13.700 0.075 1.00 91.31 344 SER A N 1
ATOM 2663 C CA . SER A 1 344 ? -3.541 13.901 0.350 1.00 91.31 344 SER A CA 1
ATOM 2664 C C . SER A 1 344 ? -4.386 13.065 -0.609 1.00 91.31 344 SER A C 1
ATOM 2666 O O . SER A 1 344 ? -4.026 12.904 -1.775 1.00 91.31 344 SER A O 1
ATOM 2668 N N . LEU A 1 345 ? -5.498 12.502 -0.130 1.00 88.75 345 LEU A N 1
ATOM 2669 C CA . LEU A 1 345 ? -6.355 11.650 -0.955 1.00 88.75 345 LEU A CA 1
ATOM 2670 C C . LEU A 1 345 ? -7.152 12.495 -1.960 1.00 88.75 345 LEU A C 1
ATOM 2672 O O . LEU A 1 345 ? -7.849 13.435 -1.579 1.00 88.75 345 LEU A O 1
ATOM 2676 N N . GLN A 1 346 ? -7.061 12.142 -3.238 1.00 84.31 346 GLN A N 1
ATOM 2677 C CA . GLN A 1 346 ? -7.772 12.804 -4.324 1.00 84.31 346 GLN A CA 1
ATOM 2678 C C . GLN A 1 346 ? -9.217 12.281 -4.432 1.00 84.31 346 GLN A C 1
ATOM 2680 O O . GLN A 1 346 ? -9.397 11.072 -4.564 1.00 84.31 346 GLN A O 1
ATOM 2685 N N . PRO A 1 347 ? -10.244 13.154 -4.413 1.00 76.88 347 PRO A N 1
ATOM 2686 C CA . PRO A 1 347 ? -11.627 12.768 -4.705 1.00 76.88 347 PRO A CA 1
ATOM 2687 C C . PRO A 1 347 ? -11.800 12.284 -6.147 1.00 76.88 347 PRO A C 1
ATOM 2689 O O . PRO A 1 347 ? -11.253 12.908 -7.063 1.00 76.88 347 PRO A O 1
ATOM 2692 N N . ASP A 1 348 ? -12.633 11.264 -6.362 1.00 66.62 348 ASP A N 1
ATOM 2693 C CA . ASP A 1 348 ? -12.849 10.641 -7.681 1.00 66.62 348 ASP A CA 1
ATOM 2694 C C . ASP A 1 348 ? -13.347 11.636 -8.750 1.00 66.62 348 ASP A C 1
ATOM 2696 O O . ASP A 1 348 ? -12.996 11.534 -9.925 1.00 66.62 348 ASP A O 1
ATOM 2700 N N . PHE A 1 349 ? -14.104 12.663 -8.347 1.00 54.53 349 PHE A N 1
ATOM 2701 C CA . PHE A 1 349 ? -14.651 13.684 -9.252 1.00 54.53 349 PHE A CA 1
ATOM 2702 C C . PHE A 1 349 ? -13.669 14.807 -9.619 1.00 54.53 349 PHE A C 1
ATOM 2704 O O . PHE A 1 349 ? -13.984 15.652 -10.457 1.00 54.53 349 PHE A O 1
ATOM 2711 N N . SER A 1 350 ? -12.473 14.842 -9.024 1.00 54.91 350 SER A N 1
ATOM 2712 C CA . SER A 1 350 ? -11.480 15.891 -9.287 1.00 54.91 350 SER A CA 1
ATOM 2713 C C . SER A 1 350 ? -10.596 15.553 -10.493 1.00 54.91 350 SER A C 1
ATOM 2715 O O . SER A 1 350 ? -9.372 15.482 -10.396 1.00 54.91 350 SER A O 1
ATOM 2717 N N . GLN A 1 351 ? -11.204 15.326 -11.658 1.00 45.28 351 GLN A N 1
ATOM 2718 C CA . GLN A 1 351 ? -10.442 15.285 -12.904 1.00 45.28 351 GLN A CA 1
ATOM 2719 C C . GLN A 1 351 ? -10.220 16.720 -13.411 1.00 45.28 351 GLN A C 1
ATOM 2721 O O . GLN A 1 351 ? -11.170 17.442 -13.703 1.00 45.28 351 GLN A O 1
ATOM 2726 N N . ASN A 1 352 ? -8.948 17.094 -13.567 1.00 44.28 352 ASN A N 1
ATOM 2727 C CA . ASN A 1 352 ? -8.465 18.238 -14.352 1.00 44.28 352 ASN A CA 1
ATOM 2728 C C . ASN A 1 352 ? -8.616 19.644 -13.737 1.00 44.28 352 ASN A C 1
ATOM 2730 O O . ASN A 1 352 ? -9.288 20.507 -14.304 1.00 44.28 352 ASN A O 1
ATOM 2734 N N . SER A 1 353 ? -7.869 19.947 -12.671 1.00 37.94 353 SER A N 1
ATOM 2735 C CA . SER A 1 353 ? -7.285 21.291 -12.561 1.00 37.94 353 SER A CA 1
ATOM 2736 C C . SER A 1 353 ? -5.837 21.225 -13.050 1.00 37.94 353 SER A C 1
ATOM 2738 O O . SER A 1 353 ? -5.063 20.391 -12.591 1.00 37.94 353 SER A O 1
ATOM 2740 N N . ASN A 1 354 ? -5.471 22.095 -14.000 1.00 42.16 354 ASN A N 1
ATOM 2741 C CA . ASN A 1 354 ? -4.092 22.348 -14.458 1.00 42.16 354 ASN A CA 1
ATOM 2742 C C . ASN A 1 354 ? -3.238 23.003 -13.349 1.00 42.16 354 ASN A C 1
ATOM 2744 O O . ASN A 1 354 ? -2.460 23.922 -13.601 1.00 42.16 354 ASN A O 1
ATOM 2748 N N . GLU A 1 355 ? -3.461 22.618 -12.098 1.00 42.84 355 GLU A N 1
ATOM 2749 C CA . GLU A 1 355 ? -2.708 23.113 -10.964 1.00 42.84 355 GLU A CA 1
ATOM 2750 C C . GLU A 1 355 ? -1.397 22.337 -10.873 1.00 42.84 355 GLU A C 1
ATOM 2752 O O . GLU A 1 355 ? -1.337 21.143 -11.168 1.00 42.84 355 GLU A O 1
ATOM 2757 N N . SER A 1 356 ? -0.350 23.067 -10.487 1.00 50.34 356 SER A N 1
ATOM 2758 C CA . SER A 1 356 ? 0.994 22.581 -10.156 1.00 50.34 356 SER A CA 1
ATOM 2759 C C . SER A 1 356 ? 0.976 21.201 -9.497 1.00 50.34 356 SER A C 1
ATOM 2761 O O . SER A 1 356 ? 0.032 20.931 -8.749 1.00 50.34 356 SER A O 1
ATOM 2763 N N . PRO A 1 357 ? 2.014 20.369 -9.698 1.00 57.28 357 PRO A N 1
ATOM 2764 C CA . PRO A 1 357 ? 2.026 18.975 -9.273 1.00 57.28 357 PRO A CA 1
ATOM 2765 C C . PRO A 1 357 ? 1.790 18.874 -7.759 1.00 57.28 357 PRO A C 1
ATOM 2767 O O . PRO A 1 357 ? 2.685 19.019 -6.935 1.00 57.28 357 PRO A O 1
ATOM 2770 N N . SER A 1 358 ? 0.526 18.697 -7.382 1.00 69.62 358 SER A N 1
ATOM 2771 C CA . SER A 1 358 ? 0.110 18.628 -5.989 1.00 69.62 358 SER A CA 1
ATOM 2772 C C . SER A 1 358 ? 0.348 17.213 -5.482 1.00 69.62 358 SER A C 1
ATOM 2774 O O . SER A 1 358 ? 0.121 16.257 -6.226 1.00 69.62 358 SER A O 1
ATOM 2776 N N . MET A 1 359 ? 0.748 17.068 -4.216 1.00 88.00 359 MET A N 1
ATOM 2777 C CA . MET A 1 359 ? 0.899 15.771 -3.544 1.00 88.00 359 MET A CA 1
ATOM 2778 C C . MET A 1 359 ? -0.473 15.106 -3.315 1.00 88.00 359 MET A C 1
ATOM 2780 O O . MET A 1 359 ? -0.987 15.049 -2.195 1.00 88.00 359 MET A O 1
ATOM 2784 N N . LYS A 1 360 ? -1.097 14.642 -4.402 1.00 90.56 360 LYS A N 1
ATOM 2785 C CA . LYS A 1 360 ? -2.405 13.987 -4.442 1.00 90.56 360 LYS A CA 1
ATOM 2786 C C . LYS A 1 360 ? -2.265 12.519 -4.846 1.00 90.56 360 LYS A C 1
ATOM 2788 O O . LYS A 1 360 ? -1.763 12.200 -5.926 1.00 90.56 360 LYS A O 1
ATOM 2793 N N . ILE A 1 361 ? -2.715 11.624 -3.972 1.00 93.38 361 ILE A N 1
ATOM 2794 C CA . ILE A 1 361 ? -2.764 10.181 -4.213 1.00 93.38 361 ILE A CA 1
ATOM 2795 C C . ILE A 1 361 ? -4.189 9.774 -4.595 1.00 93.38 361 ILE A C 1
ATOM 2797 O O . ILE A 1 361 ? -5.150 10.196 -3.958 1.00 93.38 361 ILE A O 1
ATOM 2801 N N . SER A 1 362 ? -4.334 8.965 -5.641 1.00 91.94 362 SER A N 1
ATOM 2802 C CA . SER A 1 362 ? -5.613 8.339 -6.004 1.00 91.94 362 SER A CA 1
ATOM 2803 C C . SER A 1 362 ? -5.986 7.233 -5.013 1.00 91.94 362 SER A C 1
ATOM 2805 O O . SER A 1 362 ? -5.107 6.639 -4.380 1.00 91.94 362 SER A O 1
ATOM 2807 N N . ALA A 1 363 ? -7.277 6.922 -4.890 1.00 92.25 363 ALA A N 1
ATOM 2808 C CA . ALA A 1 363 ? -7.743 5.850 -4.013 1.00 92.25 363 ALA A CA 1
ATOM 2809 C C . ALA A 1 363 ? -7.121 4.494 -4.388 1.00 92.25 363 ALA A C 1
ATOM 2811 O O . ALA A 1 363 ? -6.670 3.752 -3.515 1.00 92.25 363 ALA A O 1
ATOM 2812 N N . GLU A 1 364 ? -6.987 4.196 -5.681 1.00 91.94 364 GLU A N 1
ATOM 2813 C CA . GLU A 1 364 ? -6.377 2.954 -6.154 1.00 91.94 364 GLU A CA 1
ATOM 2814 C C . GLU A 1 364 ? -4.878 2.880 -5.839 1.00 91.94 364 GLU A C 1
ATOM 2816 O O . GLU A 1 364 ? -4.373 1.817 -5.472 1.00 91.94 364 GLU A O 1
ATOM 2821 N N . ALA A 1 365 ? -4.156 4.000 -5.944 1.00 94.00 365 ALA A N 1
ATOM 2822 C CA . ALA A 1 365 ? -2.746 4.059 -5.562 1.00 94.00 365 ALA A CA 1
ATOM 2823 C C . ALA A 1 365 ? -2.539 3.910 -4.058 1.00 94.00 365 ALA A C 1
ATOM 2825 O O . ALA A 1 365 ? -1.597 3.232 -3.638 1.00 94.00 365 ALA A O 1
ATOM 2826 N N . LEU A 1 366 ? -3.430 4.490 -3.253 1.00 95.94 366 LEU A N 1
ATOM 2827 C CA . LEU A 1 366 ? -3.403 4.313 -1.810 1.00 95.94 366 LEU A CA 1
ATOM 2828 C C . LEU A 1 366 ? -3.642 2.842 -1.445 1.00 95.94 366 LEU A C 1
ATOM 2830 O O . LEU A 1 366 ? -2.849 2.275 -0.698 1.00 95.94 366 LEU A O 1
ATOM 2834 N N . VAL A 1 367 ? -4.651 2.185 -2.031 1.00 95.38 367 VAL A N 1
ATOM 2835 C CA . VAL A 1 367 ? -4.892 0.739 -1.843 1.00 95.38 367 VAL A CA 1
ATOM 2836 C C . VAL A 1 367 ? -3.668 -0.090 -2.239 1.00 95.38 367 VAL A C 1
ATOM 2838 O O . VAL A 1 367 ? -3.293 -1.018 -1.517 1.00 95.38 367 VAL A O 1
ATOM 2841 N N . LEU A 1 368 ? -3.014 0.241 -3.358 1.00 94.56 368 LEU A N 1
ATOM 2842 C CA . LEU A 1 368 ? -1.805 -0.449 -3.808 1.00 94.56 368 LEU A CA 1
ATOM 2843 C C . LEU A 1 368 ? -0.686 -0.341 -2.765 1.00 94.56 368 LEU A C 1
ATOM 2845 O O . LEU A 1 368 ? -0.151 -1.370 -2.350 1.00 94.56 368 LEU A O 1
ATOM 2849 N N . ILE A 1 369 ? -0.348 0.872 -2.314 1.00 96.31 369 ILE A N 1
ATOM 2850 C CA . ILE A 1 369 ? 0.725 1.062 -1.328 1.00 96.31 369 ILE A CA 1
ATOM 2851 C C . ILE A 1 369 ? 0.364 0.436 0.019 1.00 96.31 369 ILE A C 1
ATOM 2853 O O . ILE A 1 369 ? 1.224 -0.195 0.629 1.00 96.31 369 ILE A O 1
ATOM 2857 N N . LEU A 1 370 ? -0.875 0.579 0.492 1.00 96.19 370 LEU A N 1
ATOM 2858 C CA . LEU A 1 370 ? -1.299 0.021 1.776 1.00 96.19 370 LEU A CA 1
ATOM 2859 C C . LEU A 1 370 ? -1.195 -1.509 1.791 1.00 96.19 370 LEU A C 1
ATOM 2861 O O . LEU A 1 370 ? -0.701 -2.077 2.764 1.00 96.19 370 LEU A O 1
ATOM 2865 N N . ASN A 1 371 ? -1.583 -2.176 0.702 1.00 93.69 371 ASN A N 1
ATOM 2866 C CA . ASN A 1 371 ? -1.420 -3.623 0.561 1.00 93.69 371 ASN A CA 1
ATOM 2867 C C . ASN A 1 371 ? 0.062 -4.043 0.555 1.00 93.69 371 ASN A C 1
ATOM 2869 O O . ASN A 1 371 ? 0.431 -5.023 1.205 1.00 93.69 371 ASN A O 1
ATOM 2873 N N . GLU A 1 372 ? 0.925 -3.308 -0.151 1.00 93.19 372 GLU A N 1
ATOM 2874 C CA . GLU A 1 372 ? 2.373 -3.570 -0.162 1.00 93.19 372 GLU A CA 1
ATOM 2875 C C . GLU A 1 372 ? 2.991 -3.342 1.226 1.00 93.19 372 GLU A C 1
ATOM 2877 O O . GLU A 1 372 ? 3.756 -4.182 1.701 1.00 93.19 372 GLU A O 1
ATOM 2882 N N . LEU A 1 373 ? 2.599 -2.268 1.922 1.00 93.81 373 LEU A N 1
ATOM 2883 C CA . LEU A 1 373 ? 3.042 -1.976 3.285 1.00 93.81 373 LEU A CA 1
ATOM 2884 C C . LEU A 1 373 ? 2.598 -3.069 4.253 1.00 93.81 373 LEU A C 1
ATOM 2886 O O . LEU A 1 373 ? 3.384 -3.496 5.096 1.00 93.81 373 LEU A O 1
ATOM 2890 N N . TYR A 1 374 ? 1.362 -3.549 4.127 1.00 91.50 374 TYR A N 1
ATOM 2891 C CA . TYR A 1 374 ? 0.845 -4.630 4.955 1.00 91.50 374 TYR A CA 1
ATOM 2892 C C . TYR A 1 374 ? 1.680 -5.903 4.800 1.00 91.50 374 TYR A C 1
ATOM 2894 O O . TYR A 1 374 ? 2.125 -6.477 5.797 1.00 91.50 374 TYR A O 1
ATOM 2902 N N . LEU A 1 375 ? 1.975 -6.307 3.561 1.00 89.06 375 LEU A N 1
ATOM 2903 C CA . LEU A 1 375 ? 2.847 -7.451 3.286 1.00 89.06 375 LEU A CA 1
ATOM 2904 C C . LEU A 1 375 ? 4.281 -7.215 3.774 1.00 89.06 375 LEU A C 1
ATOM 2906 O O . LEU A 1 375 ? 4.906 -8.125 4.319 1.00 89.06 375 LEU A O 1
ATOM 2910 N N . PHE A 1 376 ? 4.798 -5.999 3.604 1.00 88.44 376 PHE A N 1
ATOM 2911 C CA . PHE A 1 376 ? 6.131 -5.617 4.051 1.00 88.44 376 PHE A CA 1
ATOM 2912 C C . PHE A 1 376 ? 6.267 -5.686 5.575 1.00 88.44 376 PHE A C 1
ATOM 2914 O O . PHE A 1 376 ? 7.222 -6.286 6.071 1.00 88.44 376 PHE A O 1
ATOM 2921 N 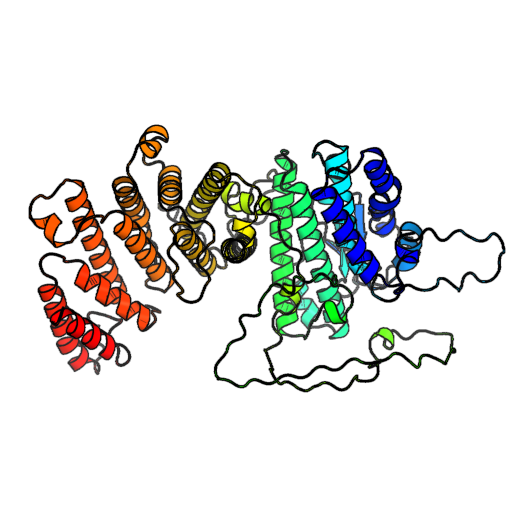N . ALA A 1 377 ? 5.299 -5.142 6.314 1.00 86.81 377 ALA A N 1
ATOM 2922 C CA . ALA A 1 377 ? 5.296 -5.105 7.773 1.00 86.81 377 ALA A CA 1
ATOM 2923 C C . ALA A 1 377 ? 5.270 -6.511 8.397 1.00 86.81 377 ALA A C 1
ATOM 2925 O O . ALA A 1 377 ? 5.915 -6.743 9.417 1.00 86.81 377 ALA A O 1
ATOM 2926 N N . HIS A 1 378 ? 4.587 -7.464 7.754 1.00 84.94 378 HIS A N 1
ATOM 2927 C CA . HIS A 1 378 ? 4.515 -8.865 8.191 1.00 84.94 378 HIS A CA 1
ATOM 2928 C C . HIS A 1 378 ? 5.663 -9.740 7.671 1.00 84.94 378 HIS A C 1
ATOM 2930 O O . HIS A 1 378 ? 5.720 -10.932 7.981 1.00 84.94 378 HIS A O 1
ATOM 2936 N N . SER A 1 379 ? 6.567 -9.181 6.868 1.00 84.00 379 SER A N 1
ATOM 2937 C CA . SER A 1 379 ? 7.741 -9.894 6.372 1.00 84.00 379 SER A CA 1
ATOM 2938 C C . SER A 1 379 ? 8.936 -9.730 7.312 1.00 84.00 379 SER A C 1
ATOM 2940 O O . SER A 1 379 ? 9.081 -8.708 7.981 1.00 84.00 379 SER A O 1
ATOM 2942 N N . ASP A 1 380 ? 9.876 -10.679 7.273 1.00 76.00 380 ASP A N 1
ATOM 2943 C CA . ASP A 1 380 ? 11.149 -10.587 8.011 1.00 76.00 380 ASP A CA 1
ATOM 2944 C C . ASP A 1 380 ? 12.011 -9.379 7.577 1.00 76.00 380 ASP A C 1
ATOM 2946 O O . ASP A 1 380 ? 13.013 -9.049 8.219 1.00 76.00 380 ASP A O 1
ATOM 2950 N N . LYS A 1 381 ? 11.632 -8.692 6.487 1.00 76.44 381 LYS A N 1
ATOM 2951 C CA . LYS A 1 381 ? 12.389 -7.571 5.930 1.00 76.44 381 LYS A CA 1
ATOM 2952 C C . LYS A 1 381 ? 12.416 -6.369 6.857 1.00 76.44 381 LYS A C 1
ATOM 2954 O O . LYS A 1 381 ? 13.460 -5.727 6.925 1.00 76.44 381 LYS A O 1
ATOM 2959 N N . LEU A 1 382 ? 11.336 -6.099 7.597 1.00 72.31 382 LEU A N 1
ATOM 2960 C CA . LEU A 1 382 ? 11.279 -4.978 8.540 1.00 72.31 382 LEU A CA 1
ATOM 2961 C C . LEU A 1 382 ? 12.353 -5.115 9.632 1.00 72.31 382 LEU A C 1
ATOM 2963 O O . LEU A 1 382 ? 13.032 -4.146 9.955 1.00 72.31 382 LEU A O 1
ATOM 2967 N N . GLY A 1 383 ? 12.568 -6.335 10.135 1.00 61.34 383 GLY A N 1
ATOM 2968 C CA . GLY A 1 383 ? 13.641 -6.631 11.089 1.00 61.34 383 GLY A CA 1
ATOM 2969 C C . GLY A 1 383 ? 15.048 -6.612 10.478 1.00 61.34 383 GLY A C 1
ATOM 2970 O O . GLY A 1 383 ? 16.026 -6.466 11.205 1.00 61.34 383 GLY A O 1
ATOM 2971 N N . SER A 1 384 ? 15.160 -6.750 9.153 1.00 62.28 384 SER A N 1
ATOM 2972 C CA . SER A 1 384 ? 16.437 -6.716 8.424 1.00 62.28 384 SER A CA 1
ATOM 2973 C C . SER A 1 384 ? 16.870 -5.316 7.983 1.00 62.28 384 SER A C 1
ATOM 2975 O O . SER A 1 384 ? 17.990 -5.150 7.494 1.00 62.28 384 SER A O 1
ATOM 2977 N N . ILE A 1 385 ? 16.005 -4.307 8.137 1.00 66.06 385 ILE A N 1
ATOM 2978 C CA . ILE A 1 385 ? 16.368 -2.932 7.806 1.00 66.06 385 ILE A CA 1
ATOM 2979 C C . ILE A 1 385 ? 17.529 -2.527 8.716 1.00 66.06 385 ILE A C 1
ATOM 2981 O O . ILE A 1 385 ? 17.423 -2.573 9.938 1.00 66.06 385 ILE A O 1
ATOM 2985 N N . SER A 1 386 ? 18.631 -2.075 8.114 1.00 58.09 386 SER A N 1
ATOM 2986 C CA . SER A 1 386 ? 19.775 -1.475 8.814 1.00 58.09 386 SER A CA 1
ATOM 2987 C C . SER A 1 386 ? 19.431 -0.078 9.370 1.00 58.09 386 SER A C 1
ATOM 2989 O O . SER A 1 386 ? 20.151 0.897 9.144 1.00 58.09 386 SER A O 1
ATOM 2991 N N . MET A 1 387 ? 18.296 0.055 10.049 1.00 68.19 387 MET A N 1
ATOM 2992 C CA . MET A 1 387 ? 17.871 1.264 10.739 1.00 68.19 387 MET A CA 1
ATOM 2993 C C . MET A 1 387 ? 17.995 1.050 12.244 1.00 68.19 387 MET A C 1
ATOM 2995 O O . MET A 1 387 ? 17.613 0.008 12.771 1.00 68.19 387 MET A O 1
ATOM 2999 N N . ASP A 1 388 ? 18.506 2.061 12.945 1.00 78.56 388 ASP A N 1
ATOM 3000 C CA . ASP A 1 388 ? 18.452 2.088 14.404 1.00 78.56 388 ASP A CA 1
ATOM 3001 C C . ASP A 1 388 ? 16.989 2.077 14.874 1.00 78.56 388 ASP A C 1
ATOM 3003 O O . ASP A 1 388 ? 16.116 2.660 14.226 1.00 78.56 388 ASP A O 1
ATOM 3007 N N . SER A 1 389 ? 16.724 1.469 16.034 1.00 82.38 389 SER A N 1
ATOM 3008 C CA . SER A 1 389 ? 15.374 1.367 16.623 1.00 82.38 389 SER A CA 1
ATOM 3009 C C . SER A 1 389 ? 14.655 2.722 16.719 1.00 82.38 389 SER A C 1
ATOM 3011 O O . SER A 1 389 ? 13.447 2.812 16.512 1.00 82.38 389 SER A O 1
ATOM 3013 N N . GLU A 1 390 ? 15.401 3.803 16.961 1.00 86.06 390 GLU A N 1
ATOM 3014 C CA . GLU A 1 390 ? 14.866 5.167 16.984 1.00 86.06 390 GLU A CA 1
ATOM 3015 C C . GLU A 1 390 ? 14.345 5.617 15.611 1.00 86.06 390 GLU A C 1
ATOM 3017 O O . GLU A 1 390 ? 13.229 6.119 15.524 1.00 86.06 390 GLU A O 1
ATOM 3022 N N . LYS A 1 391 ? 15.083 5.347 14.527 1.00 87.50 391 LYS A N 1
ATOM 3023 C CA . LYS A 1 391 ? 14.656 5.682 13.159 1.00 87.50 391 LYS A CA 1
ATOM 3024 C C . LYS A 1 391 ? 13.423 4.891 12.738 1.00 87.50 391 LYS A C 1
ATOM 3026 O O . LYS A 1 391 ? 12.545 5.450 12.091 1.00 87.50 391 LYS A O 1
ATOM 3031 N N . ILE A 1 392 ? 13.337 3.619 13.136 1.00 87.88 392 ILE A N 1
ATOM 3032 C CA . ILE A 1 392 ? 12.148 2.791 12.888 1.00 87.88 392 ILE A CA 1
ATOM 3033 C C . ILE A 1 392 ? 10.938 3.375 13.624 1.00 87.88 392 ILE A C 1
ATOM 3035 O O . ILE A 1 392 ? 9.857 3.463 13.051 1.00 87.88 392 ILE A O 1
ATOM 3039 N N . ASN A 1 393 ? 11.109 3.818 14.872 1.00 91.06 393 ASN A N 1
ATOM 3040 C CA . ASN A 1 393 ? 10.026 4.446 15.629 1.00 91.06 393 ASN A CA 1
ATOM 3041 C C . ASN A 1 393 ? 9.573 5.773 14.999 1.00 91.06 393 ASN A C 1
ATOM 3043 O O . ASN A 1 393 ? 8.371 6.007 14.919 1.00 91.06 393 ASN A O 1
ATOM 3047 N N . THR A 1 394 ? 10.495 6.614 14.519 1.00 91.88 394 THR A N 1
ATOM 3048 C CA . THR A 1 394 ? 10.133 7.834 13.776 1.00 91.88 394 THR A CA 1
ATOM 3049 C C . THR A 1 394 ? 9.365 7.487 12.504 1.00 91.88 394 THR A C 1
ATOM 3051 O O . THR A 1 394 ? 8.285 8.018 12.281 1.00 91.88 394 THR A O 1
ATOM 3054 N N . TRP A 1 395 ? 9.854 6.512 11.735 1.00 91.69 395 TRP A N 1
ATOM 3055 C CA . TRP A 1 395 ? 9.194 6.052 10.515 1.00 91.69 395 TRP A CA 1
ATOM 3056 C C . TRP A 1 395 ? 7.777 5.512 10.773 1.00 91.69 395 TRP A C 1
ATOM 3058 O O . TRP A 1 395 ? 6.841 5.886 10.072 1.00 91.69 395 TRP A O 1
ATOM 3068 N N . ILE A 1 396 ? 7.580 4.695 11.816 1.00 92.88 396 ILE A N 1
ATOM 3069 C CA . ILE A 1 396 ? 6.243 4.222 12.220 1.00 92.88 396 ILE A CA 1
ATOM 3070 C C . ILE A 1 396 ? 5.362 5.391 12.664 1.00 92.88 396 ILE A C 1
ATOM 3072 O O . ILE A 1 396 ? 4.183 5.414 12.327 1.00 92.88 396 ILE A O 1
ATOM 3076 N N . SER A 1 397 ? 5.904 6.359 13.405 1.00 94.38 397 SER A N 1
ATOM 3077 C CA . SER A 1 397 ? 5.150 7.545 13.822 1.00 94.38 397 SER A CA 1
ATOM 3078 C C . SER A 1 397 ? 4.631 8.328 12.615 1.00 94.38 397 SER A C 1
ATOM 3080 O O . SER A 1 397 ? 3.447 8.659 12.575 1.00 94.38 397 SER A O 1
ATOM 3082 N N . ASP A 1 398 ? 5.485 8.576 11.621 1.00 94.44 398 ASP A N 1
ATOM 3083 C CA . ASP A 1 398 ? 5.118 9.293 10.397 1.00 94.44 398 ASP A CA 1
ATOM 3084 C C . ASP A 1 398 ? 4.050 8.527 9.608 1.00 94.44 398 ASP A C 1
ATOM 3086 O O . ASP A 1 398 ? 3.052 9.111 9.180 1.00 94.44 398 ASP A O 1
ATOM 3090 N N . LEU A 1 399 ? 4.206 7.204 9.486 1.00 95.44 399 LEU A N 1
ATOM 3091 C CA . LEU A 1 399 ? 3.200 6.345 8.864 1.00 95.44 399 LEU A CA 1
ATOM 3092 C C . LEU A 1 399 ? 1.864 6.405 9.598 1.00 95.44 399 LEU A C 1
ATOM 3094 O O . LEU A 1 399 ? 0.836 6.563 8.952 1.00 95.44 399 LEU A O 1
ATOM 3098 N N . VAL A 1 400 ? 1.852 6.305 10.928 1.00 96.44 400 VAL A N 1
ATOM 3099 C CA . VAL A 1 400 ? 0.617 6.380 11.722 1.00 96.44 400 VAL A CA 1
ATOM 3100 C C . VAL A 1 400 ? -0.080 7.722 11.510 1.00 96.44 400 VAL A C 1
ATOM 3102 O O . VAL A 1 400 ? -1.296 7.743 11.344 1.00 96.44 400 VAL A O 1
ATOM 3105 N N . ILE A 1 401 ? 0.661 8.832 11.455 1.00 95.75 401 ILE A N 1
ATOM 3106 C CA . ILE A 1 401 ? 0.089 10.156 11.171 1.00 95.75 401 ILE A CA 1
ATOM 3107 C C . ILE A 1 401 ? -0.575 10.174 9.785 1.00 95.75 401 ILE A C 1
ATOM 3109 O O . ILE A 1 401 ? -1.714 10.627 9.664 1.00 95.75 401 ILE A O 1
ATOM 3113 N N . GLY A 1 402 ? 0.095 9.635 8.764 1.00 95.75 402 GLY A N 1
ATOM 3114 C CA . GLY A 1 402 ? -0.449 9.517 7.408 1.00 95.75 402 GLY A CA 1
ATOM 3115 C C . GLY A 1 402 ? -1.678 8.609 7.313 1.00 95.75 402 GLY A C 1
ATOM 3116 O O . GLY A 1 402 ? -2.710 8.995 6.767 1.00 95.75 402 GLY A O 1
ATOM 3117 N N . LEU A 1 403 ? -1.616 7.428 7.933 1.00 97.19 403 LEU A N 1
ATOM 3118 C CA . LEU A 1 403 ? -2.732 6.484 8.031 1.00 97.19 403 LEU A CA 1
ATOM 3119 C C . LEU A 1 403 ? -3.952 7.129 8.696 1.00 97.19 403 LEU A C 1
ATOM 3121 O O . LEU A 1 403 ? -5.070 6.970 8.212 1.00 97.19 403 LEU A O 1
ATOM 3125 N N . MET A 1 404 ? -3.745 7.890 9.773 1.00 96.31 404 MET A N 1
ATOM 3126 C CA . MET A 1 404 ? -4.824 8.606 10.449 1.00 96.31 404 MET A CA 1
ATOM 3127 C C . MET A 1 404 ? -5.411 9.731 9.592 1.00 96.31 404 MET A C 1
ATOM 3129 O O . MET A 1 404 ? -6.629 9.904 9.599 1.00 96.31 404 MET A O 1
ATOM 3133 N N . SER A 1 405 ? -4.577 10.442 8.829 1.00 94.31 405 SER A N 1
ATOM 3134 C CA . SER A 1 405 ? -5.016 11.466 7.871 1.00 94.31 405 SER A CA 1
ATOM 3135 C C . SER A 1 405 ? -5.920 10.864 6.794 1.00 94.31 405 SER A C 1
ATOM 3137 O O . SER A 1 405 ? -7.041 11.327 6.577 1.00 94.31 405 SER A O 1
ATOM 3139 N N . HIS A 1 406 ? -5.494 9.755 6.185 1.00 94.94 406 HIS A N 1
ATOM 3140 C CA . HIS A 1 406 ? -6.294 9.060 5.179 1.00 94.94 406 HIS A CA 1
ATOM 3141 C C . HIS A 1 406 ? -7.562 8.426 5.758 1.00 94.94 406 HIS A C 1
ATOM 3143 O O . HIS A 1 406 ? -8.618 8.531 5.139 1.00 94.94 406 HIS A O 1
ATOM 3149 N N . LEU A 1 407 ? -7.503 7.822 6.951 1.00 95.19 407 LEU A N 1
ATOM 3150 C CA . LEU A 1 407 ? -8.692 7.283 7.615 1.00 95.19 407 LEU A CA 1
ATOM 3151 C C . LEU A 1 407 ? -9.724 8.387 7.852 1.00 95.19 407 LEU A C 1
ATOM 3153 O O . LEU A 1 407 ? -10.888 8.211 7.509 1.00 95.19 407 LEU A O 1
ATOM 3157 N N . LYS A 1 408 ? -9.281 9.537 8.375 1.00 92.00 408 LYS A N 1
ATOM 3158 C CA . LYS A 1 408 ? -10.121 10.715 8.619 1.00 92.00 408 LYS A CA 1
ATOM 3159 C C . LYS A 1 408 ? -10.790 11.222 7.336 1.00 92.00 408 LYS A C 1
ATOM 3161 O O . LYS A 1 408 ? -11.985 11.519 7.358 1.00 92.00 408 LYS A O 1
ATOM 3166 N N . ALA A 1 409 ? -10.037 11.290 6.236 1.00 90.56 409 ALA A N 1
ATOM 3167 C CA . ALA A 1 409 ? -10.547 11.713 4.934 1.00 90.56 409 ALA A CA 1
ATOM 3168 C C . ALA A 1 409 ? -11.614 10.745 4.396 1.00 90.56 409 ALA A C 1
ATOM 3170 O O . ALA A 1 409 ? -12.705 11.165 4.022 1.00 90.56 409 ALA A O 1
ATOM 3171 N N . VAL A 1 410 ? -11.339 9.438 4.426 1.00 91.12 410 VAL A N 1
ATOM 3172 C CA . VAL A 1 410 ? -12.219 8.411 3.845 1.00 91.12 410 VAL A CA 1
ATOM 3173 C C . VAL A 1 410 ? -13.529 8.244 4.628 1.00 91.12 410 VAL A C 1
ATOM 3175 O O . VAL A 1 410 ? -14.584 7.993 4.038 1.00 91.12 410 VAL A O 1
ATOM 3178 N N . ILE A 1 411 ? -13.502 8.401 5.954 1.00 90.19 411 ILE A N 1
ATOM 3179 C CA . ILE A 1 411 ? -14.726 8.344 6.774 1.00 90.19 411 ILE A CA 1
ATOM 3180 C C . ILE A 1 411 ? -15.544 9.644 6.712 1.00 90.19 411 ILE A C 1
ATOM 3182 O O . ILE A 1 411 ? -16.700 9.634 7.117 1.00 90.19 411 ILE A O 1
ATOM 3186 N N . GLY A 1 412 ? -14.981 10.736 6.179 1.00 84.50 412 GLY A N 1
ATOM 3187 C CA . GLY A 1 412 ? -15.668 12.024 6.040 1.00 84.50 412 GLY A CA 1
ATOM 3188 C C . GLY A 1 412 ? -15.716 12.866 7.319 1.00 84.50 412 GLY A C 1
ATOM 3189 O O . GLY A 1 412 ? -16.590 13.715 7.455 1.00 84.50 412 GLY A O 1
ATOM 3190 N N . PHE A 1 413 ? -14.784 12.667 8.258 1.00 78.56 413 PHE A N 1
ATOM 3191 C CA . PHE A 1 413 ? -14.817 13.323 9.577 1.00 78.56 413 PHE A CA 1
ATOM 3192 C C . PHE A 1 413 ? -14.620 14.856 9.526 1.00 78.56 413 PHE A C 1
ATOM 3194 O O . PHE A 1 413 ? -14.961 15.550 10.477 1.00 78.56 413 PHE A O 1
ATOM 3201 N N . GLU A 1 414 ? -14.051 15.410 8.449 1.00 67.56 414 GLU A N 1
ATOM 3202 C CA . GLU A 1 414 ? -13.840 16.864 8.284 1.00 67.56 414 GLU A CA 1
ATOM 3203 C C . GLU A 1 414 ? -14.980 17.598 7.560 1.00 67.56 414 GLU A C 1
ATOM 3205 O O . GLU A 1 414 ? -15.084 18.815 7.690 1.00 67.56 414 GLU A O 1
ATOM 3210 N N . ASN A 1 415 ? -15.869 16.889 6.858 1.00 60.03 415 ASN A N 1
ATOM 3211 C CA . ASN A 1 415 ? -16.826 17.499 5.924 1.00 60.03 415 ASN A CA 1
ATOM 3212 C C . ASN A 1 415 ? -18.213 17.751 6.538 1.00 60.03 415 ASN A C 1
ATOM 3214 O O . ASN A 1 415 ? -19.210 17.779 5.825 1.00 60.03 415 ASN A O 1
ATOM 3218 N N . ALA A 1 416 ? -18.303 17.941 7.858 1.00 51.88 416 ALA A N 1
ATOM 3219 C CA . ALA A 1 416 ? -19.588 18.114 8.546 1.00 51.88 416 ALA A CA 1
ATOM 3220 C C . ALA A 1 416 ? -20.397 19.348 8.074 1.00 51.88 416 ALA A C 1
ATOM 3222 O O . ALA A 1 416 ? -21.608 19.387 8.285 1.00 51.88 416 ALA A O 1
ATOM 3223 N N . ASP A 1 417 ? -19.747 20.321 7.421 1.00 51.12 417 ASP A N 1
ATOM 3224 C CA . ASP A 1 417 ? -20.362 21.571 6.953 1.00 51.12 417 ASP A CA 1
ATOM 3225 C C . ASP A 1 417 ? -20.692 21.603 5.441 1.00 51.12 417 ASP A C 1
ATOM 3227 O O . ASP A 1 417 ? -21.370 22.531 4.996 1.00 51.12 417 ASP A O 1
ATOM 3231 N N . GLU A 1 418 ? -20.287 20.605 4.642 1.00 47.94 418 GLU A N 1
ATOM 3232 C CA . GLU A 1 418 ? -20.573 20.559 3.198 1.00 47.94 418 GLU A CA 1
ATOM 3233 C C . GLU A 1 418 ? -21.464 19.359 2.849 1.00 47.94 418 GLU A C 1
ATOM 3235 O O . GLU A 1 418 ? -21.166 18.210 3.156 1.00 47.94 418 GLU A O 1
ATOM 3240 N N . SER A 1 419 ? -22.590 19.632 2.186 1.00 52.03 419 SER A N 1
ATOM 3241 C CA . SER A 1 419 ? -23.624 18.666 1.781 1.00 52.03 419 SER A CA 1
ATOM 3242 C C . SER A 1 419 ? -23.174 17.611 0.762 1.00 52.03 419 SER A C 1
ATOM 3244 O O . SER A 1 419 ? -23.993 16.798 0.328 1.00 52.03 419 SER A O 1
ATOM 3246 N N . ASP A 1 420 ? -21.904 17.624 0.372 1.00 57.25 420 ASP A N 1
ATOM 3247 C CA . ASP A 1 420 ? -21.364 16.778 -0.678 1.00 57.25 420 ASP A CA 1
ATOM 3248 C C . ASP A 1 420 ? -20.610 15.616 -0.024 1.00 57.25 420 ASP A C 1
ATOM 3250 O O . ASP A 1 420 ? -19.467 15.735 0.419 1.00 57.25 420 ASP A O 1
ATOM 3254 N N . ILE A 1 421 ? -21.283 14.466 0.065 1.00 62.53 421 ILE A N 1
ATOM 3255 C CA . ILE A 1 421 ? -20.657 13.206 0.468 1.00 62.53 421 ILE A CA 1
ATOM 3256 C C . ILE A 1 421 ? -19.585 12.893 -0.578 1.00 62.53 421 ILE A C 1
ATOM 3258 O O . ILE A 1 421 ? -19.896 12.465 -1.689 1.00 62.53 421 ILE A O 1
ATOM 3262 N N . ILE A 1 422 ? -18.321 13.134 -0.228 1.00 68.69 422 ILE A N 1
ATOM 3263 C CA . ILE A 1 422 ? -17.195 12.734 -1.066 1.00 68.69 422 ILE A CA 1
ATOM 3264 C C . ILE A 1 422 ? -17.122 11.211 -1.026 1.00 68.69 422 ILE A C 1
ATOM 3266 O O . ILE A 1 422 ? -16.756 10.610 -0.014 1.00 68.69 422 ILE A O 1
ATOM 3270 N N . GLU A 1 423 ? -17.512 10.590 -2.131 1.00 74.50 423 GLU A N 1
ATOM 3271 C CA . GLU A 1 423 ? -17.380 9.156 -2.324 1.00 74.50 423 GLU A CA 1
ATOM 3272 C C . GLU A 1 423 ? -15.985 8.844 -2.875 1.00 74.50 423 GLU A C 1
ATOM 3274 O O . GLU A 1 423 ? -15.466 9.555 -3.739 1.00 74.50 423 GLU A O 1
ATOM 3279 N N . TYR A 1 424 ? -15.372 7.799 -2.321 1.00 80.31 424 TYR A N 1
ATOM 3280 C CA . TYR A 1 424 ? -14.087 7.276 -2.764 1.00 80.31 424 TYR A CA 1
ATOM 3281 C C . TYR A 1 424 ? -14.268 5.818 -3.170 1.00 80.31 424 TYR A C 1
ATOM 3283 O O . TYR A 1 424 ? -14.755 4.997 -2.381 1.00 80.31 424 TYR A O 1
ATOM 3291 N N . THR A 1 425 ? -13.811 5.472 -4.368 1.00 80.44 425 THR A N 1
ATOM 3292 C CA . THR A 1 425 ? -13.657 4.083 -4.792 1.00 80.44 425 THR A CA 1
ATOM 3293 C C . THR A 1 425 ? -12.830 3.300 -3.768 1.00 80.44 425 THR A C 1
ATOM 3295 O O . THR A 1 425 ? -11.858 3.790 -3.194 1.00 80.44 425 THR A O 1
ATOM 3298 N N . ASN A 1 426 ? -13.227 2.054 -3.495 1.00 85.94 426 ASN A N 1
ATOM 3299 C CA . ASN A 1 426 ? -12.548 1.164 -2.541 1.00 85.94 426 ASN A CA 1
ATOM 3300 C C . ASN A 1 426 ? -12.459 1.688 -1.091 1.00 85.94 426 ASN A C 1
ATOM 3302 O O . ASN A 1 426 ? -11.636 1.191 -0.318 1.00 85.94 426 ASN A O 1
ATOM 3306 N N . LYS A 1 427 ? -13.317 2.639 -0.686 1.00 91.06 427 LYS A N 1
ATOM 3307 C CA . LYS A 1 427 ? -13.397 3.172 0.689 1.00 91.06 427 LYS A CA 1
ATOM 3308 C C . LYS A 1 427 ? -13.314 2.084 1.765 1.00 91.06 427 LYS A C 1
ATOM 3310 O O . LYS A 1 427 ? -12.489 2.180 2.674 1.00 91.06 427 LYS A O 1
ATOM 3315 N N . ASP A 1 428 ? -14.118 1.031 1.641 1.00 91.38 428 ASP A N 1
ATOM 3316 C CA . ASP A 1 428 ? -14.145 -0.052 2.626 1.00 91.38 428 ASP A CA 1
ATOM 3317 C C . ASP A 1 428 ? -12.835 -0.841 2.704 1.00 91.38 428 ASP A C 1
ATOM 3319 O O . ASP A 1 428 ? -12.441 -1.276 3.787 1.00 91.38 428 ASP A O 1
ATOM 3323 N N . GLU A 1 429 ? -12.143 -1.020 1.578 1.00 93.06 429 GLU A N 1
ATOM 3324 C CA . GLU A 1 429 ? -10.849 -1.701 1.539 1.00 93.06 429 GLU A CA 1
ATOM 3325 C C . GLU A 1 429 ? -9.754 -0.836 2.176 1.00 93.06 429 GLU A C 1
ATOM 3327 O O . GLU A 1 429 ? -8.959 -1.342 2.969 1.00 93.06 429 GLU A O 1
ATOM 3332 N N . ILE A 1 430 ? -9.755 0.475 1.905 1.00 95.00 430 ILE A N 1
ATOM 3333 C CA . ILE A 1 430 ? -8.812 1.425 2.510 1.00 95.00 430 ILE A CA 1
ATOM 3334 C C . ILE A 1 430 ? -8.971 1.431 4.033 1.00 95.00 430 ILE A C 1
ATOM 3336 O O . ILE A 1 430 ? -7.988 1.242 4.750 1.00 95.00 430 ILE A O 1
ATOM 3340 N N . ILE A 1 431 ? -10.204 1.590 4.532 1.00 95.44 431 ILE A N 1
ATOM 3341 C CA . ILE A 1 431 ? -10.496 1.585 5.974 1.00 95.44 431 ILE A CA 1
ATOM 3342 C C . ILE A 1 431 ? -9.993 0.288 6.612 1.00 95.44 431 ILE A C 1
ATOM 3344 O O . ILE A 1 431 ? -9.278 0.326 7.615 1.00 95.44 431 ILE A O 1
ATOM 3348 N N . LYS A 1 432 ? -10.327 -0.855 6.005 1.00 94.31 432 LYS A N 1
ATOM 3349 C CA . LYS A 1 432 ? -9.909 -2.174 6.477 1.00 94.31 432 LYS A CA 1
ATOM 3350 C C . LYS A 1 432 ? -8.390 -2.274 6.609 1.00 94.31 432 LYS A C 1
ATOM 3352 O O . LYS A 1 432 ? -7.899 -2.627 7.677 1.00 94.31 432 LYS A O 1
ATOM 3357 N N . ILE A 1 433 ? -7.633 -1.960 5.554 1.00 95.00 433 ILE A N 1
ATOM 3358 C CA . ILE A 1 433 ? -6.171 -2.125 5.578 1.00 95.00 433 ILE A CA 1
ATOM 3359 C C . ILE A 1 433 ? -5.524 -1.141 6.561 1.00 95.00 433 ILE A C 1
ATOM 3361 O O . ILE A 1 433 ? -4.600 -1.525 7.279 1.00 95.00 433 ILE A O 1
ATOM 3365 N N . ILE A 1 434 ? -6.020 0.100 6.653 1.00 97.00 434 ILE A N 1
ATOM 3366 C CA . ILE A 1 434 ? -5.513 1.075 7.627 1.00 97.00 434 ILE A CA 1
ATOM 3367 C C . ILE A 1 434 ? -5.701 0.558 9.058 1.00 97.00 434 ILE A C 1
ATOM 3369 O O . ILE A 1 434 ? -4.740 0.537 9.827 1.00 97.00 434 ILE A O 1
ATOM 3373 N N . LEU A 1 435 ? -6.905 0.104 9.418 1.00 95.75 435 LEU A N 1
ATOM 3374 C CA . LEU A 1 435 ? -7.172 -0.427 10.759 1.00 95.75 435 LEU A CA 1
ATOM 3375 C C . LEU A 1 435 ? -6.316 -1.664 11.053 1.00 95.75 435 LEU A C 1
ATOM 3377 O O . LEU A 1 435 ? -5.778 -1.792 12.155 1.00 95.75 435 LEU A O 1
ATOM 3381 N N . GLN A 1 436 ? -6.133 -2.543 10.063 1.00 93.56 436 GLN A N 1
ATOM 3382 C CA . GLN A 1 436 ? -5.244 -3.702 10.166 1.00 93.56 436 GLN A CA 1
ATOM 3383 C C . GLN A 1 436 ? -3.801 -3.291 10.448 1.00 93.56 436 GLN A C 1
ATOM 3385 O O . GLN A 1 436 ? -3.221 -3.799 11.401 1.00 93.56 436 GLN A O 1
ATOM 3390 N N . LEU A 1 437 ? -3.249 -2.339 9.693 1.00 94.00 437 LEU A N 1
ATOM 3391 C CA . LEU A 1 437 ? -1.898 -1.811 9.903 1.00 94.00 437 LEU A CA 1
ATOM 3392 C C . LEU A 1 437 ? -1.729 -1.154 11.278 1.00 94.00 437 LEU A C 1
ATOM 3394 O O . LEU A 1 437 ? -0.721 -1.382 11.946 1.00 94.00 437 LEU A O 1
ATOM 3398 N N . LEU A 1 438 ? -2.708 -0.364 11.725 1.00 95.25 438 LEU A N 1
ATOM 3399 C CA . LEU A 1 438 ? -2.660 0.292 13.033 1.00 95.25 438 LEU A CA 1
ATOM 3400 C C . LEU A 1 438 ? -2.652 -0.723 14.185 1.00 95.25 438 LEU A C 1
ATOM 3402 O O . LEU A 1 438 ? -1.840 -0.597 15.104 1.00 95.25 438 LEU A O 1
ATOM 3406 N N . MET A 1 439 ? -3.503 -1.750 14.119 1.00 91.94 439 MET A N 1
ATOM 3407 C CA . MET A 1 439 ? -3.505 -2.862 15.080 1.00 91.94 439 MET A CA 1
ATOM 3408 C C . MET A 1 439 ? -2.151 -3.562 15.132 1.00 91.94 439 MET A C 1
ATOM 3410 O O . MET A 1 439 ? -1.528 -3.685 16.192 1.00 91.94 439 MET A O 1
ATOM 3414 N N . SER A 1 440 ? -1.675 -3.926 13.950 1.00 90.75 440 SER A N 1
ATOM 3415 C CA . SER A 1 440 ? -0.396 -4.561 13.701 1.00 90.75 440 SER A CA 1
ATOM 3416 C C . SER A 1 440 ? 0.778 -3.777 14.317 1.00 90.75 440 SER A C 1
ATOM 3418 O O . SER A 1 440 ? 1.594 -4.346 15.047 1.00 90.75 440 SER A O 1
ATOM 3420 N N . PHE A 1 441 ? 0.841 -2.453 14.133 1.00 91.75 441 PHE A N 1
ATOM 3421 C CA . PHE A 1 441 ? 1.894 -1.619 14.730 1.00 91.75 441 PHE A CA 1
ATOM 3422 C C . PHE A 1 441 ? 1.781 -1.467 16.256 1.00 91.75 441 PHE A C 1
ATOM 3424 O O . PHE A 1 441 ? 2.806 -1.291 16.926 1.00 91.75 441 PHE A O 1
ATOM 3431 N N . ILE A 1 442 ? 0.575 -1.572 16.831 1.00 91.31 442 ILE A N 1
ATOM 3432 C CA . ILE A 1 442 ? 0.388 -1.648 18.291 1.00 91.31 442 ILE A CA 1
ATOM 3433 C C . ILE A 1 442 ? 0.924 -2.974 18.856 1.00 91.31 442 ILE A C 1
ATOM 3435 O O . ILE A 1 442 ? 1.346 -3.016 20.014 1.00 91.31 442 ILE A O 1
ATOM 3439 N N . GLY A 1 443 ? 0.984 -4.026 18.037 1.00 87.25 443 GLY A N 1
ATOM 3440 C CA . GLY A 1 443 ? 1.457 -5.360 18.417 1.00 87.25 443 GLY A CA 1
ATOM 3441 C C . GLY A 1 443 ? 0.335 -6.361 18.687 1.00 87.25 443 GLY A C 1
ATOM 3442 O O . GLY A 1 443 ? 0.576 -7.368 19.361 1.00 87.25 443 GLY A O 1
ATOM 3443 N N . SER A 1 444 ? -0.863 -6.069 18.176 1.00 83.88 444 SER A N 1
ATOM 3444 C CA . SER A 1 444 ? -2.027 -6.954 18.144 1.00 83.88 444 SER A CA 1
ATOM 3445 C C . SER A 1 444 ? -2.373 -7.271 16.690 1.00 83.88 444 SER A C 1
ATOM 3447 O O . SER A 1 444 ? -2.115 -6.457 15.814 1.00 83.88 444 SER A O 1
ATOM 3449 N N . ASP A 1 445 ? -2.984 -8.419 16.421 1.00 76.50 445 ASP A N 1
ATOM 3450 C CA . ASP A 1 445 ? -3.407 -8.787 15.071 1.00 76.50 445 ASP A CA 1
ATOM 3451 C C . ASP A 1 445 ? -4.856 -9.276 15.109 1.00 76.50 445 ASP A C 1
ATOM 3453 O O . ASP A 1 445 ? -5.238 -10.063 15.976 1.00 76.50 445 ASP A O 1
ATOM 3457 N N . PHE A 1 446 ? -5.663 -8.857 14.132 1.00 65.06 446 PHE A N 1
ATOM 3458 C CA . PHE A 1 446 ? -7.023 -9.381 13.947 1.00 65.06 446 PHE A CA 1
ATOM 3459 C C . PHE A 1 446 ? -7.038 -10.866 13.553 1.00 65.06 446 PHE A C 1
ATOM 3461 O O . PHE A 1 446 ? -8.050 -11.548 13.702 1.00 65.06 446 PHE A O 1
ATOM 3468 N N . SER A 1 447 ? -5.923 -11.364 13.007 1.00 61.09 447 SER A N 1
ATOM 3469 C CA . SER A 1 447 ? -5.774 -12.722 12.494 1.00 61.09 447 SER A CA 1
ATOM 3470 C C . SER A 1 447 ? -4.715 -13.474 13.288 1.00 61.09 447 SER A C 1
ATOM 3472 O O . SER A 1 447 ? -3.532 -13.156 13.224 1.00 61.09 447 SER A O 1
ATOM 3474 N N . SER A 1 448 ? -5.120 -14.552 13.958 1.00 53.03 448 SER A N 1
ATOM 3475 C CA . SER A 1 448 ? -4.225 -15.465 14.684 1.00 53.03 448 SER A CA 1
ATOM 3476 C C . SER A 1 448 ? -3.243 -16.241 13.790 1.00 53.03 448 SER A C 1
ATOM 3478 O O . SER A 1 448 ? -2.477 -17.063 14.292 1.00 53.03 448 SER A O 1
ATOM 3480 N N . HIS A 1 449 ? -3.307 -16.064 12.466 1.00 49.41 449 HIS A N 1
ATOM 3481 C CA . HIS A 1 449 ? -2.590 -16.886 11.487 1.00 49.41 449 HIS A CA 1
ATOM 3482 C C . HIS A 1 449 ? -1.387 -16.199 10.835 1.00 49.41 449 HIS A C 1
ATOM 3484 O O . HIS A 1 449 ? -0.639 -16.868 10.121 1.00 49.41 449 HIS A O 1
ATOM 3490 N N . LEU A 1 450 ? -1.190 -14.898 11.056 1.00 56.34 450 LEU A N 1
ATOM 3491 C CA . LEU A 1 450 ? -0.032 -14.182 10.528 1.00 56.34 450 LEU A CA 1
ATOM 3492 C C . LEU A 1 450 ? 1.105 -14.161 11.546 1.00 56.34 450 LEU A C 1
ATOM 3494 O O . LEU A 1 450 ? 0.899 -14.186 12.759 1.00 56.34 450 LEU A O 1
ATOM 3498 N N . THR A 1 451 ? 2.334 -14.173 11.035 1.00 59.41 451 THR A N 1
ATOM 3499 C CA . THR A 1 451 ? 3.524 -13.988 11.861 1.00 59.41 451 THR A CA 1
ATOM 3500 C C . THR A 1 451 ? 3.485 -12.591 12.455 1.00 59.41 451 THR A C 1
ATOM 3502 O O . THR A 1 451 ? 3.403 -11.615 11.713 1.00 59.41 451 THR A O 1
ATOM 3505 N N . LYS A 1 452 ? 3.555 -12.518 13.788 1.00 66.81 452 LYS A N 1
ATOM 3506 C CA . LYS A 1 452 ? 3.623 -11.261 14.532 1.00 66.81 452 LYS A CA 1
ATOM 3507 C C . LYS A 1 452 ? 4.690 -10.356 13.915 1.00 66.81 452 LYS A C 1
ATOM 3509 O O . LYS A 1 452 ? 5.803 -10.817 13.649 1.00 66.81 452 LYS A O 1
ATOM 3514 N N . ILE A 1 453 ? 4.345 -9.091 13.697 1.00 73.56 453 ILE A N 1
ATOM 3515 C CA . ILE A 1 453 ? 5.249 -8.106 13.099 1.00 73.56 453 ILE A CA 1
ATOM 3516 C C . ILE A 1 453 ? 6.560 -8.029 13.877 1.00 73.56 453 ILE A C 1
ATOM 3518 O O . ILE A 1 453 ? 6.580 -8.076 15.109 1.00 73.56 453 ILE A O 1
ATOM 3522 N N . SER A 1 454 ? 7.664 -7.895 13.137 1.00 67.25 454 SER A N 1
ATOM 3523 C CA . SER A 1 454 ? 9.019 -7.901 13.693 1.00 67.25 454 SER A CA 1
ATOM 3524 C C . SER A 1 454 ? 9.266 -6.751 14.676 1.00 67.25 454 SER A C 1
ATOM 3526 O O . SER A 1 454 ? 10.063 -6.897 15.599 1.00 67.25 454 SER A O 1
ATOM 3528 N N . HIS A 1 455 ? 8.587 -5.614 14.487 1.00 78.31 455 HIS A N 1
ATOM 3529 C CA . HIS A 1 455 ? 8.713 -4.421 15.322 1.00 78.31 455 HIS A CA 1
ATOM 3530 C C . HIS A 1 455 ? 7.348 -3.769 15.585 1.00 78.31 455 HIS A C 1
ATOM 3532 O O . HIS A 1 455 ? 6.766 -3.146 14.700 1.00 78.31 455 HIS A O 1
ATOM 3538 N N . SER A 1 456 ? 6.850 -3.896 16.815 1.00 85.75 456 SER A N 1
ATOM 3539 C CA . SER A 1 456 ? 5.618 -3.251 17.291 1.00 85.75 456 SER A CA 1
ATOM 3540 C C . SER A 1 456 ? 5.922 -2.319 18.460 1.00 85.75 456 SER A C 1
ATOM 3542 O O . SER A 1 456 ? 6.657 -2.703 19.374 1.00 85.75 456 SER A O 1
ATOM 3544 N N . ASN A 1 457 ? 5.332 -1.124 18.477 1.00 90.69 457 ASN A N 1
ATOM 3545 C CA . ASN A 1 457 ? 5.543 -0.152 19.548 1.00 90.69 457 ASN A CA 1
ATOM 3546 C C . ASN A 1 457 ? 4.266 0.647 19.824 1.00 90.69 457 ASN A C 1
ATOM 3548 O O . ASN A 1 457 ? 4.034 1.711 19.247 1.00 90.69 457 ASN A O 1
ATOM 3552 N N . SER A 1 458 ? 3.460 0.149 20.762 1.00 93.06 458 SER A N 1
ATOM 3553 C CA . SER A 1 458 ? 2.190 0.768 21.143 1.00 93.06 458 SER A CA 1
ATOM 3554 C C . SER A 1 458 ? 2.339 2.233 21.562 1.00 93.06 458 SER A C 1
ATOM 3556 O O . SER A 1 458 ? 1.544 3.069 21.143 1.00 93.06 458 SER A O 1
ATOM 3558 N N . LYS A 1 459 ? 3.396 2.593 22.305 1.00 94.06 459 LYS A N 1
ATOM 3559 C CA . LYS A 1 459 ? 3.635 3.985 22.722 1.00 94.06 459 LYS A CA 1
ATOM 3560 C C . LYS A 1 459 ? 3.823 4.917 21.523 1.00 94.06 459 LYS A C 1
ATOM 3562 O O . LYS A 1 459 ? 3.318 6.036 21.552 1.00 94.06 459 LYS A O 1
ATOM 3567 N N . VAL A 1 460 ? 4.544 4.479 20.492 1.00 94.31 460 VAL A N 1
ATOM 3568 C CA . VAL A 1 460 ? 4.770 5.271 19.271 1.00 94.31 460 VAL A CA 1
ATOM 3569 C C . VAL A 1 460 ? 3.473 5.444 18.491 1.00 94.31 460 VAL A C 1
ATOM 3571 O O . VAL A 1 460 ? 3.157 6.566 18.107 1.00 94.31 460 VAL A O 1
ATOM 3574 N N . VAL A 1 461 ? 2.683 4.379 18.336 1.00 95.69 461 VAL A N 1
ATOM 3575 C CA . VAL A 1 461 ? 1.390 4.460 17.640 1.00 95.69 461 VAL A CA 1
ATOM 3576 C C . VAL A 1 461 ? 0.435 5.416 18.356 1.00 95.69 461 VAL A C 1
ATOM 3578 O O . VAL A 1 461 ? -0.124 6.312 17.727 1.00 95.69 461 VAL A O 1
ATOM 3581 N N . LEU A 1 462 ? 0.303 5.297 19.681 1.00 95.94 462 LEU A N 1
ATOM 3582 C CA . LEU A 1 462 ? -0.555 6.186 20.469 1.00 95.94 462 LEU A CA 1
ATOM 3583 C C . LEU A 1 462 ? -0.111 7.653 20.371 1.00 95.94 462 LEU A C 1
ATOM 3585 O O . LEU A 1 462 ? -0.950 8.545 20.247 1.00 95.94 462 LEU A O 1
ATOM 3589 N N . LYS A 1 463 ? 1.203 7.916 20.377 1.00 94.94 463 LYS A N 1
ATOM 3590 C CA . LYS A 1 463 ? 1.735 9.264 20.138 1.00 94.94 463 LYS A CA 1
ATOM 3591 C C . LYS A 1 463 ? 1.387 9.767 18.738 1.00 94.94 463 LYS A C 1
ATOM 3593 O O . LYS A 1 463 ? 0.903 10.886 18.632 1.00 94.94 463 LYS A O 1
ATOM 3598 N N . GLY A 1 464 ? 1.577 8.955 17.696 1.00 95.12 464 GLY A N 1
ATOM 3599 C CA . GLY A 1 464 ? 1.246 9.316 16.314 1.00 95.12 464 GLY A CA 1
ATOM 3600 C C . GLY A 1 464 ? -0.228 9.697 16.140 1.00 95.12 464 GLY A C 1
ATOM 3601 O O . GLY A 1 464 ? -0.529 10.742 15.564 1.00 95.12 464 GLY A O 1
ATOM 3602 N N . ILE A 1 465 ? -1.144 8.919 16.733 1.00 96.38 465 ILE A N 1
ATOM 3603 C CA . ILE A 1 465 ? -2.588 9.216 16.741 1.00 96.38 465 ILE A CA 1
ATOM 3604 C C . ILE A 1 465 ? -2.861 10.583 17.381 1.00 96.38 465 ILE A C 1
ATOM 3606 O O . ILE A 1 465 ? -3.595 11.402 16.825 1.00 96.38 465 ILE A O 1
ATOM 3610 N N . LEU A 1 466 ? -2.251 10.862 18.537 1.00 95.56 466 LEU A N 1
ATOM 3611 C CA . LEU A 1 466 ? -2.463 12.126 19.242 1.00 95.56 466 LEU A CA 1
ATOM 3612 C C . LEU A 1 466 ? -1.807 13.322 18.546 1.00 95.56 466 LEU A C 1
ATOM 3614 O O . LEU A 1 466 ? -2.404 14.398 18.527 1.00 95.56 466 LEU A O 1
ATOM 3618 N N . ILE A 1 467 ? -0.638 13.144 17.932 1.00 94.19 467 ILE A N 1
ATOM 3619 C CA . ILE A 1 467 ? 0.008 14.181 17.116 1.00 94.19 467 ILE A CA 1
ATOM 3620 C C . ILE A 1 467 ? -0.916 14.566 15.957 1.00 94.19 467 ILE A C 1
ATOM 3622 O O . ILE A 1 467 ? -1.188 15.750 15.756 1.00 94.19 467 ILE A O 1
ATOM 3626 N N . HIS A 1 468 ? -1.472 13.575 15.256 1.00 93.62 468 HIS A N 1
ATOM 3627 C CA . HIS A 1 468 ? -2.446 13.813 14.194 1.00 93.62 468 HIS A CA 1
ATOM 3628 C C . HIS A 1 468 ? -3.717 14.517 14.706 1.00 93.62 468 HIS A C 1
ATOM 3630 O O . HIS A 1 468 ? -4.208 15.449 14.070 1.00 93.62 468 HIS A O 1
ATOM 3636 N N . SER A 1 469 ? -4.229 14.124 15.879 1.00 91.25 469 SER A N 1
ATOM 3637 C CA . SER A 1 469 ? -5.442 14.712 16.470 1.00 91.25 469 SER A CA 1
ATOM 3638 C C . SER A 1 469 ? -5.330 16.211 16.794 1.00 91.25 469 SER A C 1
ATOM 3640 O O . SER A 1 469 ? -6.353 16.874 16.956 1.00 91.25 469 SER A O 1
ATOM 3642 N N . LYS A 1 470 ? -4.104 16.745 16.933 1.00 89.56 470 LYS A N 1
ATOM 3643 C CA . LYS A 1 470 ? -3.802 18.125 17.371 1.00 89.56 470 LYS A CA 1
ATOM 3644 C C . LYS A 1 470 ? -4.413 18.526 18.727 1.00 89.56 470 LYS A C 1
ATOM 3646 O O . LYS A 1 470 ? -4.487 19.709 19.047 1.00 89.56 470 LYS A O 1
ATOM 3651 N N . THR A 1 471 ? -4.832 17.560 19.545 1.00 82.25 471 THR A N 1
ATOM 3652 C CA . THR A 1 471 ? -5.465 17.795 20.857 1.00 82.25 471 THR A CA 1
ATOM 3653 C C . THR A 1 471 ? -4.513 18.312 21.941 1.00 82.25 471 THR A C 1
ATOM 3655 O O . THR A 1 471 ? -4.966 18.866 22.943 1.00 82.25 471 THR A O 1
ATOM 3658 N N . ALA A 1 472 ? -3.203 18.126 21.774 1.00 85.81 472 ALA A N 1
ATOM 3659 C CA . ALA A 1 472 ? -2.170 18.552 22.714 1.00 85.81 472 ALA A CA 1
ATOM 3660 C C . ALA A 1 472 ? -0.876 18.915 21.971 1.00 85.81 472 ALA A C 1
ATOM 3662 O O . ALA A 1 472 ? -0.643 18.468 20.848 1.00 85.81 472 ALA A O 1
ATOM 3663 N N . ASP A 1 473 ? -0.026 19.717 22.606 1.00 88.75 473 ASP A N 1
ATOM 3664 C CA . ASP A 1 473 ? 1.298 20.048 22.092 1.00 88.75 473 ASP A CA 1
ATOM 3665 C C . ASP A 1 473 ? 2.254 18.845 22.167 1.00 88.75 473 ASP A C 1
ATOM 3667 O O . ASP A 1 473 ? 2.134 17.970 23.032 1.00 88.75 473 ASP A O 1
ATOM 3671 N N . LEU A 1 474 ? 3.233 18.820 21.257 1.00 90.12 474 LEU A N 1
ATOM 3672 C CA . LEU A 1 474 ? 4.184 17.715 21.118 1.00 90.12 474 LEU A CA 1
ATOM 3673 C C . LEU A 1 474 ? 4.952 17.442 22.423 1.00 90.12 474 LEU A C 1
ATOM 3675 O O . LEU A 1 474 ? 5.106 16.285 22.809 1.00 90.12 474 LEU A O 1
ATOM 3679 N N . ALA A 1 475 ? 5.365 18.495 23.137 1.00 89.94 475 ALA A N 1
ATOM 3680 C CA . ALA A 1 475 ? 6.104 18.366 24.393 1.00 89.94 475 ALA A CA 1
ATOM 3681 C C . ALA A 1 475 ? 5.255 17.696 25.487 1.00 89.94 475 ALA A C 1
ATOM 3683 O O . ALA A 1 475 ? 5.737 16.804 26.190 1.00 89.94 475 ALA A O 1
ATOM 3684 N N . THR A 1 476 ? 3.972 18.057 25.589 1.00 90.81 476 THR A N 1
ATOM 3685 C CA . THR A 1 476 ? 3.039 17.362 26.482 1.00 90.81 476 THR A CA 1
ATOM 3686 C C . THR A 1 476 ? 2.906 15.893 26.094 1.00 90.81 476 THR A C 1
ATOM 3688 O O . THR A 1 476 ? 3.109 15.036 26.953 1.00 90.81 476 THR A O 1
ATOM 3691 N N . ILE A 1 477 ? 2.637 15.581 24.820 1.00 90.62 477 ILE A N 1
ATOM 3692 C CA . ILE A 1 477 ? 2.469 14.197 24.330 1.00 90.62 477 ILE A CA 1
ATOM 3693 C C . ILE A 1 477 ? 3.707 13.343 24.633 1.00 90.62 477 ILE A C 1
ATOM 3695 O O . ILE A 1 477 ? 3.590 12.174 25.011 1.00 90.62 477 ILE A O 1
ATOM 3699 N N . GLU A 1 478 ? 4.904 13.913 24.511 1.00 90.19 478 GLU A N 1
ATOM 3700 C CA . GLU A 1 478 ? 6.142 13.185 24.760 1.00 90.19 478 GLU A CA 1
ATOM 3701 C C . GLU A 1 478 ? 6.309 12.726 26.209 1.00 90.19 478 GLU A C 1
ATOM 3703 O O . GLU A 1 478 ? 6.853 11.635 26.432 1.00 90.19 478 GLU A O 1
ATOM 3708 N N . SER A 1 479 ? 5.802 13.523 27.151 1.00 91.50 479 SER A N 1
ATOM 3709 C CA . SER A 1 479 ? 5.918 13.306 28.595 1.00 91.50 479 SER A CA 1
ATOM 3710 C C . SER A 1 479 ? 4.883 12.335 29.184 1.00 91.50 479 SER A C 1
ATOM 3712 O O . SER A 1 479 ? 5.070 11.853 30.303 1.00 91.50 479 SER A O 1
ATOM 3714 N N . LEU A 1 480 ? 3.804 12.026 28.455 1.00 91.62 480 LEU A N 1
ATOM 3715 C CA . LEU A 1 480 ? 2.702 11.205 28.965 1.00 91.62 480 LEU A CA 1
ATOM 3716 C C . LEU A 1 480 ? 3.076 9.719 29.112 1.00 91.62 480 LEU A C 1
ATOM 3718 O O . LEU A 1 480 ? 3.873 9.155 28.349 1.00 91.62 480 LEU A O 1
ATOM 3722 N N . SER A 1 481 ? 2.452 9.074 30.102 1.00 92.19 481 SER A N 1
ATOM 3723 C CA . SER A 1 481 ? 2.509 7.622 30.285 1.00 92.19 481 SER A CA 1
ATOM 3724 C C . SER A 1 481 ? 1.649 6.899 29.240 1.00 92.19 481 SER A C 1
ATOM 3726 O O . SER A 1 481 ? 0.773 7.503 28.619 1.00 92.19 481 SER A O 1
ATOM 3728 N N . VAL A 1 482 ? 1.900 5.603 29.028 1.00 91.44 482 VAL A N 1
ATOM 3729 C CA . VAL A 1 482 ? 1.180 4.805 28.016 1.00 91.44 482 VAL A CA 1
ATOM 3730 C C . VAL A 1 482 ? -0.314 4.735 28.330 1.00 91.44 482 VAL A C 1
ATOM 3732 O O . VAL A 1 482 ? -1.129 4.830 27.421 1.00 91.44 482 VAL A O 1
ATOM 3735 N N . GLU A 1 483 ? -0.673 4.667 29.608 1.00 91.88 483 GLU A N 1
ATOM 3736 C CA . GLU A 1 483 ? -2.056 4.595 30.074 1.00 91.88 483 GLU A CA 1
ATOM 3737 C C . GLU A 1 483 ? -2.825 5.877 29.736 1.00 91.88 483 GLU A C 1
ATOM 3739 O O . GLU A 1 483 ? -3.934 5.822 29.209 1.00 91.88 483 GLU A O 1
ATOM 3744 N N . VAL A 1 484 ? -2.217 7.046 29.968 1.00 91.25 484 VAL A N 1
ATOM 3745 C CA . VAL A 1 484 ? -2.843 8.338 29.641 1.00 91.25 484 VAL A CA 1
ATOM 3746 C C . VAL A 1 484 ? -2.910 8.551 28.129 1.00 91.25 484 VAL A C 1
ATOM 3748 O O . VAL A 1 484 ? -3.907 9.072 27.628 1.00 91.25 484 VAL A O 1
ATOM 3751 N N . LEU A 1 485 ? -1.871 8.139 27.394 1.00 94.25 485 LEU A N 1
ATOM 3752 C CA . LEU A 1 485 ? -1.871 8.166 25.930 1.00 94.25 485 LEU A CA 1
ATOM 3753 C C . LEU A 1 485 ? -3.000 7.296 25.362 1.00 94.25 485 LEU A C 1
ATOM 3755 O O . LEU A 1 485 ? -3.692 7.735 24.449 1.00 94.25 485 LEU A O 1
ATOM 3759 N N . ALA A 1 486 ? -3.211 6.103 25.923 1.00 94.50 486 ALA A N 1
ATOM 3760 C CA . ALA A 1 486 ? -4.249 5.172 25.497 1.00 94.50 486 ALA A CA 1
ATOM 3761 C C . ALA A 1 486 ? -5.657 5.748 25.688 1.00 94.50 486 ALA A C 1
ATOM 3763 O O . ALA A 1 486 ? -6.431 5.756 24.737 1.00 94.50 486 ALA A O 1
ATOM 3764 N N . ILE A 1 487 ? -5.967 6.305 26.865 1.00 94.12 487 ILE A N 1
ATOM 3765 C CA . ILE A 1 487 ? -7.276 6.932 27.120 1.00 94.12 487 ILE A CA 1
ATOM 3766 C C . ILE A 1 487 ? -7.523 8.115 26.176 1.00 94.12 487 ILE A C 1
ATOM 3768 O O . ILE A 1 487 ? -8.578 8.202 25.560 1.00 94.12 487 ILE A O 1
ATOM 3772 N N . ARG A 1 488 ? -6.536 8.999 25.982 1.00 94.56 488 ARG A N 1
ATOM 3773 C CA . ARG A 1 488 ? -6.709 10.142 25.069 1.00 94.56 488 ARG A CA 1
ATOM 3774 C C . ARG A 1 488 ? -6.859 9.716 23.610 1.00 94.56 488 ARG A C 1
ATOM 3776 O O . ARG A 1 488 ? -7.636 10.321 22.876 1.00 94.56 488 ARG A O 1
ATOM 3783 N N . ALA A 1 489 ? -6.103 8.707 23.175 1.00 95.38 489 ALA A N 1
ATOM 3784 C CA . ALA A 1 489 ? -6.222 8.170 21.823 1.00 95.38 489 ALA A CA 1
ATOM 3785 C C . ALA A 1 489 ? -7.590 7.505 21.620 1.00 95.38 489 ALA A C 1
ATOM 3787 O O . ALA A 1 489 ? -8.202 7.695 20.571 1.00 95.38 489 ALA A O 1
ATOM 3788 N N . PHE A 1 490 ? -8.087 6.793 22.638 1.00 96.31 490 PHE A N 1
ATOM 3789 C CA . PHE A 1 490 ? -9.439 6.247 22.664 1.00 96.31 490 PHE A CA 1
ATOM 3790 C C . PHE A 1 490 ? -10.486 7.355 22.514 1.00 96.31 490 PHE A C 1
ATOM 3792 O O . PHE A 1 490 ? -11.296 7.275 21.602 1.00 96.31 490 PHE A O 1
ATOM 3799 N N . ASP A 1 491 ? -10.440 8.411 23.331 1.00 95.06 491 ASP A N 1
ATOM 3800 C CA . ASP A 1 491 ? -11.432 9.499 23.295 1.00 95.06 491 ASP A CA 1
ATOM 3801 C C . ASP A 1 491 ? -11.494 10.201 21.928 1.00 95.06 491 ASP A C 1
ATOM 3803 O O . ASP A 1 491 ? -12.562 10.616 21.472 1.00 95.06 491 ASP A O 1
ATOM 3807 N N . TYR A 1 492 ? -10.345 10.333 21.261 1.00 95.31 492 TYR A N 1
ATOM 3808 C CA . TYR A 1 492 ? -10.270 10.878 19.909 1.00 95.31 492 TYR A CA 1
ATOM 3809 C C . TYR A 1 492 ? -10.891 9.930 18.874 1.00 95.31 492 TYR A C 1
ATOM 3811 O O . TYR A 1 492 ? -11.764 10.334 18.110 1.00 95.31 492 TYR A O 1
ATOM 3819 N N . LEU A 1 493 ? -10.468 8.664 18.861 1.00 95.94 493 LEU A N 1
ATOM 3820 C CA . LEU A 1 493 ? -10.914 7.674 17.878 1.00 95.94 493 LEU A CA 1
ATOM 3821 C C . LEU A 1 493 ? -12.358 7.216 18.094 1.00 95.94 493 LEU A C 1
ATOM 3823 O O . LEU A 1 493 ? -13.024 6.826 17.141 1.00 95.94 493 LEU A O 1
ATOM 3827 N N . PHE A 1 494 ? -12.862 7.263 19.325 1.00 95.81 494 PHE A N 1
ATOM 3828 C CA . PHE A 1 494 ? -14.227 6.862 19.653 1.00 95.81 494 PHE A CA 1
ATOM 3829 C C . PHE A 1 494 ? -15.258 7.696 18.881 1.00 95.81 494 PHE A C 1
ATOM 3831 O O . PHE A 1 494 ? -16.278 7.165 18.451 1.00 95.81 494 PHE A O 1
ATOM 3838 N N . GLN A 1 495 ? -14.949 8.965 18.598 1.00 94.62 495 GLN A N 1
ATOM 3839 C CA . GLN A 1 495 ? -15.788 9.848 17.779 1.00 94.62 495 GLN A CA 1
ATOM 3840 C C . GLN A 1 495 ? -15.976 9.322 16.349 1.00 94.62 495 GLN A C 1
ATOM 3842 O O . GLN A 1 495 ? -16.959 9.652 15.696 1.00 94.62 495 GLN A O 1
ATOM 3847 N N . PHE A 1 496 ? -15.065 8.478 15.850 1.00 94.62 496 PHE A N 1
ATOM 3848 C CA . PHE A 1 496 ? -15.186 7.915 14.506 1.00 94.62 496 PHE A CA 1
ATOM 3849 C C . PHE A 1 496 ? -16.321 6.895 14.423 1.00 94.62 496 PHE A C 1
ATOM 3851 O O . PHE A 1 496 ? -16.834 6.678 13.335 1.00 94.62 496 PHE A O 1
ATOM 3858 N N . THR A 1 497 ? -16.754 6.305 15.543 1.00 94.19 497 THR A N 1
ATOM 3859 C CA . THR A 1 497 ? -17.845 5.314 15.552 1.00 94.19 497 THR A CA 1
ATOM 3860 C C . THR A 1 497 ? -19.162 5.867 15.001 1.00 94.19 497 THR A C 1
ATOM 3862 O O . THR A 1 497 ? -19.933 5.117 14.417 1.00 94.19 497 THR A O 1
ATOM 3865 N N . GLU A 1 498 ? -19.386 7.180 15.084 1.00 92.00 498 GLU A N 1
ATOM 3866 C CA . GLU A 1 498 ? -20.578 7.837 14.531 1.00 92.00 498 GLU A CA 1
ATOM 3867 C C . GLU A 1 498 ? -20.613 7.841 12.990 1.00 92.00 498 GLU A C 1
ATOM 3869 O O . GLU A 1 498 ? -21.680 7.990 12.400 1.00 92.00 498 GLU A O 1
ATOM 3874 N N . TYR A 1 499 ? -19.463 7.644 12.336 1.00 90.88 499 TYR A N 1
ATOM 3875 C CA . TYR A 1 499 ? -19.300 7.694 10.876 1.00 90.88 499 TYR A CA 1
ATOM 3876 C C . TYR A 1 499 ? -19.311 6.308 10.216 1.00 90.88 499 TYR A C 1
ATOM 3878 O O . TYR A 1 499 ? -19.120 6.196 9.004 1.00 90.88 499 TYR A O 1
ATOM 3886 N N . PHE A 1 500 ? -19.490 5.243 11.000 1.00 90.62 500 PHE A N 1
ATOM 3887 C CA . PHE A 1 500 ? -19.489 3.872 10.506 1.00 90.62 500 PHE A CA 1
ATOM 3888 C C . PHE A 1 500 ? -20.900 3.289 10.489 1.00 90.62 500 PHE A C 1
ATOM 3890 O O . PHE A 1 500 ? -21.645 3.355 11.465 1.00 90.62 500 PHE A O 1
ATOM 3897 N N . GLU A 1 501 ? -21.236 2.633 9.382 1.00 89.81 501 GLU A N 1
ATOM 3898 C CA . GLU A 1 501 ? -22.374 1.721 9.335 1.00 89.81 501 GLU A CA 1
ATOM 3899 C C . GLU A 1 501 ? -22.032 0.412 10.057 1.00 89.81 501 GLU A C 1
ATOM 3901 O O . GLU A 1 501 ? -20.865 0.034 10.156 1.00 89.81 501 GLU A O 1
ATOM 3906 N N . ALA A 1 502 ? -23.040 -0.317 10.545 1.00 90.75 502 ALA A N 1
ATOM 3907 C CA . ALA A 1 502 ? -22.847 -1.579 11.262 1.00 90.75 502 ALA A CA 1
ATOM 3908 C C . ALA A 1 502 ? -22.400 -2.724 10.326 1.00 90.75 502 ALA A C 1
ATOM 3910 O O . ALA A 1 502 ? -23.178 -3.611 9.963 1.00 90.75 502 ALA A O 1
ATOM 3911 N N . ASN A 1 503 ? -21.127 -2.694 9.941 1.00 92.38 503 ASN A N 1
ATOM 3912 C CA . ASN A 1 503 ? -20.458 -3.639 9.053 1.00 92.38 503 ASN A CA 1
ATOM 3913 C C . ASN A 1 503 ? -19.109 -4.101 9.648 1.00 92.38 503 ASN A C 1
ATOM 3915 O O . ASN A 1 503 ? -18.685 -3.642 10.711 1.00 92.38 503 ASN A O 1
ATOM 3919 N N . SER A 1 504 ? -18.395 -4.993 8.956 1.00 92.75 504 SER A N 1
ATOM 3920 C CA . SER A 1 504 ? -17.112 -5.545 9.425 1.00 92.75 504 SER A CA 1
ATOM 3921 C C . SER A 1 504 ? -16.002 -4.505 9.642 1.00 92.75 504 SER A C 1
ATOM 3923 O O . SER A 1 504 ? -15.074 -4.747 10.415 1.00 92.75 504 SER A O 1
ATOM 3925 N N . ASN A 1 505 ? -16.061 -3.342 8.985 1.00 93.56 505 ASN A N 1
ATOM 3926 C CA . ASN A 1 505 ? -15.094 -2.263 9.206 1.00 93.56 505 ASN A CA 1
ATOM 3927 C C . ASN A 1 505 ? -15.345 -1.564 10.547 1.00 93.56 505 ASN A C 1
ATOM 3929 O O . ASN A 1 505 ? -14.396 -1.260 11.270 1.00 93.56 505 ASN A O 1
ATOM 3933 N N . ALA A 1 506 ? -16.613 -1.398 10.930 1.00 93.75 506 ALA A N 1
ATOM 3934 C CA . ALA A 1 506 ? -16.979 -0.880 12.243 1.00 93.75 506 ALA A CA 1
ATOM 3935 C C . ALA A 1 506 ? -16.498 -1.805 13.365 1.00 93.75 506 ALA A C 1
ATOM 3937 O O . ALA A 1 506 ? -15.969 -1.341 14.372 1.00 93.75 506 ALA A O 1
ATOM 3938 N N . ILE A 1 507 ? -16.605 -3.121 13.170 1.00 94.50 507 ILE A N 1
ATOM 3939 C CA . ILE A 1 507 ? -16.118 -4.109 14.143 1.00 94.50 507 ILE A CA 1
ATOM 3940 C C . ILE A 1 507 ? -14.602 -4.026 14.314 1.00 94.50 507 ILE A C 1
ATOM 3942 O O . ILE A 1 507 ? -14.121 -4.042 15.445 1.00 94.50 507 ILE A O 1
ATOM 3946 N N . GLN A 1 508 ? -13.853 -3.871 13.219 1.00 94.19 508 GLN A N 1
ATOM 3947 C CA . GLN A 1 508 ? -12.403 -3.677 13.284 1.00 94.19 508 GLN A CA 1
ATOM 3948 C C . GLN A 1 508 ? -12.029 -2.406 14.058 1.00 94.19 508 GLN A C 1
ATOM 3950 O O . GLN A 1 508 ? -11.089 -2.433 14.851 1.00 94.19 508 GLN A O 1
ATOM 3955 N N . LEU A 1 509 ? -12.784 -1.312 13.896 1.00 96.12 509 LEU A N 1
ATOM 3956 C CA . LEU A 1 509 ? -12.582 -0.100 14.694 1.00 96.12 509 LEU A CA 1
ATOM 3957 C C . LEU A 1 509 ? -12.836 -0.365 16.186 1.00 96.12 509 LEU A C 1
ATOM 3959 O O . LEU A 1 509 ? -12.028 0.035 17.021 1.00 96.12 509 LEU A O 1
ATOM 3963 N N . ILE A 1 510 ? -13.917 -1.068 16.534 1.00 95.75 510 ILE A N 1
ATOM 3964 C CA . ILE A 1 510 ? -14.242 -1.403 17.931 1.00 95.75 510 ILE A CA 1
ATOM 3965 C C . ILE A 1 510 ? -13.165 -2.292 18.562 1.00 95.75 510 ILE A C 1
ATOM 3967 O O . ILE A 1 510 ? -12.719 -2.026 19.674 1.00 95.75 510 ILE A O 1
ATOM 3971 N N . GLN A 1 511 ? -12.693 -3.303 17.840 1.00 94.69 511 GLN A N 1
ATOM 3972 C CA . GLN A 1 511 ? -11.586 -4.165 18.262 1.00 94.69 511 GLN A CA 1
ATOM 3973 C C . GLN A 1 511 ? -10.270 -3.385 18.433 1.00 94.69 511 GLN A C 1
ATOM 3975 O O . GLN A 1 511 ? -9.507 -3.644 19.369 1.00 94.69 511 GLN A O 1
ATOM 3980 N N . PHE A 1 512 ? -10.006 -2.397 17.571 1.00 95.31 512 PHE A N 1
ATOM 3981 C CA . PHE A 1 512 ? -8.859 -1.500 17.718 1.00 95.31 512 PHE A CA 1
ATOM 3982 C C . PHE A 1 512 ? -8.978 -0.619 18.965 1.00 95.31 512 PHE A C 1
ATOM 3984 O O . PHE A 1 512 ? -8.035 -0.535 19.752 1.00 95.31 512 PHE A O 1
ATOM 3991 N N . LEU A 1 513 ? -10.150 -0.023 19.197 1.00 96.25 513 LEU A N 1
ATOM 3992 C CA . LEU A 1 513 ? -10.438 0.769 20.394 1.00 96.25 513 LEU A CA 1
ATOM 3993 C C . LEU A 1 513 ? -10.315 -0.061 21.676 1.00 96.25 513 LEU A C 1
ATOM 3995 O O . LEU A 1 513 ? -9.722 0.402 22.648 1.00 96.25 513 LEU A O 1
ATOM 3999 N N . GLU A 1 514 ? -10.821 -1.294 21.679 1.00 94.12 514 GLU A N 1
ATOM 4000 C CA . GLU A 1 514 ? -10.660 -2.214 22.804 1.00 94.12 514 GLU A CA 1
ATOM 4001 C C . GLU A 1 514 ? -9.188 -2.565 23.046 1.00 94.12 514 GLU A C 1
ATOM 4003 O O . GLU A 1 514 ? -8.729 -2.558 24.190 1.00 94.12 514 GLU A O 1
ATOM 4008 N N . THR A 1 515 ? -8.422 -2.803 21.980 1.00 93.56 515 THR A N 1
ATOM 4009 C CA . THR A 1 515 ? -6.982 -3.062 22.081 1.00 93.56 515 THR A CA 1
ATOM 4010 C C . THR A 1 515 ? -6.256 -1.866 22.691 1.00 93.56 515 THR A C 1
ATOM 4012 O O . THR A 1 515 ? -5.473 -2.047 23.622 1.00 93.56 515 THR A O 1
ATOM 4015 N N . ILE A 1 516 ? -6.548 -0.641 22.241 1.00 94.06 516 ILE A N 1
ATOM 4016 C CA . ILE A 1 516 ? -6.005 0.586 22.841 1.00 94.06 516 ILE A CA 1
ATOM 4017 C C . ILE A 1 516 ? -6.374 0.662 24.322 1.00 94.06 516 ILE A C 1
ATOM 4019 O O . ILE A 1 516 ? -5.509 0.903 25.163 1.00 94.06 516 ILE A O 1
ATOM 4023 N N . LEU A 1 517 ? -7.639 0.416 24.654 1.00 92.31 517 LEU A N 1
ATOM 4024 C CA . LEU A 1 517 ? -8.130 0.499 26.021 1.00 92.31 517 LEU A CA 1
ATOM 4025 C C . LEU A 1 517 ? -7.452 -0.543 26.928 1.00 92.31 517 LEU A C 1
ATOM 4027 O O . LEU A 1 517 ? -7.096 -0.228 28.063 1.00 92.31 517 LEU A O 1
ATOM 4031 N N . SER A 1 518 ? -7.170 -1.747 26.423 1.00 90.88 518 SER A N 1
ATOM 4032 C CA . SER A 1 518 ? -6.438 -2.789 27.159 1.00 90.88 518 SER A CA 1
ATOM 4033 C C . SER A 1 518 ? -5.029 -2.353 27.588 1.00 90.88 518 SER A C 1
ATOM 4035 O O . SER A 1 518 ? -4.570 -2.750 28.656 1.00 90.88 518 SER A O 1
ATOM 4037 N N . LEU A 1 519 ? -4.374 -1.461 26.829 1.00 90.06 519 LEU A N 1
ATOM 4038 C CA . LEU A 1 519 ? -3.055 -0.912 27.176 1.00 90.06 519 LEU A CA 1
ATOM 4039 C C . LEU A 1 519 ? -3.094 0.027 28.387 1.00 90.06 519 LEU A C 1
ATOM 4041 O O . LEU A 1 519 ? -2.060 0.263 29.008 1.00 90.06 519 LEU A O 1
ATOM 4045 N N . SER A 1 520 ? -4.264 0.584 28.707 1.00 86.56 520 SER A N 1
ATOM 4046 C CA . SER A 1 520 ? -4.439 1.435 29.888 1.00 86.56 520 SER A CA 1
ATOM 4047 C C . SER A 1 520 ? -4.684 0.642 31.174 1.00 86.56 520 SER A C 1
ATOM 4049 O O . SER A 1 520 ? -4.505 1.187 32.263 1.00 86.56 520 SER A O 1
ATOM 4051 N N . ASN A 1 521 ? -5.031 -0.646 31.069 1.00 77.19 521 ASN A N 1
ATOM 4052 C CA . ASN A 1 521 ? -5.338 -1.489 32.218 1.00 77.19 521 ASN A CA 1
ATOM 4053 C C . ASN A 1 521 ? -4.112 -2.307 32.657 1.00 77.19 521 ASN A C 1
ATOM 4055 O O . ASN A 1 521 ? -3.879 -3.415 32.180 1.00 77.19 521 ASN A O 1
ATOM 4059 N N . SER A 1 522 ? -3.313 -1.760 33.576 1.00 55.62 522 SER A N 1
ATOM 4060 C CA . SER A 1 522 ? -2.147 -2.455 34.147 1.00 55.62 522 SER A CA 1
ATOM 4061 C C . SER A 1 522 ? -2.439 -3.201 35.455 1.00 55.62 522 SER A C 1
ATOM 4063 O O . SER A 1 522 ? -1.547 -3.871 35.979 1.00 55.62 522 SER A O 1
ATOM 4065 N N . LYS A 1 523 ? -3.665 -3.112 35.993 1.00 62.66 523 LYS A N 1
ATOM 4066 C CA . LYS A 1 523 ? -4.032 -3.665 37.305 1.00 62.66 523 LYS A CA 1
ATOM 4067 C C . LYS A 1 523 ? -5.078 -4.767 37.191 1.00 62.66 523 LYS A C 1
ATOM 4069 O O . LYS A 1 523 ? -5.916 -4.774 36.294 1.00 62.66 523 LYS A O 1
ATOM 4074 N N . SER A 1 524 ? -5.047 -5.707 38.134 1.00 55.31 524 SER A N 1
ATOM 4075 C CA . SER A 1 524 ? -6.120 -6.696 38.250 1.00 55.31 524 SER A CA 1
ATOM 4076 C C . SER A 1 524 ? -7.439 -5.990 38.588 1.00 55.31 524 SER A C 1
ATOM 4078 O O . SER A 1 524 ? -7.449 -5.047 39.379 1.00 55.31 524 SER A O 1
ATOM 4080 N N . ILE A 1 525 ? -8.558 -6.452 38.018 1.00 57.44 525 ILE A N 1
ATOM 4081 C CA . ILE A 1 525 ? -9.902 -5.889 38.256 1.00 57.44 525 ILE A CA 1
ATOM 4082 C C . ILE A 1 525 ? -10.199 -5.767 39.764 1.00 57.44 525 ILE A C 1
ATOM 4084 O O . ILE A 1 525 ? -10.820 -4.801 40.192 1.00 57.44 525 ILE A O 1
ATOM 4088 N N . SER A 1 526 ? -9.674 -6.680 40.590 1.00 53.81 526 SER A N 1
ATOM 4089 C CA . SER A 1 526 ? -9.787 -6.645 42.053 1.00 53.81 526 SER A CA 1
ATOM 4090 C C . SER A 1 526 ? -9.097 -5.455 42.734 1.00 53.81 526 SER A C 1
ATOM 4092 O O . SER A 1 526 ? -9.565 -5.019 43.777 1.00 53.81 526 SER A O 1
ATOM 4094 N N . GLU A 1 527 ? -8.015 -4.907 42.173 1.00 55.25 527 GLU A N 1
ATOM 4095 C CA . GLU A 1 527 ? -7.272 -3.777 42.764 1.00 55.25 527 GLU A CA 1
ATOM 4096 C C . GLU A 1 527 ? -7.888 -2.408 42.436 1.00 55.25 527 GLU A C 1
ATOM 4098 O O . GLU A 1 527 ? -7.612 -1.424 43.125 1.00 55.25 527 GLU A O 1
ATOM 4103 N N . ILE A 1 528 ? -8.730 -2.334 41.401 1.00 58.75 528 ILE A N 1
ATOM 4104 C CA . ILE A 1 528 ? -9.408 -1.100 40.973 1.00 58.75 528 ILE A CA 1
ATOM 4105 C C . ILE A 1 528 ? -10.460 -0.664 42.008 1.00 58.75 528 ILE A C 1
ATOM 4107 O O . ILE A 1 528 ? -10.663 0.531 42.227 1.00 58.75 528 ILE A O 1
ATOM 4111 N N . PHE A 1 529 ? -11.101 -1.622 42.683 1.00 58.78 529 PHE A N 1
ATOM 4112 C CA . PHE A 1 529 ? -12.213 -1.355 43.598 1.00 58.78 529 PHE A CA 1
ATOM 4113 C C . PHE A 1 529 ? -11.800 -0.707 44.923 1.00 58.78 529 PHE A C 1
ATOM 4115 O O . PHE A 1 529 ? -12.608 0.002 45.523 1.00 58.78 529 PHE A O 1
ATOM 4122 N N . ASP A 1 530 ? -10.549 -0.886 45.353 1.00 52.75 530 ASP A N 1
ATOM 4123 C CA . ASP A 1 530 ? -10.116 -0.430 46.675 1.00 52.75 530 ASP A CA 1
ATOM 4124 C C . ASP A 1 530 ? -9.562 1.007 46.681 1.00 52.75 530 ASP A C 1
ATOM 4126 O O . ASP A 1 530 ? -9.530 1.625 47.743 1.00 52.75 530 ASP A O 1
ATOM 4130 N N . ASN A 1 531 ? -9.163 1.578 45.530 1.00 56.12 531 ASN A N 1
ATOM 4131 C CA . ASN A 1 531 ? -8.720 2.978 45.391 1.00 56.12 531 ASN A CA 1
ATOM 4132 C C . ASN A 1 531 ? -8.829 3.479 43.932 1.00 56.12 531 ASN A C 1
ATOM 4134 O O . ASN A 1 531 ? -7.851 3.432 43.185 1.00 56.12 531 ASN A O 1
ATOM 4138 N N . LEU A 1 532 ? -9.992 4.006 43.532 1.00 57.66 532 LEU A N 1
ATOM 4139 C CA . LEU A 1 532 ? -10.209 4.558 42.185 1.00 57.66 532 LEU A CA 1
ATOM 4140 C C . LEU A 1 532 ? -9.387 5.840 41.967 1.00 57.66 532 LEU A C 1
ATOM 4142 O O . LEU A 1 532 ? -9.702 6.902 42.512 1.00 57.66 532 LEU A O 1
ATOM 4146 N N . SER A 1 533 ? -8.341 5.763 41.145 1.00 65.12 533 SER A N 1
ATOM 4147 C CA . SER A 1 533 ? -7.657 6.946 40.619 1.00 65.12 533 SER A CA 1
ATOM 4148 C C . SER A 1 533 ? -8.482 7.614 39.507 1.00 65.12 533 SER A C 1
ATOM 4150 O O . SER A 1 533 ? -9.450 7.050 38.996 1.00 65.12 533 SER A O 1
ATOM 4152 N N . GLY A 1 534 ? -8.097 8.827 39.087 1.00 69.19 534 GLY A N 1
ATOM 4153 C CA . GLY A 1 534 ? -8.761 9.507 37.965 1.00 69.19 534 GLY A CA 1
ATOM 4154 C C . GLY A 1 534 ? -8.693 8.723 36.646 1.00 69.19 534 GLY A C 1
ATOM 4155 O O . GLY A 1 534 ? -9.647 8.757 35.877 1.00 69.19 534 GLY A O 1
ATOM 4156 N N . VAL A 1 535 ? -7.605 7.977 36.418 1.00 66.75 535 VAL A N 1
ATOM 4157 C CA . VAL A 1 535 ? -7.409 7.151 35.212 1.00 66.75 535 VAL A CA 1
ATOM 4158 C C . VAL A 1 535 ? -8.327 5.928 35.229 1.00 66.75 535 VAL A C 1
ATOM 4160 O O . VAL A 1 535 ? -8.923 5.604 34.205 1.00 66.75 535 VAL A O 1
ATOM 4163 N N . ASP A 1 536 ? -8.518 5.310 36.398 1.00 77.62 536 ASP A N 1
ATOM 4164 C CA . ASP A 1 536 ? -9.397 4.143 36.548 1.00 77.62 536 ASP A CA 1
ATOM 4165 C C . ASP A 1 536 ? -10.858 4.500 36.230 1.00 77.62 536 ASP A C 1
ATOM 4167 O O . ASP A 1 536 ? -11.576 3.721 35.605 1.00 77.62 536 ASP A O 1
ATOM 4171 N N . LYS A 1 537 ? -11.296 5.717 36.583 1.00 83.50 537 LYS A N 1
ATOM 4172 C CA . LYS A 1 537 ? -12.632 6.206 36.219 1.00 83.50 537 LYS A CA 1
ATOM 4173 C C . LYS A 1 537 ? -12.782 6.407 34.707 1.00 83.50 537 LYS A C 1
ATOM 4175 O O . LYS A 1 537 ? -13.767 5.945 34.139 1.00 83.50 537 LYS A O 1
ATOM 4180 N N . SER A 1 538 ? -11.810 7.052 34.057 1.00 87.06 538 SER A N 1
ATOM 4181 C CA . SER A 1 538 ? -11.833 7.249 32.601 1.00 87.06 538 SER A CA 1
ATOM 4182 C C . SER A 1 538 ? -11.835 5.925 31.834 1.00 87.06 538 SER A C 1
ATOM 4184 O O . SER A 1 538 ? -12.529 5.813 30.830 1.00 87.06 538 SER A O 1
ATOM 4186 N N . TYR A 1 539 ? -11.124 4.907 32.328 1.00 88.94 539 TYR A N 1
ATOM 4187 C CA . TYR A 1 539 ? -11.169 3.557 31.764 1.00 88.94 539 TYR A CA 1
ATOM 4188 C C . TYR A 1 539 ? -12.572 2.939 31.832 1.00 88.94 539 TYR A C 1
ATOM 4190 O O . TYR A 1 539 ? -13.071 2.422 30.831 1.00 88.94 539 TYR A O 1
ATOM 4198 N N . ILE A 1 540 ? -13.225 3.008 32.998 1.00 87.75 540 ILE A N 1
ATOM 4199 C CA . ILE A 1 540 ? -14.581 2.472 33.192 1.00 87.75 540 ILE A CA 1
ATOM 4200 C C . ILE A 1 540 ? -15.578 3.195 32.277 1.00 87.75 540 ILE A C 1
ATOM 4202 O O . ILE A 1 540 ? -16.389 2.546 31.614 1.00 87.75 540 ILE A O 1
ATOM 4206 N N . ASP A 1 541 ? -15.492 4.525 32.203 1.00 90.06 541 ASP A N 1
ATOM 4207 C CA . ASP A 1 541 ? -16.348 5.334 31.332 1.00 90.06 541 ASP A CA 1
ATOM 4208 C C . ASP A 1 541 ? -16.128 4.966 29.847 1.00 90.06 541 ASP A C 1
ATOM 4210 O O . ASP A 1 541 ? -17.094 4.760 29.108 1.00 90.06 541 ASP A O 1
ATOM 4214 N N . ALA A 1 542 ? -14.875 4.770 29.421 1.00 91.94 542 ALA A N 1
ATOM 4215 C CA . ALA A 1 542 ? -14.525 4.324 28.071 1.00 91.94 542 ALA A CA 1
ATOM 4216 C C . ALA A 1 542 ? -15.054 2.912 27.740 1.00 91.94 542 ALA A C 1
ATOM 4218 O O . ALA A 1 542 ? -15.642 2.707 26.674 1.00 91.94 542 ALA A O 1
ATOM 4219 N N . LYS A 1 543 ? -14.917 1.935 28.650 1.00 91.44 543 LYS A N 1
ATOM 4220 C CA . LYS A 1 543 ? -15.442 0.570 28.437 1.00 91.44 543 LYS A CA 1
ATOM 4221 C C . LYS A 1 543 ? -16.976 0.578 28.361 1.00 91.44 543 LYS A C 1
ATOM 4223 O O . LYS A 1 543 ? -17.550 -0.101 27.509 1.00 91.44 543 LYS A O 1
ATOM 4228 N N . LYS A 1 544 ? -17.647 1.411 29.165 1.00 91.62 544 LYS A N 1
ATOM 4229 C CA . LYS A 1 544 ? -19.102 1.614 29.084 1.00 91.62 544 LYS A CA 1
ATOM 4230 C C . LYS A 1 544 ? -19.528 2.205 27.736 1.00 91.62 544 LYS A C 1
ATOM 4232 O O . LYS A 1 544 ? -20.514 1.749 27.158 1.00 91.62 544 LYS A O 1
ATOM 4237 N N . ASN A 1 545 ? -18.780 3.180 27.219 1.00 93.56 545 ASN A N 1
ATOM 4238 C CA . ASN A 1 545 ? -19.022 3.771 25.901 1.00 93.56 545 ASN A CA 1
ATOM 4239 C C . ASN A 1 545 ? -18.907 2.725 24.776 1.00 93.56 545 ASN A C 1
ATOM 4241 O O . ASN A 1 545 ? -19.791 2.652 23.921 1.00 93.56 545 ASN A O 1
ATOM 4245 N N . LEU A 1 546 ? -17.896 1.845 24.817 1.00 93.19 546 LEU A N 1
ATOM 4246 C CA . LEU A 1 546 ? -17.782 0.718 23.876 1.00 93.19 546 LEU A CA 1
ATOM 4247 C C . LEU A 1 546 ? -18.988 -0.224 23.933 1.00 93.19 546 LEU A C 1
ATOM 4249 O O . LEU A 1 546 ? -19.492 -0.649 22.891 1.00 93.19 546 LEU A O 1
ATOM 4253 N N . GLY A 1 547 ? -19.486 -0.525 25.133 1.00 92.31 547 GLY A N 1
ATOM 4254 C CA . GLY A 1 547 ? -20.698 -1.324 25.300 1.00 92.31 547 GLY A CA 1
ATOM 4255 C C . GLY A 1 547 ? -21.931 -0.692 24.670 1.00 92.31 547 GLY A C 1
ATOM 4256 O O . GLY A 1 547 ? -22.725 -1.377 24.026 1.00 92.31 547 GLY A O 1
ATOM 4257 N N . GLN A 1 548 ? -22.087 0.625 24.816 1.00 92.12 548 GLN A N 1
ATOM 4258 C CA . GLN A 1 548 ? -23.204 1.351 24.215 1.00 92.12 548 GLN A CA 1
ATOM 4259 C C . GLN A 1 548 ? -23.163 1.304 22.687 1.00 92.12 548 GLN A C 1
ATOM 4261 O O . GLN A 1 548 ? -24.192 1.009 22.080 1.00 92.12 548 GLN A O 1
ATOM 4266 N N . VAL A 1 549 ? -21.998 1.526 22.072 1.00 93.88 549 VAL A N 1
ATOM 4267 C CA . VAL A 1 549 ? -21.844 1.425 20.610 1.00 93.88 549 VAL A CA 1
ATOM 4268 C C . VAL A 1 549 ? -22.060 -0.011 20.134 1.00 93.88 549 VAL A C 1
ATOM 4270 O O . VAL A 1 549 ? -22.783 -0.238 19.168 1.00 93.88 549 VAL A O 1
ATOM 4273 N N . SER A 1 550 ? -21.545 -1.002 20.868 1.00 93.12 550 SER A N 1
ATOM 4274 C CA . SER A 1 550 ? -21.790 -2.421 20.568 1.00 93.12 550 SER A CA 1
ATOM 4275 C C . SER A 1 550 ? -23.285 -2.736 20.557 1.00 93.12 550 SER A C 1
ATOM 4277 O O . SER A 1 550 ? -23.797 -3.346 19.619 1.00 93.12 550 SER A O 1
ATOM 4279 N N . ARG A 1 551 ? -24.022 -2.233 21.555 1.00 91.75 551 ARG A N 1
ATOM 4280 C CA . ARG A 1 551 ? -25.482 -2.342 21.603 1.00 91.75 551 ARG A CA 1
ATOM 4281 C C . ARG A 1 551 ? -26.149 -1.640 20.420 1.00 91.75 551 ARG A C 1
ATOM 4283 O O . ARG A 1 551 ? -27.129 -2.165 19.907 1.00 91.75 551 ARG A O 1
ATOM 4290 N N . GLN A 1 552 ? -25.672 -0.468 20.000 1.00 92.12 552 GLN A N 1
ATOM 4291 C CA . GLN A 1 552 ? -26.224 0.246 18.843 1.00 92.12 552 GLN A CA 1
ATOM 4292 C C . GLN A 1 552 ? -26.035 -0.550 17.547 1.00 92.12 552 GLN A C 1
ATOM 4294 O O . GLN A 1 552 ? -27.000 -0.716 16.807 1.00 92.12 552 GLN A O 1
ATOM 4299 N N . TYR A 1 553 ? -24.850 -1.116 17.308 1.00 93.31 553 TYR A N 1
ATOM 4300 C CA . TYR A 1 553 ? -24.588 -1.932 16.120 1.00 93.31 553 TYR A CA 1
ATOM 4301 C C . TYR A 1 553 ? -25.393 -3.232 16.095 1.00 93.31 553 TYR A C 1
ATOM 4303 O O . TYR A 1 553 ? -25.917 -3.594 15.045 1.00 93.31 553 TYR A O 1
ATOM 4311 N N . LEU A 1 554 ? -25.606 -3.887 17.244 1.00 90.94 554 LEU A N 1
ATOM 4312 C CA . LEU A 1 554 ? -26.510 -5.045 17.330 1.00 90.94 554 LEU A CA 1
ATOM 4313 C C . LEU A 1 554 ? -27.969 -4.692 16.967 1.00 90.94 554 LEU A C 1
ATOM 4315 O O . LEU A 1 554 ? -28.736 -5.565 16.551 1.00 90.94 554 LEU A O 1
ATOM 4319 N N . LYS A 1 555 ? -28.355 -3.418 17.116 1.00 90.50 555 LYS A N 1
ATOM 4320 C CA . LYS A 1 555 ? -29.677 -2.871 16.771 1.00 90.50 555 LYS A CA 1
ATOM 4321 C C . LYS A 1 555 ? -29.725 -2.170 15.415 1.00 90.50 555 LYS A C 1
ATOM 4323 O O . LYS A 1 555 ? -30.749 -1.576 15.085 1.00 90.50 555 LYS A O 1
ATOM 4328 N N . ALA A 1 556 ? -28.652 -2.172 14.638 1.00 89.12 556 ALA A N 1
ATOM 4329 C CA . ALA A 1 556 ? -28.666 -1.518 13.341 1.00 89.12 556 ALA A CA 1
ATOM 4330 C C . ALA A 1 556 ? -29.435 -2.376 12.325 1.00 89.12 556 ALA A C 1
ATOM 4332 O O . ALA A 1 556 ? -29.182 -3.573 12.184 1.00 89.12 556 ALA A O 1
ATOM 4333 N N . ARG A 1 557 ? -30.379 -1.767 11.599 1.00 83.44 557 ARG A N 1
ATOM 4334 C CA . ARG A 1 557 ? -31.068 -2.437 10.486 1.00 83.44 557 ARG A CA 1
ATOM 4335 C C . ARG A 1 557 ? -30.096 -2.679 9.336 1.00 83.44 557 ARG A C 1
ATOM 4337 O O . ARG A 1 557 ? -29.320 -1.794 8.999 1.00 83.44 557 ARG A O 1
ATOM 4344 N N . GLY A 1 558 ? -30.192 -3.847 8.701 1.00 76.81 558 GLY A N 1
ATOM 4345 C CA . GLY A 1 558 ? -29.400 -4.166 7.507 1.00 76.81 558 GLY A CA 1
ATOM 4346 C C . GLY A 1 558 ? -27.913 -4.415 7.773 1.00 76.81 558 GLY A C 1
ATOM 4347 O O . GLY A 1 558 ? -27.122 -4.366 6.838 1.00 76.81 558 GLY A O 1
ATOM 4348 N N . SER A 1 559 ? -27.523 -4.690 9.021 1.00 82.00 559 SER A N 1
ATOM 4349 C CA . SER A 1 559 ? -26.134 -4.984 9.379 1.00 82.00 559 SER A CA 1
ATOM 4350 C C . SER A 1 559 ? -25.605 -6.216 8.632 1.00 82.00 559 SER A C 1
ATOM 4352 O O . SER A 1 559 ? -26.222 -7.283 8.689 1.00 82.00 559 SER A O 1
ATOM 4354 N N . SER A 1 560 ? -24.441 -6.111 7.992 1.00 85.75 560 SER A N 1
ATOM 4355 C CA . SER A 1 560 ? -23.809 -7.206 7.236 1.00 85.75 560 SER A CA 1
ATOM 4356 C C . SER A 1 560 ? -22.814 -8.016 8.084 1.00 85.75 560 SER A C 1
ATOM 4358 O O . SER A 1 560 ? -21.752 -8.404 7.597 1.00 85.75 560 SER A O 1
ATOM 4360 N N . LEU A 1 561 ? -23.115 -8.201 9.373 1.00 89.62 561 LEU A N 1
ATOM 4361 C CA . LEU A 1 561 ? -22.181 -8.750 10.359 1.00 89.62 561 LEU A CA 1
ATOM 4362 C C . LEU A 1 561 ? -22.090 -10.278 10.297 1.00 89.62 561 LEU A C 1
ATOM 4364 O O . LEU A 1 561 ? -23.089 -10.987 10.167 1.00 89.62 561 LEU A O 1
ATOM 4368 N N . LEU A 1 562 ? -20.875 -10.797 10.457 1.00 91.31 562 LEU A N 1
ATOM 4369 C CA . LEU A 1 562 ? -20.604 -12.224 10.581 1.00 91.31 562 LEU A CA 1
ATOM 4370 C C . LEU A 1 562 ? -20.998 -12.744 11.970 1.00 91.31 562 LEU A C 1
ATOM 4372 O O . LEU A 1 562 ? -20.960 -12.032 12.971 1.00 91.31 562 LEU A O 1
ATOM 4376 N N . LYS A 1 563 ? -21.275 -14.049 12.064 1.00 91.69 563 LYS A N 1
ATOM 4377 C CA . LYS A 1 563 ? -21.609 -14.729 13.329 1.00 91.69 563 LYS A CA 1
ATOM 4378 C C . LYS A 1 563 ? -20.571 -14.483 14.437 1.00 91.69 563 LYS A C 1
ATOM 4380 O O . LYS A 1 563 ? -20.940 -14.194 15.570 1.00 91.69 563 LYS A O 1
ATOM 4385 N N . SER A 1 564 ? -19.282 -14.549 14.102 1.00 92.31 564 SER A N 1
ATOM 4386 C CA . SER A 1 564 ? -18.184 -14.277 15.041 1.00 92.31 564 SER A CA 1
ATOM 4387 C C . SER A 1 564 ? -18.102 -12.810 15.472 1.00 92.31 564 SER A C 1
ATOM 4389 O O . SER A 1 564 ? -17.668 -12.520 16.580 1.00 92.31 564 SER A O 1
ATOM 4391 N N . GLU A 1 565 ? -18.516 -11.881 14.610 1.00 93.44 565 GLU A N 1
ATOM 4392 C CA . GLU A 1 565 ? -18.541 -10.448 14.918 1.00 93.44 565 GLU A CA 1
ATOM 4393 C C . GLU A 1 565 ? -19.707 -10.112 15.854 1.00 93.44 565 GLU A C 1
ATOM 4395 O O . GLU A 1 565 ? -19.539 -9.349 16.801 1.00 93.44 565 GLU A O 1
ATOM 4400 N N . VAL A 1 566 ? -20.866 -10.747 15.648 1.00 92.44 566 VAL A N 1
ATOM 4401 C CA . VAL A 1 566 ? -22.004 -10.674 16.576 1.00 92.44 566 VAL A CA 1
ATOM 4402 C C . VAL A 1 566 ? -21.623 -11.255 17.942 1.00 92.44 566 VAL A C 1
ATOM 4404 O O . VAL A 1 566 ? -21.883 -10.623 18.961 1.00 92.44 566 VAL A O 1
ATOM 4407 N N . GLU A 1 567 ? -20.955 -12.416 17.975 1.00 93.75 567 GLU A N 1
ATOM 4408 C CA . GLU A 1 567 ? -20.431 -13.018 19.214 1.00 93.75 567 GLU A CA 1
ATOM 4409 C C . GLU A 1 567 ? -19.525 -12.038 19.975 1.00 93.75 567 GLU A C 1
ATOM 4411 O O . GLU A 1 567 ? -19.718 -11.814 21.171 1.00 93.75 567 GLU A O 1
ATOM 4416 N N . PHE A 1 568 ? -18.593 -11.400 19.260 1.00 93.81 568 PHE A N 1
ATOM 4417 C CA . PHE A 1 568 ? -17.687 -10.393 19.806 1.00 93.81 568 PHE A CA 1
ATOM 4418 C C . PHE A 1 568 ? -18.426 -9.175 20.389 1.00 93.81 568 PHE A C 1
ATOM 4420 O O . PHE A 1 568 ? -18.153 -8.786 21.523 1.00 93.81 568 PHE A O 1
ATOM 4427 N N . LEU A 1 569 ? -19.394 -8.599 19.666 1.00 93.81 569 LEU A N 1
ATOM 4428 C CA . LEU A 1 569 ? -20.154 -7.440 20.153 1.00 93.81 569 LEU A CA 1
ATOM 4429 C C . LEU A 1 569 ? -20.976 -7.752 21.408 1.00 93.81 569 LEU A C 1
ATOM 4431 O O . LEU A 1 569 ? -21.080 -6.907 22.296 1.00 93.81 569 LEU A O 1
ATOM 4435 N N . ILE A 1 570 ? -21.567 -8.947 21.492 1.00 92.06 570 ILE A N 1
ATOM 4436 C CA . ILE A 1 570 ? -22.340 -9.363 22.669 1.00 92.06 570 ILE A CA 1
ATOM 4437 C C . ILE A 1 570 ? -21.412 -9.527 23.870 1.00 92.06 570 ILE A C 1
ATOM 4439 O O . ILE A 1 570 ? -21.732 -9.034 24.952 1.00 92.06 570 ILE A O 1
ATOM 4443 N N . GLN A 1 571 ? -20.256 -10.170 23.674 1.00 92.81 571 GLN A N 1
ATOM 4444 C CA . GLN A 1 571 ? -19.246 -10.317 24.720 1.00 92.81 571 GLN A CA 1
ATOM 4445 C C . GLN A 1 571 ? -18.813 -8.944 25.242 1.00 92.81 571 GLN A C 1
ATOM 4447 O O . GLN A 1 571 ? -18.879 -8.686 26.443 1.00 92.81 571 GLN A O 1
ATOM 4452 N N . LEU A 1 572 ? -18.469 -8.029 24.334 1.00 91.50 572 LEU A N 1
ATOM 4453 C CA . LEU A 1 572 ? -18.054 -6.676 24.684 1.00 91.50 572 LEU A CA 1
ATOM 4454 C C . LEU A 1 572 ? -19.164 -5.889 25.394 1.00 91.50 572 LEU A C 1
ATOM 4456 O O . LEU A 1 572 ? -18.889 -5.139 26.331 1.00 91.50 572 LEU A O 1
ATOM 4460 N N . PHE A 1 573 ? -20.423 -6.066 24.984 1.00 91.94 573 PHE A N 1
ATOM 4461 C CA . PHE A 1 573 ? -21.559 -5.424 25.637 1.00 91.94 573 PHE A CA 1
ATOM 4462 C C . PHE A 1 573 ? -21.752 -5.934 27.069 1.00 91.94 573 PHE A C 1
ATOM 4464 O O . PHE A 1 573 ? -21.935 -5.119 27.970 1.00 91.94 573 PHE A O 1
ATOM 4471 N N . ILE A 1 574 ? -21.641 -7.240 27.313 1.00 89.38 574 ILE A N 1
ATOM 4472 C CA . ILE A 1 574 ? -21.726 -7.810 28.667 1.00 89.38 574 ILE A CA 1
ATOM 4473 C C . ILE A 1 574 ? -20.576 -7.303 29.547 1.00 89.38 574 ILE A C 1
ATOM 4475 O O . ILE A 1 574 ? -20.811 -6.857 30.668 1.00 89.38 574 ILE A O 1
ATOM 4479 N N . GLU A 1 575 ? -19.349 -7.299 29.025 1.00 87.69 575 GLU A N 1
ATOM 4480 C CA . GLU A 1 575 ? -18.157 -6.827 29.743 1.00 87.69 575 GLU A CA 1
ATOM 4481 C C . GLU A 1 575 ? -18.131 -5.311 29.984 1.00 87.69 575 GLU A C 1
ATOM 4483 O O . GLU A 1 575 ? -17.293 -4.812 30.739 1.00 87.69 575 GLU A O 1
ATOM 4488 N N . SER A 1 576 ? -19.010 -4.556 29.323 1.00 85.50 576 SER A N 1
ATOM 4489 C CA . SER A 1 576 ? -19.007 -3.096 29.402 1.00 85.50 576 SER A CA 1
ATOM 4490 C C . SER A 1 576 ? -19.490 -2.536 30.735 1.00 85.50 576 SER A C 1
ATOM 4492 O O . SER A 1 576 ? -19.061 -1.450 31.131 1.00 85.50 576 SER A O 1
ATOM 4494 N N . ASP A 1 577 ? -20.349 -3.270 31.446 1.00 82.19 577 ASP A N 1
ATOM 4495 C CA . ASP A 1 577 ? -20.761 -2.926 32.803 1.00 82.19 577 ASP A CA 1
ATOM 4496 C C . ASP A 1 577 ? -20.002 -3.790 33.805 1.00 82.19 577 ASP A C 1
ATOM 4498 O O . ASP A 1 577 ? -20.477 -4.823 34.270 1.00 82.19 577 ASP A O 1
ATOM 4502 N N . ILE A 1 578 ? -18.804 -3.319 34.149 1.00 76.19 578 ILE A N 1
ATOM 4503 C CA . ILE A 1 578 ? -17.897 -3.965 35.108 1.00 76.19 578 ILE A CA 1
ATOM 4504 C C . ILE A 1 578 ? -18.572 -4.157 36.479 1.00 76.19 578 ILE A C 1
ATOM 4506 O O . ILE A 1 578 ? -18.216 -5.069 37.224 1.00 76.19 578 ILE A O 1
ATOM 4510 N N . ASN A 1 579 ? -19.556 -3.320 36.829 1.00 77.12 579 ASN A N 1
ATOM 4511 C CA . ASN A 1 579 ? -20.204 -3.376 38.137 1.00 77.12 579 ASN A CA 1
ATOM 4512 C C . ASN A 1 579 ? -21.362 -4.376 38.171 1.00 77.12 579 ASN A C 1
ATOM 4514 O O . ASN A 1 579 ? -21.638 -4.958 39.221 1.00 77.12 579 ASN A O 1
ATOM 4518 N N . CYS A 1 580 ? -22.091 -4.526 37.064 1.00 81.69 580 CYS A N 1
ATOM 4519 C CA . CYS A 1 580 ? -23.341 -5.281 37.017 1.00 81.69 580 CYS A CA 1
ATOM 4520 C C . CYS A 1 580 ? -23.546 -6.027 35.679 1.00 81.69 580 CYS A C 1
ATOM 4522 O O . CYS A 1 580 ? -24.594 -5.860 35.046 1.00 81.69 580 CYS A O 1
ATOM 4524 N N . PRO A 1 581 ? -22.621 -6.915 35.262 1.00 83.88 581 PRO A N 1
ATOM 4525 C CA . PRO A 1 581 ? -22.735 -7.619 33.977 1.00 83.88 581 PRO A CA 1
ATOM 4526 C C . PRO A 1 581 ? -24.002 -8.489 33.905 1.00 83.88 581 PRO A C 1
ATOM 4528 O O . PRO A 1 581 ? -24.615 -8.635 32.848 1.00 83.88 581 PRO A O 1
ATOM 4531 N N . TYR A 1 582 ? -24.471 -8.993 35.052 1.00 85.06 582 TYR A N 1
ATOM 4532 C CA . TYR A 1 582 ? -25.699 -9.783 35.171 1.00 85.06 582 TYR A CA 1
ATOM 4533 C C . TYR A 1 582 ? -26.969 -9.023 34.758 1.00 85.06 582 TYR A C 1
ATOM 4535 O O . TYR A 1 582 ? -27.903 -9.652 34.271 1.00 85.06 582 TYR A O 1
ATOM 4543 N N . ILE A 1 583 ? -27.017 -7.691 34.903 1.00 86.38 583 ILE A N 1
ATOM 4544 C CA . ILE A 1 583 ? -28.170 -6.881 34.465 1.00 86.38 583 ILE A CA 1
ATOM 4545 C C . ILE A 1 583 ? -28.239 -6.855 32.936 1.00 86.38 583 ILE A C 1
ATOM 4547 O O . ILE A 1 583 ? -29.318 -6.960 32.350 1.00 86.38 583 ILE A O 1
ATOM 4551 N N . ILE A 1 584 ? -27.081 -6.743 32.280 1.00 86.19 584 ILE A N 1
ATOM 4552 C CA . ILE A 1 584 ? -26.991 -6.784 30.819 1.00 86.19 584 ILE A CA 1
ATOM 4553 C C . ILE A 1 584 ? -27.380 -8.169 30.309 1.00 86.19 584 ILE A C 1
ATOM 4555 O O . ILE A 1 584 ? -28.151 -8.271 29.358 1.00 86.19 584 ILE A O 1
ATOM 4559 N N . ILE A 1 585 ? -26.897 -9.227 30.963 1.00 87.19 585 ILE A N 1
ATOM 4560 C CA . ILE A 1 585 ? -27.253 -10.607 30.622 1.00 87.19 585 ILE A CA 1
ATOM 4561 C C . ILE A 1 585 ? -28.761 -10.834 30.769 1.00 87.19 585 ILE A C 1
ATOM 4563 O O . ILE A 1 585 ? -29.370 -11.364 29.845 1.00 87.19 585 ILE A O 1
ATOM 4567 N N . ASP A 1 586 ? -29.370 -10.408 31.879 1.00 86.44 586 ASP A N 1
ATOM 4568 C CA . ASP A 1 586 ? -30.818 -10.518 32.092 1.00 86.44 586 ASP A CA 1
ATOM 4569 C C . ASP A 1 586 ? -31.599 -9.782 30.994 1.00 86.44 586 ASP A C 1
ATOM 4571 O O . ASP A 1 586 ? -32.503 -10.346 30.383 1.00 86.44 586 ASP A O 1
ATOM 4575 N N . THR A 1 587 ? -31.176 -8.562 30.652 1.00 86.56 587 THR A N 1
ATOM 4576 C CA . THR A 1 587 ? -31.777 -7.786 29.556 1.00 86.56 587 THR A CA 1
ATOM 4577 C C . THR A 1 587 ? -31.667 -8.526 28.220 1.00 86.56 587 THR A C 1
ATOM 4579 O O . THR A 1 587 ? -32.659 -8.658 27.514 1.00 86.56 587 THR A O 1
ATOM 4582 N N . LEU A 1 588 ? -30.485 -9.052 27.880 1.00 85.56 588 LEU A N 1
ATOM 4583 C CA . LEU A 1 588 ? -30.269 -9.800 26.639 1.00 85.56 588 LEU A CA 1
ATOM 4584 C C . LEU A 1 588 ? -31.115 -11.075 26.581 1.00 85.56 588 LEU A C 1
ATOM 4586 O O . LEU A 1 588 ? -31.693 -11.367 25.541 1.00 85.56 588 LEU A O 1
ATOM 4590 N N . VAL A 1 589 ? -31.199 -11.832 27.677 1.00 85.56 589 VAL A N 1
ATOM 4591 C CA . VAL A 1 589 ? -31.989 -13.070 27.734 1.00 85.56 589 VAL A CA 1
ATOM 4592 C C . VAL A 1 589 ? -33.478 -12.764 27.594 1.00 85.56 589 VAL A C 1
ATOM 4594 O O . VAL A 1 589 ? -34.150 -13.426 26.805 1.00 85.56 589 VAL A O 1
ATOM 4597 N N . ASN A 1 590 ? -33.984 -11.751 28.300 1.00 85.38 590 ASN A N 1
ATOM 4598 C CA . ASN A 1 590 ? -35.383 -11.339 28.200 1.00 85.38 590 ASN A CA 1
ATOM 4599 C C . ASN A 1 590 ? -35.708 -10.834 26.787 1.00 85.38 590 ASN A C 1
ATOM 4601 O O . ASN A 1 590 ? -36.660 -11.319 26.180 1.00 85.38 590 ASN A O 1
ATOM 4605 N N . ASP A 1 591 ? -34.859 -9.973 26.215 1.00 82.06 591 ASP A N 1
ATOM 4606 C CA . ASP A 1 591 ? -35.018 -9.473 24.847 1.00 82.06 591 ASP A CA 1
ATOM 4607 C C . ASP A 1 591 ? -35.012 -10.632 23.828 1.00 82.06 591 ASP A C 1
ATOM 4609 O O . ASP A 1 591 ? -35.807 -10.637 22.890 1.00 82.06 591 ASP A O 1
ATOM 4613 N N . VAL A 1 592 ? -34.144 -11.637 23.992 1.00 83.12 592 VAL A N 1
ATOM 4614 C CA . VAL A 1 592 ? -34.096 -12.811 23.102 1.00 83.12 592 VAL A CA 1
ATOM 4615 C C . VAL A 1 592 ? -35.360 -13.661 23.232 1.00 83.12 592 VAL A C 1
ATOM 4617 O O . VAL A 1 592 ? -35.909 -14.082 22.217 1.00 83.12 592 VAL A O 1
ATOM 4620 N N . LEU A 1 593 ? -35.837 -13.916 24.453 1.00 81.56 593 LEU A N 1
ATOM 4621 C CA . LEU A 1 593 ? -37.027 -14.739 24.693 1.00 81.56 593 LEU A CA 1
ATOM 4622 C C . LEU A 1 593 ? -38.313 -14.068 24.194 1.00 81.56 593 LEU A C 1
ATOM 4624 O O . LEU A 1 593 ? -39.151 -14.748 23.602 1.00 81.56 593 LEU A O 1
ATOM 4628 N N . GLU A 1 594 ? -38.458 -12.758 24.408 1.00 81.19 594 GLU A N 1
ATOM 4629 C CA . GLU A 1 594 ? -39.616 -11.985 23.949 1.00 81.19 594 GLU A CA 1
ATOM 4630 C C . GLU A 1 594 ? -39.633 -11.865 22.422 1.00 81.19 594 GLU A C 1
ATOM 4632 O O . GLU A 1 594 ? -40.626 -12.209 21.783 1.00 81.19 594 GLU A O 1
ATOM 4637 N N . ASN A 1 595 ? -38.517 -11.448 21.816 1.00 72.44 595 ASN A N 1
ATOM 4638 C CA . ASN A 1 595 ? -38.485 -11.167 20.382 1.00 72.44 595 ASN A CA 1
ATOM 4639 C C . ASN A 1 595 ? -38.427 -12.438 19.524 1.00 72.44 595 ASN A C 1
ATOM 4641 O O . ASN A 1 595 ? -38.991 -12.442 18.434 1.00 72.44 595 ASN A O 1
ATOM 4645 N N . TYR A 1 596 ? -37.796 -13.529 19.987 1.00 67.44 596 TYR A N 1
ATOM 4646 C CA . TYR A 1 596 ? -37.736 -14.774 19.208 1.00 67.44 596 TYR A CA 1
ATOM 4647 C C . TYR A 1 596 ? -39.090 -15.503 19.145 1.00 67.44 596 TYR A C 1
ATOM 4649 O O . TYR A 1 596 ? -39.395 -16.185 18.167 1.00 67.44 596 TYR A O 1
ATOM 4657 N N . GLY A 1 597 ? -39.937 -15.339 20.167 1.00 63.44 597 GLY A N 1
ATOM 4658 C CA . GLY A 1 597 ? -41.280 -15.925 20.191 1.00 63.44 597 GLY A CA 1
ATOM 4659 C C . GLY A 1 597 ? -42.243 -15.333 19.152 1.00 63.44 597 GLY A C 1
ATOM 4660 O O . GLY A 1 597 ? -43.195 -16.009 18.758 1.00 63.44 597 GLY A O 1
ATOM 4661 N N . GLU A 1 598 ? -41.989 -14.105 18.683 1.00 59.59 598 GLU A N 1
ATOM 4662 C CA . GLU A 1 598 ? -42.896 -13.324 17.825 1.00 59.59 598 GLU A CA 1
ATOM 4663 C C . GLU A 1 598 ? -42.448 -13.193 16.350 1.00 59.59 598 GLU A C 1
ATOM 4665 O O . GLU A 1 598 ? -43.163 -12.586 15.550 1.00 59.59 598 GLU A O 1
ATOM 4670 N N . VAL A 1 599 ? -41.331 -13.827 15.952 1.00 54.12 599 VAL A N 1
ATOM 4671 C CA . VAL A 1 599 ? -40.645 -13.691 14.633 1.00 54.12 599 VAL A CA 1
ATOM 4672 C C . VAL A 1 599 ? -41.520 -14.020 13.403 1.00 54.12 599 VAL A C 1
ATOM 4674 O O . VAL A 1 599 ? -41.144 -13.737 12.271 1.00 54.12 599 VAL A O 1
ATOM 4677 N N . ASN A 1 600 ? -42.728 -14.562 13.585 1.00 51.19 600 ASN A N 1
ATOM 4678 C CA . ASN A 1 600 ? -43.663 -14.848 12.487 1.00 51.19 600 ASN A CA 1
ATOM 4679 C C . ASN A 1 600 ? -44.567 -13.669 12.076 1.00 51.19 600 ASN A C 1
ATOM 4681 O O . ASN A 1 600 ? -45.440 -13.843 11.224 1.00 51.19 600 ASN A O 1
ATOM 4685 N N . SER A 1 601 ? -44.398 -12.482 12.657 1.00 50.31 601 SER A N 1
ATOM 4686 C CA . SER A 1 601 ? -45.093 -11.266 12.220 1.00 50.31 601 SER A CA 1
ATOM 4687 C C . SER A 1 601 ? -44.085 -10.141 12.022 1.00 50.31 601 SER A C 1
ATOM 4689 O O . SER A 1 601 ? -43.095 -10.118 12.739 1.00 50.31 601 SER A O 1
ATOM 4691 N N . ASP A 1 602 ? -44.329 -9.242 11.063 1.00 53.81 602 ASP A N 1
ATOM 4692 C CA . ASP A 1 602 ? -43.497 -8.094 10.634 1.00 53.81 602 ASP A CA 1
ATOM 4693 C C . ASP A 1 602 ? -43.130 -7.065 11.744 1.00 53.81 602 ASP A C 1
ATOM 4695 O O . ASP A 1 602 ? -42.905 -5.886 11.465 1.00 53.81 602 ASP A O 1
ATOM 4699 N N . ASN A 1 603 ? -43.097 -7.461 13.016 1.00 51.69 603 ASN A N 1
ATOM 4700 C CA . ASN A 1 603 ? -42.677 -6.632 14.130 1.00 51.69 603 ASN A CA 1
ATOM 4701 C C . ASN A 1 603 ? -41.149 -6.544 14.198 1.00 51.69 603 ASN A C 1
ATOM 4703 O O . ASN A 1 603 ? -40.429 -7.541 14.195 1.00 51.69 603 ASN A O 1
ATOM 4707 N N . ASP A 1 604 ? -40.681 -5.304 14.299 1.00 56.62 604 ASP A N 1
ATOM 4708 C CA . ASP A 1 604 ? -39.296 -4.918 14.520 1.00 56.62 604 ASP A CA 1
ATOM 4709 C C . ASP A 1 604 ? -38.707 -5.598 15.762 1.00 56.62 604 ASP A C 1
ATOM 4711 O O . ASP A 1 604 ? -38.909 -5.138 16.887 1.00 56.62 604 ASP A O 1
ATOM 4715 N N . SER A 1 605 ? -37.935 -6.670 15.566 1.00 63.34 605 SER A N 1
ATOM 4716 C CA . SER A 1 605 ? -37.101 -7.243 16.623 1.00 63.34 605 SER A CA 1
ATOM 4717 C C . SER A 1 605 ? -36.230 -6.145 17.233 1.00 63.34 605 SER A C 1
ATOM 4719 O O . SER A 1 605 ? -35.552 -5.420 16.499 1.00 63.34 605 SER A O 1
ATOM 4721 N N . TYR A 1 606 ? -36.186 -6.048 18.564 1.00 75.06 606 TYR A N 1
ATOM 4722 C CA . TYR A 1 606 ? -35.390 -5.018 19.242 1.00 75.06 606 TYR A CA 1
ATOM 4723 C C . TYR A 1 606 ? -33.901 -5.041 18.845 1.00 75.06 606 TYR A C 1
ATOM 4725 O O . TYR A 1 606 ? -33.269 -3.986 18.793 1.00 75.06 606 TYR A O 1
ATOM 4733 N N . TYR A 1 607 ? -33.361 -6.223 18.516 1.00 80.44 607 TYR A N 1
ATOM 4734 C CA . TYR A 1 607 ? -32.057 -6.412 17.871 1.00 80.44 607 TYR A CA 1
ATOM 4735 C C . TYR A 1 607 ? -32.240 -7.004 16.472 1.00 80.44 607 TYR A C 1
ATOM 4737 O O . TYR A 1 607 ? -32.584 -8.174 16.349 1.00 80.44 607 TYR A O 1
ATOM 4745 N N . PHE A 1 608 ? -31.938 -6.246 15.416 1.00 83.38 608 PHE A N 1
ATOM 4746 C CA . PHE A 1 608 ? -32.035 -6.747 14.033 1.00 83.38 608 PHE A CA 1
ATOM 4747 C C . PHE A 1 608 ? -30.995 -7.821 13.695 1.00 83.38 608 PHE A C 1
ATOM 4749 O O . PHE A 1 608 ? -31.162 -8.565 12.733 1.00 83.38 608 PHE A O 1
ATOM 4756 N N . THR A 1 609 ? -29.931 -7.927 14.493 1.00 84.50 609 THR A N 1
ATOM 4757 C CA . THR A 1 609 ? -28.959 -9.022 14.391 1.00 84.50 609 THR A CA 1
ATOM 4758 C C . THR A 1 609 ? -29.459 -10.327 15.013 1.00 84.50 609 THR A C 1
ATOM 4760 O O . THR A 1 609 ? -28.801 -11.351 14.826 1.00 84.50 609 THR A O 1
ATOM 4763 N N . LEU A 1 610 ? -30.596 -10.336 15.726 1.00 84.81 610 LEU A N 1
ATOM 4764 C CA . LEU A 1 610 ? -31.210 -11.538 16.294 1.00 84.81 610 LEU A CA 1
ATOM 4765 C C . LEU A 1 610 ? -32.048 -12.255 15.227 1.00 84.81 610 LEU A C 1
ATOM 4767 O O . LEU A 1 610 ? -33.197 -11.919 14.967 1.00 84.81 610 LEU A O 1
ATOM 4771 N N . THR A 1 611 ? -31.452 -13.273 14.623 1.00 84.56 611 THR A N 1
ATOM 4772 C CA . THR A 1 611 ? -32.032 -14.094 13.555 1.00 84.56 611 THR A CA 1
ATOM 4773 C C . THR A 1 611 ? -31.977 -15.563 13.961 1.00 84.56 611 THR A C 1
ATOM 4775 O O . THR A 1 611 ? -31.223 -15.922 14.869 1.00 84.56 611 THR A O 1
ATOM 4778 N N . ASP A 1 612 ? -32.690 -16.442 13.252 1.00 82.69 612 ASP A N 1
ATOM 4779 C CA . ASP A 1 612 ? -32.593 -17.900 13.453 1.00 82.69 612 ASP A CA 1
ATOM 4780 C C . ASP A 1 612 ? -31.139 -18.403 13.471 1.00 82.69 612 ASP A C 1
ATOM 4782 O O . ASP A 1 612 ? -30.780 -19.324 14.206 1.00 82.69 612 ASP A O 1
ATOM 4786 N N . ASP A 1 613 ? -30.274 -17.746 12.701 1.00 83.69 613 ASP A N 1
ATOM 4787 C CA . ASP A 1 613 ? -28.869 -18.087 12.550 1.00 83.69 613 ASP A CA 1
ATOM 4788 C C . ASP A 1 613 ? -27.961 -17.623 13.699 1.00 83.69 613 ASP A C 1
ATOM 4790 O O . ASP A 1 613 ? -26.858 -18.165 13.856 1.00 83.69 613 ASP A O 1
ATOM 4794 N N . THR A 1 614 ? -28.388 -16.628 14.479 1.00 87.69 614 THR A N 1
ATOM 4795 C CA . THR A 1 614 ? -27.583 -15.947 15.510 1.00 87.69 614 THR A CA 1
ATOM 4796 C C . THR A 1 614 ? -28.148 -16.092 16.923 1.00 87.69 614 THR A C 1
ATOM 4798 O O . THR A 1 614 ? -27.403 -15.897 17.880 1.00 87.69 614 THR A O 1
ATOM 4801 N N . VAL A 1 615 ? -29.403 -16.519 17.108 1.00 87.56 615 VAL A N 1
ATOM 4802 C CA . VAL A 1 615 ? -30.015 -16.746 18.440 1.00 87.56 615 VAL A CA 1
ATOM 4803 C C . VAL A 1 615 ? -29.184 -17.697 19.304 1.00 87.56 615 VAL A C 1
ATOM 4805 O O . VAL A 1 615 ? -28.967 -17.447 20.491 1.00 87.56 615 VAL A O 1
ATOM 4808 N N . ALA A 1 616 ? -28.646 -18.763 18.705 1.00 88.75 616 ALA A N 1
ATOM 4809 C CA . ALA A 1 616 ? -27.765 -19.692 19.409 1.00 88.75 616 ALA A CA 1
ATOM 4810 C C . ALA A 1 616 ? -26.498 -19.006 19.952 1.00 88.75 616 ALA A C 1
ATOM 4812 O O . ALA A 1 616 ? -25.991 -19.401 20.998 1.00 88.75 616 ALA A O 1
ATOM 4813 N N . ILE A 1 617 ? -26.002 -17.972 19.266 1.00 89.94 617 ILE A N 1
ATOM 4814 C CA . ILE A 1 617 ? -24.827 -17.193 19.674 1.00 89.94 617 ILE A CA 1
ATOM 4815 C C . ILE A 1 617 ? -25.178 -16.318 20.873 1.00 89.94 617 ILE A C 1
ATOM 4817 O O . ILE A 1 617 ? -24.459 -16.361 21.866 1.00 89.94 617 ILE A O 1
ATOM 4821 N N . TYR A 1 618 ? -26.309 -15.609 20.824 1.00 89.06 618 TYR A N 1
ATOM 4822 C CA . TYR A 1 618 ? -26.807 -14.825 21.958 1.00 89.06 618 TYR A CA 1
ATOM 4823 C C . TYR A 1 618 ? -26.897 -15.672 23.229 1.00 89.06 618 TYR A C 1
ATOM 4825 O O . TYR A 1 618 ? -26.294 -15.334 24.244 1.00 89.06 618 TYR A O 1
ATOM 4833 N N . LEU A 1 619 ? -27.563 -16.827 23.150 1.00 87.44 619 LEU A N 1
ATOM 4834 C CA . LEU A 1 619 ? -27.697 -17.728 24.294 1.00 87.44 619 LEU A CA 1
ATOM 4835 C C . LEU A 1 619 ? -26.347 -18.286 24.758 1.00 87.44 619 LEU A C 1
ATOM 4837 O O . LEU A 1 619 ? -26.082 -18.325 25.957 1.00 87.44 619 LEU A O 1
ATOM 4841 N N . LYS A 1 620 ? -25.482 -18.702 23.825 1.00 90.69 620 LYS A N 1
ATOM 4842 C CA . LYS A 1 620 ? -24.151 -19.239 24.138 1.00 90.69 620 LYS A CA 1
ATOM 4843 C C . LYS A 1 620 ? -23.304 -18.223 24.905 1.00 90.69 620 LYS A C 1
ATOM 4845 O O . LYS A 1 620 ? -22.729 -18.576 25.932 1.00 90.69 620 LYS A O 1
ATOM 4850 N N . VAL A 1 621 ? -23.226 -16.981 24.425 1.00 88.50 621 VAL A N 1
ATOM 4851 C CA . VAL A 1 621 ? -22.410 -15.930 25.050 1.00 88.50 621 VAL A CA 1
ATOM 4852 C C . VAL A 1 621 ? -22.983 -15.537 26.408 1.00 88.50 621 VAL A C 1
ATOM 4854 O O . VAL A 1 621 ? -22.241 -15.492 27.388 1.00 88.50 621 VAL A O 1
ATOM 4857 N N . SER A 1 622 ? -24.300 -15.332 26.503 1.00 86.62 622 SER A N 1
ATOM 4858 C CA . SER A 1 622 ? -24.961 -15.026 27.775 1.00 86.62 622 SER A CA 1
ATOM 4859 C C . SER A 1 622 ? -24.725 -16.118 28.819 1.00 86.62 622 SER A C 1
ATOM 4861 O O . SER A 1 622 ? -24.354 -15.806 29.944 1.00 86.62 622 SER A O 1
ATOM 4863 N N . LEU A 1 623 ? -24.868 -17.398 28.453 1.00 85.44 623 LEU A N 1
ATOM 4864 C CA . LEU A 1 623 ? -24.648 -18.516 29.376 1.00 85.44 623 LEU A CA 1
ATOM 4865 C C . LEU A 1 623 ? -23.187 -18.638 29.812 1.00 85.44 623 LEU A C 1
ATOM 4867 O O . LEU A 1 623 ? -22.934 -18.845 30.996 1.00 85.44 623 LEU A O 1
ATOM 4871 N N . ASN A 1 624 ? -22.231 -18.489 28.892 1.00 86.81 624 ASN A N 1
ATOM 4872 C CA . ASN A 1 624 ? -20.809 -18.586 29.226 1.00 86.81 624 ASN A CA 1
ATOM 4873 C C . ASN A 1 624 ? -20.387 -17.549 30.280 1.00 86.81 624 ASN A C 1
ATOM 4875 O O . ASN A 1 624 ? -19.611 -17.893 31.168 1.00 86.81 624 ASN A O 1
ATOM 4879 N N . ASN A 1 625 ? -20.941 -16.333 30.228 1.00 82.19 625 ASN A N 1
ATOM 4880 C CA . ASN A 1 625 ? -20.625 -15.261 31.179 1.00 82.19 625 ASN A CA 1
ATOM 4881 C C . ASN A 1 625 ? -21.378 -15.360 32.519 1.00 82.19 625 ASN A C 1
ATOM 4883 O O . ASN A 1 625 ? -21.039 -14.647 33.453 1.00 82.19 625 ASN A O 1
ATOM 4887 N N . ILE A 1 626 ? -22.393 -16.224 32.647 1.00 77.56 626 ILE A N 1
ATOM 4888 C CA . ILE A 1 626 ? -23.055 -16.487 33.943 1.00 77.56 626 ILE A CA 1
ATOM 4889 C C . ILE A 1 626 ? -22.175 -17.376 34.839 1.00 77.56 626 ILE A C 1
ATOM 4891 O O . ILE A 1 626 ? -22.292 -17.331 36.064 1.00 77.56 626 ILE A O 1
ATOM 4895 N N . TYR A 1 627 ? -21.324 -18.216 34.240 1.00 58.59 627 TYR A N 1
ATOM 4896 C CA . TYR A 1 627 ? -20.493 -19.189 34.959 1.00 58.59 627 TYR A CA 1
ATOM 4897 C C . TYR A 1 627 ? -19.101 -18.675 35.349 1.00 58.59 627 TYR A C 1
ATOM 4899 O O . TYR A 1 627 ? -18.439 -19.316 36.169 1.00 58.59 627 TYR A O 1
ATOM 4907 N N . THR A 1 628 ? -18.658 -17.572 34.751 1.00 57.19 628 THR A N 1
ATOM 4908 C CA . THR A 1 628 ? -17.408 -16.857 35.059 1.00 57.19 628 THR A CA 1
ATOM 4909 C C . THR A 1 628 ? -17.670 -15.733 36.039 1.00 57.19 628 THR A C 1
ATOM 4911 O O . THR A 1 628 ? -16.887 -15.615 37.007 1.00 57.19 628 THR A O 1
#

Secondary structure (DSSP, 8-state):
-TTTS-S--BHHHHHHHHHHHHHHHHHS---HHHHHHHIIIIITHHHHHHEEEHHHHHTTSS---S-EEEE--SSS--SEEEEHHHHHHTTTHHHHHHHH------SS---TT---PPBS-GGGGHHHHHHHHHHHHHHHTTT--GGGGGGGG-EEEEE--S---SSS-EEESS--TTHHHHHTTS-HHHHHHHHHHHHHHHHHHHHHHHHHTTSS-HHHHHHHHHHHHHHHHHHHHHHHHHTTS---TTTTT-S-S---S-S-----------------------------------TTTTT------------------TTGGGGGSPPPPGGGGGHHHH-EEPPTT------S---EE-HHHHHHHHHHHHHHHTSTHHHHS---HHHHHHHHHHHHHHHHHHHHHHHTTT-TT-S-----TTHHHHHHHHHHHHHHHHT--S-TTSPPPS---HHHHHHHHHHHHTSS-HHHHHH--HHHHHHHHHHHHHGGGGG--SSHHHHHHHHHHHHHHHTT--S-HHHHTTS--HHHHHHHHHHHHHHHHHHHHHT-TT----HHHHHHHHHHHHHT-SS-HHHHHHHHHHHHHHHHHTTTSS---SSTT--TTTHHHHHHHHHHHH--

Foldseek 3Di:
DQCVPDPAQALLSVLVVLLVLLVPLQVDDDDVVVLVVCLVQQLVLLCQQFKDFPVVVQVCPQPDDFFKAWQQLDDDDQRIAGELVCQLVVSSVVRNCVSRPPDPPDPDPDDPPDPVDHDFRNLLNNLSSNSSNLSSVCVVPVHDPVVPLSVLRHIYMAGHLDDRPDPGHHYHNAQDPCRLVSLVVDDPVVLQRRLLSLLSLLQVLLSQLQRQLPPPDPQSVLSNLSSLQRSLVSVVSSLSSCVPDQHDCVVNRNFNPPQPPPPPPPPDDDDDDDDDDDDDDDDDDDDDDDDDDDDDDDPPPVPPDDDPDPDDPDPDDPDPRRPNSVSRHDAHDPSSLLLLLQADEDFPPPPDDPDRSHRYHAPSSLLVSLVSVLVCQLDCVLVVPPDDPVVSLVSVLSNLLSLLNVLCVLLVVPVPPPPDDRHHPCSVSSLVSSLQVLCLQCQHHPDPPTRRGPHHDNLSNLLSLCVNLVPDDNVVSVPDDLLVSLLVSLVSLLVSLVSDALEPSSLSSLVSNVSSLVSNDPDDLVVCVPDPDPSSVSSLVSLLSSLVSLLVSQQGPPRPDDLVSVLVSLLSNLVSNVPCSVVSLVVLVVLLVVQVVPVVDPDRRSGNNNDPVNSVSSVVSSVVVVVD

Radius of gyration: 29.85 Å; chains: 1; bounding box: 83×63×93 Å

pLDDT: mean 76.0, std 21.7, range [21.12, 97.19]